Protein AF-0000000065782939 (afdb_homodimer)

Organism: Bacillus anthracis (strain A0248) (NCBI:txid592021)

Secondary structure (DSSP, 8-state):
-EEEEESTTSHHHHHHHHHHHT-SS-EEEEEE-SS-TT-BHHHH-GGGTTT---BEE---HHHHHTT-SEEEE---TTHHHHHHHHHHHTT-EEEE-SSTTS-S-HHHHHHHH-SPPPPHHHHHHPEE--HHHHHHHHHT-SEEEPPPHHHHHHHHHHHHHHHHT-B-TT--EEEEEE-GGGG-SS--TTT-HHHHTT--EEESTTT-THHHHHHHHHHHH-TT----EEEEEE-S-SS-EEEEEEEEBSS---HHHHHHHHHHHTTT-TTEEEPPTT----GGGTTTSS-EEEEEEEETTTTEEEEEEEE-TTIIIIIHHHHHHHHHHTTS-TTTT--PPP---/-EEEEESTTSHHHHHHHHHHHT-SS-EEEEEE-SS-TT-BHHHH-GGGTTT---BEE---HHHHHTT-SEEEE---TTHHHHHHHHHHHTT-EEEE-SSTTS-S-HHHHHHHH-SPPPPHHHHHHPEE--HHHHHHHHHT-SEEEPPPHHHHHHHHHHHHHHHHT-B-TT--EEEEEE-GGGG-SS--TTT-HHHHTT--EEESTTT-THHHHHHHHHHHH-TT----EEEEEE-S-SS-EEEEEEEEBSS---HHHHHHHHHHHTTT-TTEEEPPTT----GGGTTTSS-EEEEEEEETTTTEEEEEEEE-TTIIIIIHHHHHHHHHHTTS-TTTT--PPP---

Foldseek 3Di:
DEEEEEPLLKLLNVLLVVLQLQFPPYDYQAYAYDPQAQDFSCVSPVVCPPRDTYGHHHDDLVVRLVGGQEYEYPDEPPPCLPVVVSNVVSRHAYEYQHQQQLDQDQVLVCQQVVDGHHDNVVSVQEDEQLCLVCLVVLQPGSHYHDAALLLNQVCLFCVLVLLVVFFDQAFKAKEKEWEPSSVMDDDDPCSPCVNQPVHKDKDCFVRHSCQVSNVVVSCVSPVPHDRYGHIYMYHHDHWKMKMKMKTAGPDDDDQVVVLVSSCVSCVPPPQEAEDPAPDADDQLQAAPALHKYKYWDADRVRRMIIIMIMHTCSAVRGSVSSQLSVCSNVVHDSCGSGPDGGDRD/DEEEEEPLLKLLNVLLVVLQLQFPPYDYQAYAYDPQAQDFSCVSPVVCPPRDGHGHHYDDLVVRLVGGQEYEYPDEPPPCLPCVVSNVVSRHAYEYQHQQQLDQDQVLVCQQVVDGHHDNVVSVQEDEQLCLVCLVVLQPGSHYHDAALLLNQVCLFCVLVLLVVFFDQAFKAKEKEWEPSSVMDDDDPCSPCVNQPVHKDKDCFVRHSCQVSNVVVSCVSPVPHDRYGHIYMYHHDHWKMKMKMKTAGPDDDDQVVVLVSSCVSCVPPPQEAEDPAPDADDQLQAAPALHKYKYWDADRVRRMIIIMIMHTCSAVRGSVSSQLSVCSNVVHDSCGSGPDGGDND

Nearest PDB structures (foldseek):
  1xyg-assembly1_C  TM=9.661E-01  e=1.537E-46  Arabidopsis thaliana
  2cvo-assembly1_A  TM=9.667E-01  e=3.730E-46  Oryza sativa
  5ein-assembly1_A  TM=9.408E-01  e=1.808E-42  Thermus thermophilus HB27
  5eio-assembly1_A  TM=9.384E-01  e=1.208E-41  Thermus thermophilus HB27
  2ozp-assembly1_A  TM=9.345E-01  e=2.583E-41  Thermus thermophilus HB8

Radius of gyration: 27.66 Å; Cα contacts (8 Å, |Δi|>4): 1625; chains: 2; bounding box: 54×89×55 Å

pLDDT: mean 96.11, std 3.38, range [73.44, 98.88]

Sequence (690 aa):
MKVAIIGATGYGGIELIRLLEQHPYFSIASLHSFSQVGECITNVYPHFQNVLVHTLQEIDVEEIEKEAEIVFLATPAGVSAELTPKLLAVGLKVIDLSGDFRMKDPFIYEQWYKRAAAKEGVLREAVYGLSEWKRSEIQKANLIANPGCFATAALLAILPLVRSGIIEEDSIIIDAKSGVSGAGKTPTTMTHFPELYDNLRIYKVNEHQHIPEIEQMLAEWNRETKPITFSTHLIPISRGIMVTLYAKVKREMEIEQLQQLYEEAYEQSAFIRIRMQGEFPSPKEVRGSNYCDMGIAYDERTGRVTIVSVIDNMMKGAAGQAIQNANIVAGLEETTGLQHMPLYLMKVAIIGATGYGGIELIRLLEQHPYFSIASLHSFSQVGECITNVYPHFQNVLVHTLQEIDVEEIEKEAEIVFLATPAGVSAELTPKLLAVGLKVIDLSGDFRMKDPFIYEQWYKRAAAKEGVLREAVYGLSEWKRSEIQKANLIANPGCFATAALLAILPLVRSGIIEEDSIIIDAKSGVSGAGKTPTTMTHFPELYDNLRIYKVNEHQHIPEIEQMLAEWNRETKPITFSTHLIPISRGIMVTLYAKVKREMEIEQLQQLYEEAYEQSAFIRIRMQGEFPSPKEVRGSNYCDMGIAYDERTGRVTIVSVIDNMMKGAAGQAIQNANIVAGLEETTGLQHMPLYL

Structure (mmCIF, N/CA/C/O backbone):
data_AF-0000000065782939-model_v1
#
loop_
_entity.id
_entity.type
_entity.pdbx_description
1 polymer 'N-acetyl-gamma-glutamyl-phosphate reductase'
#
loop_
_atom_site.group_PDB
_atom_site.id
_atom_site.type_symbol
_atom_site.label_atom_id
_atom_site.label_alt_id
_atom_site.label_comp_id
_atom_site.label_asym_id
_atom_site.label_entity_id
_atom_site.label_seq_id
_atom_site.pdbx_PDB_ins_code
_atom_site.Cartn_x
_atom_site.Cartn_y
_atom_site.Cartn_z
_atom_site.occupancy
_atom_site.B_iso_or_equiv
_atom_site.auth_seq_id
_atom_site.auth_comp_id
_atom_site.auth_asym_id
_atom_site.auth_atom_id
_atom_site.pdbx_PDB_model_num
ATOM 1 N N . MET A 1 1 ? -9.773 31.312 25.109 1 96.44 1 MET A N 1
ATOM 2 C CA . MET A 1 1 ? -9.258 31.984 23.922 1 96.44 1 MET A CA 1
ATOM 3 C C . MET A 1 1 ? -10.172 31.766 22.734 1 96.44 1 MET A C 1
ATOM 5 O O . MET A 1 1 ? -10.711 30.672 22.547 1 96.44 1 MET A O 1
ATOM 9 N N . LYS A 1 2 ? -10.375 32.781 21.953 1 97.75 2 LYS A N 1
ATOM 10 C CA . LYS A 1 2 ? -11.297 32.688 20.828 1 97.75 2 LYS A CA 1
ATOM 11 C C . LYS A 1 2 ? -10.539 32.469 19.516 1 97.75 2 LYS A C 1
ATOM 13 O O . LYS A 1 2 ? -9.477 33.062 19.297 1 97.75 2 LYS A O 1
ATOM 18 N N . VAL A 1 3 ? -11.156 31.578 18.688 1 98.38 3 VAL A N 1
ATOM 19 C CA . VAL A 1 3 ? -10.5 31.234 17.438 1 98.38 3 VAL A CA 1
ATOM 20 C C . VAL A 1 3 ? -11.469 31.422 16.281 1 98.38 3 VAL A C 1
ATOM 22 O O . VAL A 1 3 ? -12.688 31.391 16.469 1 98.38 3 VAL A O 1
ATOM 25 N N . ALA A 1 4 ? -10.945 31.672 15.102 1 98.5 4 ALA A N 1
ATOM 26 C CA . ALA A 1 4 ? -11.703 31.703 13.852 1 98.5 4 ALA A CA 1
ATOM 27 C C . ALA A 1 4 ? -11.219 30.625 12.891 1 98.5 4 ALA A C 1
ATOM 29 O O . ALA A 1 4 ? -10.047 30.234 12.914 1 98.5 4 ALA A O 1
ATOM 30 N N . ILE A 1 5 ? -12.141 30.094 12.07 1 98.25 5 ILE A N 1
ATOM 31 C CA . ILE A 1 5 ? -11.812 29.094 11.07 1 98.25 5 ILE A CA 1
ATOM 32 C C . ILE A 1 5 ? -12.18 29.594 9.68 1 98.25 5 ILE A C 1
ATOM 34 O O . ILE A 1 5 ? -13.344 29.953 9.43 1 98.25 5 ILE A O 1
ATOM 38 N N . ILE A 1 6 ? -11.219 29.734 8.836 1 97.81 6 ILE A N 1
ATOM 39 C CA . ILE A 1 6 ? -11.469 30.031 7.426 1 97.81 6 ILE A CA 1
ATOM 40 C C . ILE A 1 6 ? -11.367 28.75 6.609 1 97.81 6 ILE A C 1
ATOM 42 O O . ILE A 1 6 ? -10.367 28.031 6.684 1 97.81 6 ILE A O 1
ATOM 46 N N . GLY A 1 7 ? -12.305 28.469 5.75 1 95.5 7 GLY A N 1
ATOM 47 C CA . GLY A 1 7 ? -12.445 27.188 5.102 1 95.5 7 GLY A CA 1
ATOM 48 C C . GLY A 1 7 ? -13.188 26.172 5.945 1 95.5 7 GLY A C 1
ATOM 49 O O . GLY A 1 7 ? -12.789 25 6.023 1 95.5 7 GLY A O 1
ATOM 50 N N . ALA A 1 8 ? -14.258 26.531 6.547 1 94.44 8 ALA A N 1
ATOM 51 C CA . ALA A 1 8 ? -14.945 25.781 7.59 1 94.44 8 ALA A CA 1
ATOM 52 C C . ALA A 1 8 ? -15.734 24.609 6.992 1 94.44 8 ALA A C 1
ATOM 54 O O . ALA A 1 8 ? -16.016 23.625 7.688 1 94.44 8 ALA A O 1
ATOM 55 N N . THR A 1 9 ? -16 24.625 5.703 1 93 9 THR A N 1
ATOM 56 C CA . THR A 1 9 ? -16.922 23.641 5.141 1 93 9 THR A CA 1
ATOM 57 C C . THR A 1 9 ? -16.156 22.469 4.535 1 93 9 THR A C 1
ATOM 59 O O . THR A 1 9 ? -16.75 21.453 4.176 1 93 9 THR A O 1
ATOM 62 N N . GLY A 1 10 ? -14.875 22.625 4.414 1 93.06 10 GLY A N 1
ATOM 63 C CA . GLY A 1 10 ? -14.078 21.484 3.961 1 93.06 10 GLY A CA 1
ATOM 64 C C . GLY A 1 10 ? -13.906 20.422 5.023 1 93.06 10 GLY A C 1
ATOM 65 O O . GLY A 1 10 ? -14.297 20.609 6.176 1 93.06 10 GLY A O 1
ATOM 66 N N . TYR A 1 11 ? -13.297 19.312 4.68 1 94.38 11 TYR A N 1
ATOM 67 C CA . TYR A 1 11 ? -13.133 18.203 5.621 1 94.38 11 TYR A CA 1
ATOM 68 C C . TYR A 1 11 ? -12.219 18.609 6.773 1 94.38 11 TYR A C 1
ATOM 70 O O . TYR A 1 11 ? -12.453 18.234 7.922 1 94.38 11 TYR A O 1
ATOM 78 N N . GLY A 1 12 ? -11.133 19.312 6.441 1 94 12 GLY A N 1
ATOM 79 C CA . GLY A 1 12 ? -10.305 19.844 7.512 1 94 12 GLY A CA 1
ATOM 80 C C . GLY A 1 12 ? -11.039 20.797 8.438 1 94 12 GLY A C 1
ATOM 81 O O . GLY A 1 12 ? -10.859 20.75 9.656 1 94 12 GLY A O 1
ATOM 82 N N . GLY A 1 13 ? -11.883 21.625 7.848 1 95.06 13 GLY A N 1
ATOM 83 C CA . GLY A 1 13 ? -12.656 22.578 8.609 1 95.06 13 GLY A CA 1
ATOM 84 C C . GLY A 1 13 ? -13.648 21.938 9.562 1 95.06 13 GLY A C 1
ATOM 85 O O . GLY A 1 13 ? -13.727 22.297 10.734 1 95.06 13 GLY A O 1
ATOM 86 N N . ILE A 1 14 ? -14.359 20.953 9.133 1 94.38 14 ILE A N 1
ATOM 87 C CA . ILE A 1 14 ? -15.391 20.359 9.961 1 94.38 14 ILE A CA 1
ATOM 88 C C . ILE A 1 14 ? -14.75 19.562 11.094 1 94.38 14 ILE A C 1
ATOM 90 O O . ILE A 1 14 ? -15.289 19.484 12.195 1 94.38 14 ILE A O 1
ATOM 94 N N . GLU A 1 15 ? -13.586 18.969 10.844 1 96.06 15 GLU A N 1
ATOM 95 C CA . GLU A 1 15 ? -12.875 18.281 11.922 1 96.06 15 GLU A CA 1
ATOM 96 C C . GLU A 1 15 ? -12.367 19.266 12.969 1 96.06 15 GLU A C 1
ATOM 98 O O . GLU A 1 15 ? -12.391 18.969 14.164 1 96.06 15 GLU A O 1
ATOM 103 N N . LEU A 1 16 ? -11.898 20.438 12.477 1 97.56 16 LEU A N 1
ATOM 104 C CA . LEU A 1 16 ? -11.516 21.484 13.406 1 97.56 16 LEU A CA 1
ATOM 105 C C . LEU A 1 16 ? -12.695 21.891 14.281 1 97.56 16 LEU A C 1
ATOM 107 O O . LEU A 1 16 ? -12.555 22.016 15.5 1 97.56 16 LEU A O 1
ATOM 111 N N . ILE A 1 17 ? -13.836 22.062 13.648 1 96.38 17 ILE A N 1
ATOM 112 C CA . ILE A 1 17 ? -15.039 22.453 14.367 1 96.38 17 ILE A CA 1
ATOM 113 C C . ILE A 1 17 ? -15.367 21.422 15.445 1 96.38 17 ILE A C 1
ATOM 115 O O . ILE A 1 17 ? -15.602 21.766 16.594 1 96.38 17 ILE A O 1
ATOM 119 N N . ARG A 1 18 ? -15.289 20.172 15.078 1 95.19 18 ARG A N 1
ATOM 120 C CA . ARG A 1 18 ? -15.586 19.078 16 1 95.19 18 ARG A CA 1
ATOM 121 C C . ARG A 1 18 ? -14.672 19.125 17.219 1 95.19 18 ARG A C 1
ATOM 123 O O . ARG A 1 18 ? -15.133 19.031 18.359 1 95.19 18 ARG A O 1
ATOM 130 N N . LEU A 1 19 ? -13.406 19.344 17.047 1 96.69 19 LEU A N 1
ATOM 131 C CA . LEU A 1 19 ? -12.414 19.312 18.109 1 96.69 19 LEU A CA 1
ATOM 132 C C . LEU A 1 19 ? -12.5 20.578 18.969 1 96.69 19 LEU A C 1
ATOM 134 O O . LEU A 1 19 ? -12.422 20.5 20.188 1 96.69 19 LEU A O 1
ATOM 138 N N . LEU A 1 20 ? -12.734 21.688 18.328 1 96.94 20 LEU A N 1
ATOM 139 C CA . LEU A 1 20 ? -12.742 22.953 19.047 1 96.94 20 LEU A CA 1
ATOM 140 C C . LEU A 1 20 ? -14 23.109 19.891 1 96.94 20 LEU A C 1
ATOM 142 O O . LEU A 1 20 ? -13.969 23.719 20.953 1 96.94 20 LEU A O 1
ATOM 146 N N . GLU A 1 21 ? -15.07 22.531 19.422 1 93.69 21 GLU A N 1
ATOM 147 C CA . GLU A 1 21 ? -16.312 22.594 20.172 1 93.69 21 GLU A CA 1
ATOM 148 C C . GLU A 1 21 ? -16.188 21.906 21.531 1 93.69 21 GLU A C 1
ATOM 150 O O . GLU A 1 21 ? -16.891 22.234 22.484 1 93.69 21 GLU A O 1
ATOM 155 N N . GLN A 1 22 ? -15.25 21.047 21.625 1 92.5 22 GLN A N 1
ATOM 156 C CA . GLN A 1 22 ? -15.086 20.281 22.859 1 92.5 22 GLN A CA 1
ATOM 157 C C . GLN A 1 22 ? -13.836 20.734 23.609 1 92.5 22 GLN A C 1
ATOM 159 O O . GLN A 1 22 ? -13.523 20.203 24.688 1 92.5 22 GLN A O 1
ATOM 164 N N . HIS A 1 23 ? -13.172 21.672 23.078 1 96.94 23 HIS A N 1
ATOM 165 C CA . HIS A 1 23 ? -11.93 22.125 23.703 1 96.94 23 HIS A CA 1
ATOM 166 C C . HIS A 1 23 ? -12.211 22.984 24.938 1 96.94 23 HIS A C 1
ATOM 168 O O . HIS A 1 23 ? -13.047 23.906 24.875 1 96.94 23 HIS A O 1
ATOM 174 N N . PRO A 1 24 ? -11.562 22.797 26.016 1 97.38 24 PRO A N 1
ATOM 175 C CA . PRO A 1 24 ? -11.906 23.484 27.266 1 97.38 24 PRO A CA 1
ATOM 176 C C . PRO A 1 24 ? -11.469 24.953 27.266 1 97.38 24 PRO A C 1
ATOM 178 O O . PRO A 1 24 ? -12.023 25.766 28.016 1 97.38 24 PRO A O 1
ATOM 181 N N . TYR A 1 25 ? -10.453 25.266 26.438 1 98 25 TYR A N 1
ATOM 182 C CA . TYR A 1 25 ? -9.891 26.609 26.562 1 98 25 TYR A CA 1
ATOM 183 C C . TYR A 1 25 ? -10.109 27.406 25.281 1 98 25 TYR A C 1
ATOM 185 O O . TYR A 1 25 ? -9.984 28.641 25.281 1 98 25 TYR A O 1
ATOM 193 N N . PHE A 1 26 ? -10.375 26.734 24.156 1 97.81 26 PHE A N 1
ATOM 194 C CA . PHE A 1 26 ? -10.656 27.406 22.906 1 97.81 26 PHE A CA 1
ATOM 195 C C . PHE A 1 26 ? -12.148 27.438 22.625 1 97.81 26 PHE A C 1
ATOM 197 O O . PHE A 1 26 ? -12.867 26.484 22.922 1 97.81 26 PHE A O 1
ATOM 204 N N . SER A 1 27 ? -12.633 28.516 22.094 1 96.94 27 SER A N 1
ATOM 205 C CA . SER A 1 27 ? -14.008 28.625 21.609 1 96.94 27 SER A CA 1
ATOM 206 C C . SER A 1 27 ? -14.055 29.266 20.234 1 96.94 27 SER A C 1
ATOM 208 O O . SER A 1 27 ? -13.281 30.172 19.938 1 96.94 27 SER A O 1
ATOM 210 N N . ILE A 1 28 ? -14.93 28.828 19.406 1 97.25 28 ILE A N 1
ATOM 211 C CA . ILE A 1 28 ? -15.039 29.328 18.047 1 97.25 28 ILE A CA 1
ATOM 212 C C . ILE A 1 28 ? -15.758 30.672 18.031 1 97.25 28 ILE A C 1
ATOM 214 O O . ILE A 1 28 ? -16.922 30.766 18.453 1 97.25 28 ILE A O 1
ATOM 218 N N . ALA A 1 29 ? -15.086 31.625 17.516 1 97.12 29 ALA A N 1
ATOM 219 C CA . ALA A 1 29 ? -15.672 32.969 17.422 1 97.12 29 ALA A CA 1
ATOM 220 C C . ALA A 1 29 ? -16.422 33.125 16.109 1 97.12 29 ALA A C 1
ATOM 222 O O . ALA A 1 29 ? -17.484 33.75 16.062 1 97.12 29 ALA A O 1
ATOM 223 N N . SER A 1 30 ? -15.836 32.594 15.07 1 96.69 30 SER A N 1
ATOM 224 C CA . SER A 1 30 ? -16.453 32.781 13.758 1 96.69 30 SER A CA 1
ATOM 225 C C . SER A 1 30 ? -16 31.688 12.789 1 96.69 30 SER A C 1
ATOM 227 O O . SER A 1 30 ? -14.922 31.109 12.945 1 96.69 30 SER A O 1
ATOM 229 N N . LEU A 1 31 ? -16.875 31.391 11.836 1 96.94 31 LEU A N 1
ATOM 230 C CA . LEU A 1 31 ? -16.641 30.484 10.719 1 96.94 31 LEU A CA 1
ATOM 231 C C . LEU A 1 31 ? -16.75 31.219 9.391 1 96.94 31 LEU A C 1
ATOM 233 O O . LEU A 1 31 ? -17.672 32 9.188 1 96.94 31 LEU A O 1
ATOM 237 N N . HIS A 1 32 ? -15.805 30.922 8.562 1 96.25 32 HIS A N 1
ATOM 238 C CA . HIS A 1 32 ? -15.781 31.656 7.293 1 96.25 32 HIS A CA 1
ATOM 239 C C . HIS A 1 32 ? -15.688 30.688 6.113 1 96.25 32 HIS A C 1
ATOM 241 O O . HIS A 1 32 ? -15.062 29.625 6.219 1 96.25 32 HIS A O 1
ATOM 247 N N . SER A 1 33 ? -16.344 31.016 5.047 1 91.31 33 SER A N 1
ATOM 248 C CA . SER A 1 33 ? -16.312 30.266 3.795 1 91.31 33 SER A CA 1
ATOM 249 C C . SER A 1 33 ? -16.312 31.219 2.592 1 91.31 33 SER A C 1
ATOM 251 O O . SER A 1 33 ? -16.703 32.375 2.707 1 91.31 33 SER A O 1
ATOM 253 N N . PHE A 1 34 ? -15.844 30.734 1.454 1 85.94 34 PHE A N 1
ATOM 254 C CA . PHE A 1 34 ? -15.805 31.531 0.233 1 85.94 34 PHE A CA 1
ATOM 255 C C . PHE A 1 34 ? -17.125 31.422 -0.516 1 85.94 34 PHE A C 1
ATOM 257 O O . PHE A 1 34 ? -17.625 32.406 -1.057 1 85.94 34 PHE A O 1
ATOM 264 N N . SER A 1 35 ? -17.688 30.281 -0.581 1 83.81 35 SER A N 1
ATOM 265 C CA . SER A 1 35 ? -18.766 30.016 -1.534 1 83.81 35 SER A CA 1
ATOM 266 C C . SER A 1 35 ? -20.125 29.969 -0.844 1 83.81 35 SER A C 1
ATOM 268 O O . SER A 1 35 ? -21.156 30.031 -1.503 1 83.81 35 SER A O 1
ATOM 270 N N . GLN A 1 36 ? -20.234 29.938 0.508 1 88.94 36 GLN A N 1
ATOM 271 C CA . GLN A 1 36 ? -21.531 29.703 1.148 1 88.94 36 GLN A CA 1
ATOM 272 C C . GLN A 1 36 ? -21.828 30.766 2.197 1 88.94 36 GLN A C 1
ATOM 274 O O . GLN A 1 36 ? -22.375 30.469 3.256 1 88.94 36 GLN A O 1
ATOM 279 N N . VAL A 1 37 ? -21.391 31.938 1.918 1 91.12 37 VAL A N 1
ATOM 280 C CA . VAL A 1 37 ? -21.578 33.031 2.863 1 91.12 37 VAL A CA 1
ATOM 281 C C . VAL A 1 37 ? -23.062 33.219 3.17 1 91.12 37 VAL A C 1
ATOM 283 O O . VAL A 1 37 ? -23.891 33.188 2.264 1 91.12 37 VAL A O 1
ATOM 286 N N . GLY A 1 38 ? -23.344 33.344 4.426 1 93.06 38 GLY A N 1
ATOM 287 C CA . GLY A 1 38 ? -24.703 33.594 4.848 1 93.06 38 GLY A CA 1
ATOM 288 C C . GLY A 1 38 ? -25.469 32.344 5.219 1 93.06 38 GLY A C 1
ATOM 289 O O . GLY A 1 38 ? -26.5 32.406 5.879 1 93.06 38 GLY A O 1
ATOM 290 N N . GLU A 1 39 ? -24.953 31.266 4.91 1 93.44 39 GLU A N 1
ATOM 291 C CA . GLU A 1 39 ? -25.594 29.984 5.184 1 93.44 39 GLU A CA 1
ATOM 292 C C . GLU A 1 39 ? -25.266 29.484 6.586 1 93.44 39 GLU A C 1
ATOM 294 O O . GLU A 1 39 ? -24.125 29.641 7.047 1 93.44 39 GLU A O 1
ATOM 299 N N . CYS A 1 40 ? -26.297 28.906 7.188 1 93.31 40 CYS A N 1
ATOM 300 C CA . CYS A 1 40 ? -26.016 28.25 8.461 1 93.31 40 CYS A CA 1
ATOM 301 C C . CYS A 1 40 ? -25.188 26.984 8.266 1 93.31 40 CYS A C 1
ATOM 303 O O . CYS A 1 40 ? -25.469 26.203 7.355 1 93.31 40 CYS A O 1
ATOM 305 N N . ILE A 1 41 ? -24.234 26.781 9.125 1 92.69 41 ILE A N 1
ATOM 306 C CA . ILE A 1 41 ? -23.312 25.641 8.984 1 92.69 41 ILE A CA 1
ATOM 307 C C . ILE A 1 41 ? -24.094 24.344 9.086 1 92.69 41 ILE A C 1
ATOM 309 O O . ILE A 1 41 ? -23.75 23.344 8.438 1 92.69 41 ILE A O 1
ATOM 313 N N . THR A 1 42 ? -25.219 24.266 9.82 1 92.81 42 THR A N 1
ATOM 314 C CA . THR A 1 42 ? -26 23.062 10.016 1 92.81 42 THR A CA 1
ATOM 315 C C . THR A 1 42 ? -26.75 22.688 8.75 1 92.81 42 THR A C 1
ATOM 317 O O . THR A 1 42 ? -27.234 21.562 8.602 1 92.81 42 THR A O 1
ATOM 320 N N . ASN A 1 43 ? -26.906 23.656 7.844 1 91.75 43 ASN A N 1
ATOM 321 C CA . ASN A 1 43 ? -27.5 23.359 6.547 1 91.75 43 ASN A CA 1
ATOM 322 C C . ASN A 1 43 ? -26.547 22.578 5.656 1 91.75 43 ASN A C 1
ATOM 324 O O . ASN A 1 43 ? -26.969 21.781 4.82 1 91.75 43 ASN A O 1
ATOM 328 N N . VAL A 1 44 ? -25.359 22.906 5.914 1 90.19 44 VAL A N 1
ATOM 329 C CA . VAL A 1 44 ? -24.328 22.203 5.156 1 90.19 44 VAL A CA 1
ATOM 330 C C . VAL A 1 44 ? -24.062 20.844 5.805 1 90.19 44 VAL A C 1
ATOM 332 O O . VAL A 1 44 ? -23.938 19.828 5.109 1 90.19 44 VAL A O 1
ATOM 335 N N . TYR A 1 45 ? -24.031 20.812 7.078 1 92.94 45 TYR A N 1
ATOM 336 C CA . TYR A 1 45 ? -23.766 19.609 7.855 1 92.94 45 TYR A CA 1
ATOM 337 C C . TYR A 1 45 ? -24.812 19.438 8.953 1 92.94 45 TYR A C 1
ATOM 339 O O . TYR A 1 45 ? -24.594 19.828 10.102 1 92.94 45 TYR A O 1
ATOM 347 N N . PRO A 1 46 ? -25.859 18.656 8.656 1 92.56 46 PRO A N 1
ATOM 348 C CA . PRO A 1 46 ? -27 18.547 9.57 1 92.56 46 PRO A CA 1
ATOM 349 C C . PRO A 1 46 ? -26.625 17.875 10.891 1 92.56 46 PRO A C 1
ATOM 351 O O . PRO A 1 46 ? -27.312 18.062 11.898 1 92.56 46 PRO A O 1
ATOM 354 N N . HIS A 1 47 ? -25.578 17.188 10.945 1 89.94 47 HIS A N 1
ATOM 355 C CA . HIS A 1 47 ? -25.234 16.469 12.172 1 89.94 47 HIS A CA 1
ATOM 356 C C . HIS A 1 47 ? -24.703 17.438 13.227 1 89.94 47 HIS A C 1
ATOM 358 O O . HIS A 1 47 ? -24.531 17.062 14.391 1 89.94 47 HIS A O 1
ATOM 364 N N . PHE A 1 48 ? -24.469 18.703 12.906 1 91 48 PHE A N 1
ATOM 365 C CA . PHE A 1 48 ? -24.062 19.734 13.852 1 91 48 PHE A CA 1
ATOM 366 C C . PHE A 1 48 ? -25.266 20.328 14.57 1 91 48 PHE A C 1
ATOM 368 O O . PHE A 1 48 ? -25.109 21.141 15.484 1 91 48 PHE A O 1
ATOM 375 N N . GLN A 1 49 ? -26.406 19.859 14.25 1 88.69 49 GLN A N 1
ATOM 376 C CA . GLN A 1 49 ? -27.609 20.391 14.859 1 88.69 49 GLN A CA 1
ATOM 377 C C . GLN A 1 49 ? -27.578 20.234 16.375 1 88.69 49 GLN A C 1
ATOM 379 O O . GLN A 1 49 ? -27.156 19.203 16.891 1 88.69 49 GLN A O 1
ATOM 384 N N . ASN A 1 50 ? -27.938 21.312 17.078 1 85.75 50 ASN A N 1
ATOM 385 C CA . ASN A 1 50 ? -28.016 21.391 18.531 1 85.75 50 ASN A CA 1
ATOM 386 C C . ASN A 1 50 ? -26.641 21.469 19.172 1 85.75 50 ASN A C 1
ATOM 388 O O . ASN A 1 50 ? -26.516 21.391 20.406 1 85.75 50 ASN A O 1
ATOM 392 N N . VAL A 1 51 ? -25.625 21.625 18.359 1 83.44 51 VAL A N 1
ATOM 393 C CA . VAL A 1 51 ? -24.25 21.719 18.875 1 83.44 51 VAL A CA 1
ATOM 394 C C . VAL A 1 51 ? -23.672 23.078 18.516 1 83.44 51 VAL A C 1
ATOM 396 O O . VAL A 1 51 ? -23.062 23.75 19.359 1 83.44 51 VAL A O 1
ATOM 399 N N . LEU A 1 52 ? -23.875 23.406 17.297 1 81.19 52 LEU A N 1
ATOM 400 C CA . LEU A 1 52 ? -23.234 24.609 16.766 1 81.19 52 LEU A CA 1
ATOM 401 C C . LEU A 1 52 ? -24.266 25.516 16.109 1 81.19 52 LEU A C 1
ATOM 403 O O . LEU A 1 52 ? -25.141 25.062 15.383 1 81.19 52 LEU A O 1
ATOM 407 N N . VAL A 1 53 ? -24.203 26.797 16.547 1 82.81 53 VAL A N 1
ATOM 408 C CA . VAL A 1 53 ? -25.078 27.766 15.891 1 82.81 53 VAL A CA 1
ATOM 409 C C . VAL A 1 53 ? -24.234 28.891 15.281 1 82.81 53 VAL A C 1
ATOM 411 O O . VAL A 1 53 ? -23.922 29.875 15.953 1 82.81 53 VAL A O 1
ATOM 414 N N . HIS A 1 54 ? -23.688 28.609 14.086 1 88.69 54 HIS A N 1
ATOM 415 C CA . HIS A 1 54 ? -22.875 29.609 13.398 1 88.69 54 HIS A CA 1
ATOM 416 C C . HIS A 1 54 ? -23.344 29.781 11.953 1 88.69 54 HIS A C 1
ATOM 418 O O . HIS A 1 54 ? -23.703 28.812 11.289 1 88.69 54 HIS A O 1
ATOM 424 N N . THR A 1 55 ? -23.281 31 11.586 1 92.75 55 THR A N 1
ATOM 425 C CA . THR A 1 55 ? -23.453 31.328 10.18 1 92.75 55 THR A CA 1
ATOM 426 C C . THR A 1 55 ? -22.109 31.594 9.508 1 92.75 55 THR A C 1
ATOM 428 O O . THR A 1 55 ? -21.234 32.25 10.094 1 92.75 55 THR A O 1
ATOM 431 N N . LEU A 1 56 ? -22 31.078 8.336 1 95 56 LEU A N 1
ATOM 432 C CA . LEU A 1 56 ? -20.781 31.281 7.566 1 95 56 LEU A CA 1
ATOM 433 C C . LEU A 1 56 ? -20.656 32.75 7.133 1 95 56 LEU A C 1
ATOM 435 O O . LEU A 1 56 ? -21.578 33.281 6.52 1 95 56 LEU A O 1
ATOM 439 N N . GLN A 1 57 ? -19.516 33.281 7.441 1 95.62 57 GLN A N 1
ATOM 440 C CA . GLN A 1 57 ? -19.312 34.688 7.215 1 95.62 57 GLN A CA 1
ATOM 441 C C . GLN A 1 57 ? -18.312 34.938 6.086 1 95.62 57 GLN A C 1
ATOM 443 O O . GLN A 1 57 ? -17.594 34.031 5.684 1 95.62 57 GLN A O 1
ATOM 448 N N . GLU A 1 58 ? -18.375 36.156 5.586 1 94.88 58 GLU A N 1
ATOM 449 C CA . GLU A 1 58 ? -17.344 36.594 4.652 1 94.88 58 GLU A CA 1
ATOM 450 C C . GLU A 1 58 ? -16 36.75 5.344 1 94.88 58 GLU A C 1
ATOM 452 O O . GLU A 1 58 ? -15.938 36.969 6.555 1 94.88 58 GLU A O 1
ATOM 457 N N . ILE A 1 59 ? -14.984 36.656 4.609 1 95.94 59 ILE A N 1
ATOM 458 C CA . ILE A 1 59 ? -13.641 36.812 5.156 1 95.94 59 ILE A CA 1
ATOM 459 C C . ILE A 1 59 ? -13.281 38.281 5.223 1 95.94 59 ILE A C 1
ATOM 461 O O . ILE A 1 59 ? -13.039 38.906 4.195 1 95.94 59 ILE A O 1
ATOM 465 N N . ASP A 1 60 ? -13.359 38.781 6.355 1 96.12 60 ASP A N 1
ATOM 466 C CA . ASP A 1 60 ? -12.969 40.156 6.664 1 96.12 60 ASP A CA 1
ATOM 467 C C . ASP A 1 60 ? -11.984 40.219 7.824 1 96.12 60 ASP A C 1
ATOM 469 O O . ASP A 1 60 ? -12.375 40.062 8.984 1 96.12 60 ASP A O 1
ATOM 473 N N . VAL A 1 61 ? -10.766 40.531 7.512 1 97.19 61 VAL A N 1
ATOM 474 C CA . VAL A 1 61 ? -9.656 40.438 8.453 1 97.19 61 VAL A CA 1
ATOM 475 C C . VAL A 1 61 ? -9.891 41.375 9.633 1 97.19 61 VAL A C 1
ATOM 477 O O . VAL A 1 61 ? -9.625 41 10.781 1 97.19 61 VAL A O 1
ATOM 480 N N . GLU A 1 62 ? -10.383 42.531 9.383 1 96.56 62 GLU A N 1
ATOM 481 C CA . GLU A 1 62 ? -10.633 43.531 10.43 1 96.56 62 GLU A CA 1
ATOM 482 C C . GLU A 1 62 ? -11.727 43.062 11.383 1 96.56 62 GLU A C 1
ATOM 484 O O . GLU A 1 62 ? -11.664 43.312 12.586 1 96.56 62 GLU A O 1
ATOM 489 N N . GLU A 1 63 ? -12.648 42.406 10.812 1 96.75 63 GLU A N 1
ATOM 490 C CA . GLU A 1 63 ? -13.719 41.875 11.656 1 96.75 63 GLU A CA 1
ATOM 491 C C . GLU A 1 63 ? -13.242 40.656 12.469 1 96.75 63 GLU A C 1
ATOM 493 O O . GLU A 1 63 ? -13.633 40.5 13.625 1 96.75 63 GLU A O 1
ATOM 498 N N . ILE A 1 64 ? -12.438 39.844 11.891 1 97.62 64 ILE A N 1
ATOM 499 C CA . ILE A 1 64 ? -11.938 38.625 12.547 1 97.62 64 ILE A CA 1
ATOM 500 C C . ILE A 1 64 ? -11.047 39.031 13.719 1 97.62 64 ILE A C 1
ATOM 502 O O . ILE A 1 64 ? -11.125 38.406 14.797 1 97.62 64 ILE A O 1
ATOM 506 N N . GLU A 1 65 ? -10.227 40.031 13.531 1 97.5 65 GLU A N 1
ATOM 507 C CA . GLU A 1 65 ? -9.273 40.438 14.562 1 97.5 65 GLU A CA 1
ATOM 508 C C . GLU A 1 65 ? -9.992 40.906 15.82 1 97.5 65 GLU A C 1
ATOM 510 O O . GLU A 1 65 ? -9.453 40.812 16.922 1 97.5 65 GLU A O 1
ATOM 515 N N . LYS A 1 66 ? -11.227 41.375 15.703 1 97.44 66 LYS A N 1
ATOM 516 C CA . LYS A 1 66 ? -12 41.875 16.828 1 97.44 66 LYS A CA 1
ATOM 517 C C . LYS A 1 66 ? -12.523 40.75 17.703 1 97.44 66 LYS A C 1
ATOM 519 O O . LYS A 1 66 ? -12.883 40.969 18.859 1 97.44 66 LYS A O 1
ATOM 524 N N . GLU A 1 67 ? -12.5 39.594 17.156 1 96.31 67 GLU A N 1
ATOM 525 C CA . GLU A 1 67 ? -13.242 38.562 17.859 1 96.31 67 GLU A CA 1
ATOM 526 C C . GLU A 1 67 ? -12.352 37.344 18.156 1 96.31 67 GLU A C 1
ATOM 528 O O . GLU A 1 67 ? -12.68 36.531 19.016 1 96.31 67 GLU A O 1
ATOM 533 N N . ALA A 1 68 ? -11.289 37.25 17.5 1 97.75 68 ALA A N 1
ATOM 534 C CA . ALA A 1 68 ? -10.469 36.031 17.641 1 97.75 68 ALA A CA 1
ATOM 535 C C . ALA A 1 68 ? -9 36.406 17.875 1 97.75 68 ALA A C 1
ATOM 537 O O . ALA A 1 68 ? -8.586 37.531 17.594 1 97.75 68 ALA A O 1
ATOM 538 N N . GLU A 1 69 ? -8.234 35.438 18.422 1 98.06 69 GLU A N 1
ATOM 539 C CA . GLU A 1 69 ? -6.805 35.594 18.641 1 98.06 69 GLU A CA 1
ATOM 540 C C . GLU A 1 69 ? -5.996 34.688 17.719 1 98.06 69 GLU A C 1
ATOM 542 O O . GLU A 1 69 ? -4.844 35 17.391 1 98.06 69 GLU A O 1
ATOM 547 N N . ILE A 1 70 ? -6.539 33.562 17.406 1 98.56 70 ILE A N 1
ATOM 548 C CA . ILE A 1 70 ? -5.914 32.594 16.531 1 98.56 70 ILE A CA 1
ATOM 549 C C . ILE A 1 70 ? -6.836 32.281 15.352 1 98.56 70 ILE A C 1
ATOM 551 O O . ILE A 1 70 ? -8.055 32.156 15.523 1 98.56 70 ILE A O 1
ATOM 555 N N . VAL A 1 71 ? -6.254 32.188 14.156 1 98.81 71 VAL A N 1
ATOM 556 C CA . VAL A 1 71 ? -7.012 31.828 12.969 1 98.81 71 VAL A CA 1
ATOM 557 C C . VAL A 1 71 ? -6.465 30.516 12.391 1 98.81 71 VAL A C 1
ATOM 559 O O . VAL A 1 71 ? -5.258 30.391 12.188 1 98.81 71 VAL A O 1
ATOM 562 N N . PHE A 1 72 ? -7.371 29.562 12.18 1 98.75 72 PHE A N 1
ATOM 563 C CA . PHE A 1 72 ? -7.055 28.359 11.414 1 98.75 72 PHE A CA 1
ATOM 564 C C . PHE A 1 72 ? -7.414 28.547 9.945 1 98.75 72 PHE A C 1
ATOM 566 O O . PHE A 1 72 ? -8.547 28.906 9.617 1 98.75 72 PHE A O 1
ATOM 573 N N . LEU A 1 73 ? -6.438 28.344 9.094 1 98.38 73 LEU A N 1
ATOM 574 C CA . LEU A 1 73 ? -6.688 28.375 7.656 1 98.38 73 LEU A CA 1
ATOM 575 C C . LEU A 1 73 ? -6.777 26.969 7.082 1 98.38 73 LEU A C 1
ATOM 577 O O . LEU A 1 73 ? -5.758 26.359 6.762 1 98.38 73 LEU A O 1
ATOM 581 N N . ALA A 1 74 ? -7.941 26.5 6.93 1 96.19 74 ALA A N 1
ATOM 582 C CA . ALA A 1 74 ? -8.219 25.219 6.273 1 96.19 74 ALA A CA 1
ATOM 583 C C . ALA A 1 74 ? -8.703 25.438 4.844 1 96.19 74 ALA A C 1
ATOM 585 O O . ALA A 1 74 ? -9.812 25.031 4.488 1 96.19 74 ALA A O 1
ATOM 586 N N . THR A 1 75 ? -7.852 26 4.059 1 93.75 75 THR A N 1
ATOM 587 C CA . THR A 1 75 ? -8.195 26.453 2.717 1 93.75 75 THR A CA 1
ATOM 588 C C . THR A 1 75 ? -7.395 25.688 1.668 1 93.75 75 THR A C 1
ATOM 590 O O . THR A 1 75 ? -6.402 25.031 1.992 1 93.75 75 THR A O 1
ATOM 593 N N . PRO A 1 76 ? -7.863 25.734 0.437 1 89.19 76 PRO A N 1
ATOM 594 C CA . PRO A 1 76 ? -7.043 25.172 -0.638 1 89.19 76 PRO A CA 1
ATOM 595 C C . PRO A 1 76 ? -5.711 25.891 -0.811 1 89.19 76 PRO A C 1
ATOM 597 O O . PRO A 1 76 ? -5.57 27.047 -0.386 1 89.19 76 PRO A O 1
ATOM 600 N N . ALA A 1 77 ? -4.84 25.188 -1.461 1 89.94 77 ALA A N 1
ATOM 601 C CA . ALA A 1 77 ? -3.529 25.766 -1.741 1 89.94 77 ALA A CA 1
ATOM 602 C C . ALA A 1 77 ? -3.664 27.062 -2.529 1 89.94 77 ALA A C 1
ATOM 604 O O . ALA A 1 77 ? -4.492 27.172 -3.436 1 89.94 77 ALA A O 1
ATOM 605 N N . GLY A 1 78 ? -2.881 28.016 -2.201 1 91.25 78 GLY A N 1
ATOM 606 C CA . GLY A 1 78 ? -2.873 29.297 -2.885 1 91.25 78 GLY A CA 1
ATOM 607 C C . GLY A 1 78 ? -3.604 30.391 -2.121 1 91.25 78 GLY A C 1
ATOM 608 O O . GLY A 1 78 ? -3.189 31.547 -2.135 1 91.25 78 GLY A O 1
ATOM 609 N N . VAL A 1 79 ? -4.578 30.094 -1.361 1 91.62 79 VAL A N 1
ATOM 610 C CA . VAL A 1 79 ? -5.438 31.062 -0.672 1 91.62 79 VAL A CA 1
ATOM 611 C C . VAL A 1 79 ? -4.703 31.625 0.536 1 91.62 79 VAL A C 1
ATOM 613 O O . VAL A 1 79 ? -4.711 32.844 0.752 1 91.62 79 VAL A O 1
ATOM 616 N N . SER A 1 80 ? -4.062 30.828 1.254 1 95.19 80 SER A N 1
ATOM 617 C CA . SER A 1 80 ? -3.385 31.234 2.477 1 95.19 80 SER A CA 1
ATOM 618 C C . SER A 1 80 ? -2.24 32.188 2.174 1 95.19 80 SER A C 1
ATOM 620 O O . SER A 1 80 ? -1.943 33.094 2.971 1 95.19 80 SER A O 1
ATOM 622 N N . ALA A 1 81 ? -1.638 32 1.033 1 95.38 81 ALA A N 1
ATOM 623 C CA . ALA A 1 81 ? -0.52 32.875 0.651 1 95.38 81 ALA A CA 1
ATOM 624 C C . ALA A 1 81 ? -0.945 34.312 0.605 1 95.38 81 ALA A C 1
ATOM 626 O O . ALA A 1 81 ? -0.158 35.219 0.932 1 95.38 81 ALA A O 1
ATOM 627 N N . GLU A 1 82 ? -2.164 34.562 0.283 1 94.12 82 GLU A N 1
ATOM 628 C CA . GLU A 1 82 ? -2.686 35.938 0.157 1 94.12 82 GLU A CA 1
ATOM 629 C C . GLU A 1 82 ? -3.281 36.438 1.475 1 94.12 82 GLU A C 1
ATOM 631 O O . GLU A 1 82 ? -3.119 37.594 1.841 1 94.12 82 GLU A O 1
ATOM 636 N N . LEU A 1 83 ? -3.871 35.625 2.227 1 96.25 83 LEU A N 1
ATOM 637 C CA . LEU A 1 83 ? -4.637 35.969 3.412 1 96.25 83 LEU A CA 1
ATOM 638 C C . LEU A 1 83 ? -3.723 36.125 4.621 1 96.25 83 LEU A C 1
ATOM 640 O O . LEU A 1 83 ? -3.941 37.031 5.457 1 96.25 83 LEU A O 1
ATOM 644 N N . THR A 1 84 ? -2.742 35.312 4.719 1 97.94 84 THR A N 1
ATOM 645 C CA . THR A 1 84 ? -1.936 35.188 5.926 1 97.94 84 THR A CA 1
ATOM 646 C C . THR A 1 84 ? -1.228 36.5 6.242 1 97.94 84 THR A C 1
ATOM 648 O O . THR A 1 84 ? -1.247 36.969 7.387 1 97.94 84 THR A O 1
ATOM 651 N N . PRO A 1 85 ? -0.613 37.188 5.23 1 97.44 85 PRO A N 1
ATOM 652 C CA . PRO A 1 85 ? 0.039 38.469 5.547 1 97.44 85 PRO A CA 1
ATOM 653 C C . PRO A 1 85 ? -0.922 39.469 6.152 1 97.44 85 PRO A C 1
ATOM 655 O O . PRO A 1 85 ? -0.547 40.219 7.066 1 97.44 85 PRO A O 1
ATOM 658 N N . LYS A 1 86 ? -2.115 39.469 5.672 1 97.75 86 LYS A N 1
ATOM 659 C CA . LYS A 1 86 ? -3.125 40.406 6.18 1 97.75 86 LYS A CA 1
ATOM 660 C C . LYS A 1 86 ? -3.521 40.031 7.609 1 97.75 86 LYS A C 1
ATOM 662 O O . LYS A 1 86 ? -3.699 40.938 8.445 1 97.75 86 LYS A O 1
ATOM 667 N N . LEU A 1 87 ? -3.678 38.812 7.918 1 98.38 87 LEU A N 1
ATOM 668 C CA . LEU A 1 87 ? -4.055 38.344 9.25 1 98.38 87 LEU A CA 1
ATOM 669 C C . LEU A 1 87 ? -2.951 38.656 10.258 1 98.38 87 LEU A C 1
ATOM 671 O O . LEU A 1 87 ? -3.23 39.125 11.367 1 98.38 87 LEU A O 1
ATOM 675 N N . LEU A 1 88 ? -1.726 38.406 9.875 1 98.06 88 LEU A N 1
ATOM 676 C CA . LEU A 1 88 ? -0.585 38.656 10.75 1 98.06 88 LEU A CA 1
ATOM 677 C C . LEU A 1 88 ? -0.432 40.156 11.031 1 98.06 88 LEU A C 1
ATOM 679 O O . LEU A 1 88 ? -0.08 40.531 12.148 1 98.06 88 LEU A O 1
ATOM 683 N N . ALA A 1 89 ? -0.715 40.938 10.047 1 97.19 89 ALA A N 1
ATOM 684 C CA . ALA A 1 89 ? -0.532 42.375 10.148 1 97.19 89 ALA A CA 1
ATOM 685 C C . ALA A 1 89 ? -1.424 42.969 11.234 1 97.19 89 ALA A C 1
ATOM 687 O O . ALA A 1 89 ? -1.083 44 11.836 1 97.19 89 ALA A O 1
ATOM 688 N N . VAL A 1 90 ? -2.516 42.344 11.477 1 97.5 90 VAL A N 1
ATOM 689 C CA . VAL A 1 90 ? -3.439 42.906 12.469 1 97.5 90 VAL A CA 1
ATOM 690 C C . VAL A 1 90 ? -3.223 42.219 13.812 1 97.5 90 VAL A C 1
ATOM 692 O O . VAL A 1 90 ? -4.035 42.344 14.727 1 97.5 90 VAL A O 1
ATOM 695 N N . GLY A 1 91 ? -2.254 41.375 13.977 1 96.81 91 GLY A N 1
ATOM 696 C CA . GLY A 1 91 ? -1.83 40.844 15.258 1 96.81 91 GLY A CA 1
ATOM 697 C C . GLY A 1 91 ? -2.355 39.438 15.523 1 96.81 91 GLY A C 1
ATOM 698 O O . GLY A 1 91 ? -2.15 38.906 16.609 1 96.81 91 GLY A O 1
ATOM 699 N N . LEU A 1 92 ? -2.986 38.844 14.578 1 98 92 LEU A N 1
ATOM 700 C CA . LEU A 1 92 ? -3.518 37.5 14.75 1 98 92 LEU A CA 1
ATOM 701 C C . LEU A 1 92 ? -2.416 36.438 14.586 1 98 92 LEU A C 1
ATOM 703 O O . LEU A 1 92 ? -1.479 36.625 13.805 1 98 92 LEU A O 1
ATOM 707 N N . LYS A 1 93 ? -2.486 35.375 15.344 1 98.5 93 LYS A N 1
ATOM 708 C CA . LYS A 1 93 ? -1.68 34.188 15.086 1 98.5 93 LYS A CA 1
ATOM 709 C C . LYS A 1 93 ? -2.373 33.25 14.086 1 98.5 93 LYS A C 1
ATOM 711 O O . LYS A 1 93 ? -3.602 33.156 14.078 1 98.5 93 LYS A O 1
ATOM 716 N N . VAL A 1 94 ? -1.54 32.594 13.258 1 98.81 94 VAL A N 1
ATOM 717 C CA . VAL A 1 94 ? -2.121 31.828 12.164 1 98.81 94 VAL A CA 1
ATOM 718 C C . VAL A 1 94 ? -1.594 30.391 12.195 1 98.81 94 VAL A C 1
ATOM 720 O O . VAL A 1 94 ? -0.388 30.172 12.336 1 98.81 94 VAL A O 1
ATOM 723 N N . ILE A 1 95 ? -2.439 29.469 12.148 1 98.81 95 ILE A N 1
ATOM 724 C CA . ILE A 1 95 ? -2.129 28.062 11.883 1 98.81 95 ILE A CA 1
ATOM 725 C C . ILE A 1 95 ? -2.645 27.672 10.5 1 98.81 95 ILE A C 1
ATOM 727 O O . ILE A 1 95 ? -3.854 27.516 10.305 1 98.81 95 ILE A O 1
ATOM 731 N N . ASP A 1 96 ? -1.778 27.438 9.586 1 98.75 96 ASP A N 1
ATOM 732 C CA . ASP A 1 96 ? -2.139 27.203 8.188 1 98.75 96 ASP A CA 1
ATOM 733 C C . ASP A 1 96 ? -2.096 25.719 7.848 1 98.75 96 ASP A C 1
ATOM 735 O O . ASP A 1 96 ? -1.061 25.078 8.008 1 98.75 96 ASP A O 1
ATOM 739 N N . LEU A 1 97 ? -3.207 25.203 7.324 1 97.88 97 LEU A N 1
ATOM 740 C CA . LEU A 1 97 ? -3.287 23.797 6.961 1 97.88 97 LEU A CA 1
ATOM 741 C C . LEU A 1 97 ? -3.168 23.625 5.453 1 97.88 97 LEU A C 1
ATOM 743 O O . LEU A 1 97 ? -3.23 22.5 4.949 1 97.88 97 LEU A O 1
ATOM 747 N N . SER A 1 98 ? -2.941 24.625 4.59 1 94.94 98 SER A N 1
ATOM 748 C CA . SER A 1 98 ? -3.047 24.578 3.137 1 94.94 98 SER A CA 1
ATOM 749 C C . SER A 1 98 ? -1.753 24.078 2.506 1 94.94 98 SER A C 1
ATOM 751 O O . SER A 1 98 ? -1.758 23.578 1.376 1 94.94 98 SER A O 1
ATOM 753 N N . GLY A 1 99 ? -0.722 24.203 2.934 1 95.06 99 GLY A N 1
ATOM 754 C CA . GLY A 1 99 ? 0.581 23.844 2.396 1 95.06 99 GLY A CA 1
ATOM 755 C C . GLY A 1 99 ? 1.35 25.031 1.852 1 95.06 99 GLY A C 1
ATOM 756 O O . GLY A 1 99 ? 2.508 24.891 1.45 1 95.06 99 GLY A O 1
ATOM 757 N N . ASP A 1 100 ? 0.838 26.219 1.953 1 97.25 100 ASP A N 1
ATOM 758 C CA . ASP A 1 100 ? 1.395 27.391 1.286 1 97.25 100 ASP A CA 1
ATOM 759 C C . ASP A 1 100 ? 2.688 27.844 1.961 1 97.25 100 ASP A C 1
ATOM 761 O O . ASP A 1 100 ? 3.498 28.547 1.353 1 97.25 100 ASP A O 1
ATOM 765 N N . PHE A 1 101 ? 2.873 27.422 3.17 1 98 101 PHE A N 1
ATOM 766 C CA . PHE A 1 101 ? 4.004 27.969 3.916 1 98 101 PHE A CA 1
ATOM 767 C C . PHE A 1 101 ? 4.934 26.859 4.379 1 98 101 PHE A C 1
ATOM 769 O O . PHE A 1 101 ? 5.793 27.078 5.234 1 98 101 PHE A O 1
ATOM 776 N N . ARG A 1 102 ? 4.785 25.656 3.855 1 97.56 102 ARG A N 1
ATOM 777 C CA . ARG A 1 102 ? 5.539 24.5 4.328 1 97.56 102 ARG A CA 1
ATOM 778 C C . ARG A 1 102 ? 6.945 24.484 3.736 1 97.56 102 ARG A C 1
ATOM 780 O O . ARG A 1 102 ? 7.867 23.922 4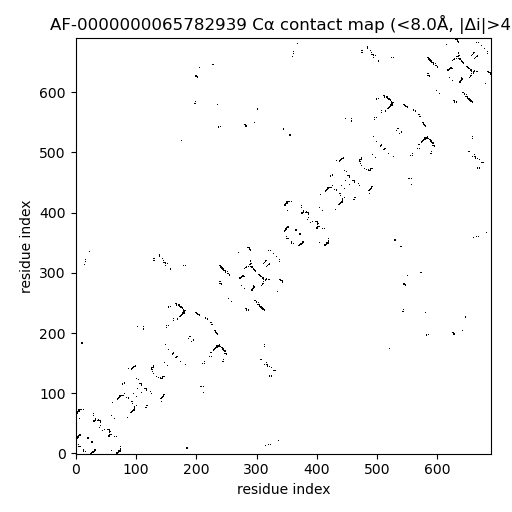.336 1 97.56 102 ARG A O 1
ATOM 787 N N . MET A 1 103 ? 7.086 25.125 2.604 1 96.06 103 MET A N 1
ATOM 788 C CA . MET A 1 103 ? 8.391 25.188 1.951 1 96.06 103 MET A CA 1
ATOM 789 C C . MET A 1 103 ? 9.031 26.562 2.123 1 96.06 103 MET A C 1
ATOM 791 O O . MET A 1 103 ? 8.406 27.578 1.821 1 96.06 103 MET A O 1
ATOM 795 N N . LYS A 1 104 ? 10.305 26.578 2.514 1 96.31 104 LYS A N 1
ATOM 796 C CA . LYS A 1 104 ? 11.016 27.844 2.719 1 96.31 104 LYS A CA 1
ATOM 797 C C . LYS A 1 104 ? 11.484 28.438 1.393 1 96.31 104 LYS A C 1
ATOM 799 O O . LYS A 1 104 ? 11.531 29.656 1.23 1 96.31 104 LYS A O 1
ATOM 804 N N . ASP A 1 105 ? 11.867 27.562 0.46 1 96.44 105 ASP A N 1
ATOM 805 C CA . ASP A 1 105 ? 12.32 28 -0.856 1 96.44 105 ASP A CA 1
ATOM 806 C C . ASP A 1 105 ? 11.141 28.203 -1.806 1 96.44 105 ASP A C 1
ATOM 808 O O . ASP A 1 105 ? 10.5 27.234 -2.225 1 96.44 105 ASP A O 1
ATOM 812 N N . PRO A 1 106 ? 10.914 29.453 -2.201 1 96.62 106 PRO A N 1
ATOM 813 C CA . PRO A 1 106 ? 9.758 29.719 -3.066 1 96.62 106 PRO A CA 1
ATOM 814 C C . PRO A 1 106 ? 9.867 29.016 -4.422 1 96.62 106 PRO A C 1
ATOM 816 O O . PRO A 1 106 ? 8.859 28.625 -5 1 96.62 106 PRO A O 1
ATOM 819 N N . PHE A 1 107 ? 11.07 28.797 -4.906 1 96.5 107 PHE A N 1
ATOM 820 C CA . PHE A 1 107 ? 11.25 28.156 -6.203 1 96.5 107 PHE A CA 1
ATOM 821 C C . PHE A 1 107 ? 10.836 26.688 -6.152 1 96.5 107 PHE A C 1
ATOM 823 O O . PHE A 1 107 ? 10.219 26.188 -7.094 1 96.5 107 PHE A O 1
ATOM 830 N N . ILE A 1 108 ? 11.188 26.078 -5.059 1 96.19 108 ILE A N 1
ATOM 831 C CA . ILE A 1 108 ? 10.805 24.688 -4.883 1 96.19 108 ILE A CA 1
ATOM 832 C C . ILE A 1 108 ? 9.281 24.578 -4.793 1 96.19 108 ILE A C 1
ATOM 834 O O . ILE A 1 108 ? 8.672 23.703 -5.41 1 96.19 108 ILE A O 1
ATOM 838 N N . TYR A 1 109 ? 8.664 25.5 -4.047 1 96.19 109 TYR A N 1
ATOM 839 C CA . TYR A 1 109 ? 7.207 25.516 -3.951 1 96.19 109 TYR A CA 1
ATOM 840 C C . TYR A 1 109 ? 6.57 25.656 -5.328 1 96.19 109 TYR A C 1
ATOM 842 O O . TYR A 1 109 ? 5.672 24.891 -5.688 1 96.19 109 TYR A O 1
ATOM 850 N N . GLU A 1 110 ? 7.027 26.578 -6.094 1 97.06 110 GLU A N 1
ATOM 851 C CA . GLU A 1 110 ? 6.449 26.859 -7.406 1 97.06 110 GLU A CA 1
ATOM 852 C C . GLU A 1 110 ? 6.625 25.672 -8.352 1 97.06 110 GLU A C 1
ATOM 854 O O . GLU A 1 110 ? 5.738 25.375 -9.156 1 97.06 110 GLU A O 1
ATOM 859 N N . GLN A 1 111 ? 7.695 24.984 -8.227 1 95.38 111 GLN A N 1
ATOM 860 C CA . GLN A 1 111 ? 7.984 23.828 -9.062 1 95.38 111 GLN A CA 1
ATOM 861 C C . GLN A 1 111 ? 7.039 22.672 -8.742 1 95.38 111 GLN A C 1
ATOM 863 O O . GLN A 1 111 ? 6.566 21.984 -9.648 1 95.38 111 GLN A O 1
ATOM 868 N N . TRP A 1 112 ? 6.699 22.484 -7.543 1 95.06 112 TRP A N 1
ATOM 869 C CA . TRP A 1 112 ? 5.98 21.281 -7.141 1 95.06 112 TRP A CA 1
ATOM 870 C C . TRP A 1 112 ? 4.484 21.547 -7.035 1 95.06 112 TRP A C 1
ATOM 872 O O . TRP A 1 112 ? 3.668 20.656 -7.277 1 95.06 112 TRP A O 1
ATOM 882 N N . TYR A 1 113 ? 4.086 22.766 -6.664 1 94.06 113 TYR A N 1
ATOM 883 C CA . TYR A 1 113 ? 2.678 23.109 -6.504 1 94.06 113 TYR A CA 1
ATOM 884 C C . TYR A 1 113 ? 2.131 23.75 -7.777 1 94.06 113 TYR A C 1
ATOM 886 O O . TYR A 1 113 ? 0.915 23.875 -7.945 1 94.06 113 TYR A O 1
ATOM 894 N N . LYS A 1 114 ? 3.066 24.203 -8.695 1 93.69 114 LYS A N 1
ATOM 895 C CA . LYS A 1 114 ? 2.691 24.812 -9.961 1 93.69 114 LYS A CA 1
ATOM 896 C C . LYS A 1 114 ? 1.819 26.047 -9.742 1 93.69 114 LYS A C 1
ATOM 898 O O . LYS A 1 114 ? 0.806 26.234 -10.422 1 93.69 114 LYS A O 1
ATOM 903 N N . ARG A 1 115 ? 2.141 26.828 -8.695 1 93.56 115 ARG A N 1
ATOM 904 C CA . ARG A 1 115 ? 1.501 28.094 -8.367 1 93.56 115 ARG A CA 1
ATOM 905 C C . ARG A 1 115 ? 2.498 29.062 -7.73 1 93.56 115 ARG A C 1
ATOM 907 O O . ARG A 1 115 ? 3.574 28.656 -7.293 1 93.56 115 ARG A O 1
ATOM 914 N N . ALA A 1 116 ? 2.068 30.328 -7.719 1 95.12 116 ALA A N 1
ATOM 915 C CA . ALA A 1 116 ? 2.949 31.344 -7.148 1 95.12 116 ALA A CA 1
ATOM 916 C C . ALA A 1 116 ? 3.154 31.125 -5.652 1 95.12 116 ALA A C 1
ATOM 918 O O . ALA A 1 116 ? 2.207 30.781 -4.938 1 95.12 116 ALA A O 1
ATOM 919 N N . ALA A 1 117 ? 4.371 31.281 -5.211 1 96.25 117 ALA A N 1
ATOM 920 C CA . ALA A 1 117 ? 4.711 31.125 -3.801 1 96.25 117 ALA A CA 1
ATOM 921 C C . ALA A 1 117 ? 4.324 32.344 -2.994 1 96.25 117 ALA A C 1
ATOM 923 O O . ALA A 1 117 ? 4.129 33.438 -3.559 1 96.25 117 ALA A O 1
ATOM 924 N N . ALA A 1 118 ? 4.172 32.156 -1.707 1 96.38 118 ALA A N 1
ATOM 925 C CA . ALA A 1 118 ? 4.008 33.281 -0.788 1 96.38 118 ALA A CA 1
ATOM 926 C C . ALA A 1 118 ? 5.25 34.188 -0.774 1 96.38 118 ALA A C 1
ATOM 928 O O . ALA A 1 118 ? 6.312 33.781 -1.255 1 96.38 118 ALA A O 1
ATOM 929 N N . LYS A 1 119 ? 5.094 35.375 -0.228 1 95.25 119 LYS A N 1
ATOM 930 C CA . LYS A 1 119 ? 6.211 36.312 -0.136 1 95.25 119 LYS A CA 1
ATOM 931 C C . LYS A 1 119 ? 7.305 35.781 0.784 1 95.25 119 LYS A C 1
ATOM 933 O O . LYS A 1 119 ? 7.008 35.188 1.828 1 95.25 119 LYS A O 1
ATOM 938 N N . GLU A 1 120 ? 8.5 36 0.411 1 95.12 120 GLU A N 1
ATOM 939 C CA . GLU A 1 120 ? 9.664 35.438 1.105 1 95.12 120 GLU A CA 1
ATOM 940 C C . GLU A 1 120 ? 9.672 35.844 2.576 1 95.12 120 GLU A C 1
ATOM 942 O O . GLU A 1 120 ? 10.031 35.062 3.445 1 95.12 120 GLU A O 1
ATOM 947 N N . GLY A 1 121 ? 9.367 37.094 2.812 1 95 121 GLY A N 1
ATOM 948 C CA . GLY A 1 121 ? 9.328 37.562 4.188 1 95 121 GLY A CA 1
ATOM 949 C C . GLY A 1 121 ? 8.406 36.75 5.074 1 95 121 GLY A C 1
ATOM 950 O O . GLY A 1 121 ? 8.75 36.438 6.215 1 95 121 GLY A O 1
ATOM 951 N N . VAL A 1 122 ? 7.242 36.375 4.609 1 96.75 122 VAL A N 1
ATOM 952 C CA . VAL A 1 122 ? 6.266 35.594 5.371 1 96.75 122 VAL A CA 1
ATOM 953 C C . VAL A 1 122 ? 6.727 34.125 5.477 1 96.75 122 VAL A C 1
ATOM 955 O O . VAL A 1 122 ? 6.566 33.5 6.52 1 96.75 122 VAL A O 1
ATOM 958 N N . LEU A 1 123 ? 7.332 33.656 4.387 1 96.81 123 LEU A N 1
ATOM 959 C CA . LEU A 1 123 ? 7.859 32.312 4.391 1 96.81 123 LEU A CA 1
ATOM 960 C C . LEU A 1 123 ? 8.898 32.125 5.488 1 96.81 123 LEU A C 1
ATOM 962 O O . LEU A 1 123 ? 8.938 31.094 6.16 1 96.81 123 LEU A O 1
ATOM 966 N N . ARG A 1 124 ? 9.711 33.062 5.676 1 95.44 124 ARG A N 1
ATOM 967 C CA . ARG A 1 124 ? 10.773 33.031 6.676 1 95.44 124 ARG A CA 1
ATOM 968 C C . ARG A 1 124 ? 10.195 33 8.086 1 95.44 124 ARG A C 1
ATOM 970 O O . ARG A 1 124 ? 10.781 32.438 9 1 95.44 124 ARG A O 1
ATOM 977 N N . GLU A 1 125 ? 9.047 33.594 8.219 1 95.88 125 GLU A N 1
ATOM 978 C CA . GLU A 1 125 ? 8.398 33.688 9.523 1 95.88 125 GLU A CA 1
ATOM 979 C C . GLU A 1 125 ? 7.695 32.375 9.891 1 95.88 125 GLU A C 1
ATOM 981 O O . GLU A 1 125 ? 7.496 32.094 11.07 1 95.88 125 GLU A O 1
ATOM 986 N N . ALA A 1 126 ? 7.367 31.641 8.938 1 98.25 126 ALA A N 1
ATOM 987 C CA . ALA A 1 126 ? 6.582 30.422 9.148 1 98.25 126 ALA A CA 1
ATOM 988 C C . ALA A 1 126 ? 7.41 29.344 9.844 1 98.25 126 ALA A C 1
ATOM 990 O O . ALA A 1 126 ? 8.562 29.109 9.469 1 98.25 126 ALA A O 1
ATOM 991 N N . VAL A 1 127 ? 6.848 28.812 10.891 1 98.56 127 VAL A N 1
ATOM 992 C CA . VAL A 1 127 ? 7.465 27.672 11.562 1 98.56 127 VAL A CA 1
ATOM 993 C C . VAL A 1 127 ? 6.754 26.375 11.156 1 98.56 127 VAL A C 1
ATOM 995 O O . VAL A 1 127 ? 5.523 26.312 11.18 1 98.56 127 VAL A O 1
ATOM 998 N N . TYR A 1 128 ? 7.52 25.422 10.719 1 98.62 128 TYR A N 1
ATOM 999 C CA . TYR A 1 128 ? 6.965 24.109 10.391 1 98.62 128 TYR A CA 1
ATOM 1000 C C . TYR A 1 128 ? 6.43 23.422 11.641 1 98.62 128 TYR A C 1
ATOM 1002 O O . TYR A 1 128 ? 7.164 23.234 12.617 1 98.62 128 TYR A O 1
ATOM 1010 N N . GLY A 1 129 ? 5.156 23.016 11.602 1 98.62 129 GLY A N 1
ATOM 1011 C CA . GLY A 1 129 ? 4.438 22.672 12.812 1 98.62 129 GLY A CA 1
ATOM 1012 C C . GLY A 1 129 ? 4.465 21.188 13.117 1 98.62 129 GLY A C 1
ATOM 1013 O O . GLY A 1 129 ? 3.438 20.594 13.453 1 98.62 129 GLY A O 1
ATOM 1014 N N . LEU A 1 130 ? 5.617 20.531 12.945 1 98.69 130 LEU A N 1
ATOM 1015 C CA . LEU A 1 130 ? 5.762 19.172 13.461 1 98.69 130 LEU A CA 1
ATOM 1016 C C . LEU A 1 130 ? 6.043 19.172 14.961 1 98.69 130 LEU A C 1
ATOM 1018 O O . LEU A 1 130 ? 7.199 19.219 15.383 1 98.69 130 LEU A O 1
ATOM 1022 N N . SER A 1 131 ? 5.012 19 15.75 1 98.44 131 SER A N 1
ATOM 1023 C CA . SER A 1 131 ? 4.969 19.344 17.172 1 98.44 131 SER A CA 1
ATOM 1024 C C . SER A 1 131 ? 6.066 18.625 17.938 1 98.44 131 SER A C 1
ATOM 1026 O O . SER A 1 131 ? 6.781 19.234 18.734 1 98.44 131 SER A O 1
ATOM 1028 N N . GLU A 1 132 ? 6.262 17.344 17.688 1 98.12 132 GLU A N 1
ATOM 1029 C CA . GLU A 1 132 ? 7.195 16.516 18.438 1 98.12 132 GLU A CA 1
ATOM 1030 C C . GLU A 1 132 ? 8.633 16.969 18.234 1 98.12 132 GLU A C 1
ATOM 1032 O O . GLU A 1 132 ? 9.484 16.766 19.094 1 98.12 132 GLU A O 1
ATOM 1037 N N . TRP A 1 133 ? 8.875 17.656 17.125 1 97.75 133 TRP A N 1
ATOM 1038 C CA . TRP A 1 133 ? 10.266 17.922 16.766 1 97.75 133 TRP A CA 1
ATOM 1039 C C . TRP A 1 133 ? 10.547 19.422 16.734 1 97.75 133 TRP A C 1
ATOM 1041 O O . TRP A 1 133 ? 11.703 19.844 16.734 1 97.75 133 TRP A O 1
ATOM 1051 N N . LYS A 1 134 ? 9.484 20.266 16.734 1 97.81 134 LYS A N 1
ATOM 1052 C CA . LYS A 1 134 ? 9.664 21.703 16.609 1 97.81 134 LYS A CA 1
ATOM 1053 C C . LYS A 1 134 ? 8.969 22.453 17.734 1 97.81 134 LYS A C 1
ATOM 1055 O O . LYS A 1 134 ? 8.586 23.625 17.578 1 97.81 134 LYS A O 1
ATOM 1060 N N . ARG A 1 135 ? 8.836 21.875 18.875 1 97.31 135 ARG A N 1
ATOM 1061 C CA . ARG A 1 135 ? 8.008 22.406 19.953 1 97.31 135 ARG A CA 1
ATOM 1062 C C . ARG A 1 135 ? 8.484 23.797 20.375 1 97.31 135 ARG A C 1
ATOM 1064 O O . ARG A 1 135 ? 7.672 24.719 20.516 1 97.31 135 ARG A O 1
ATOM 1071 N N . SER A 1 136 ? 9.742 23.969 20.594 1 97.56 136 SER A N 1
ATOM 1072 C CA . SER A 1 136 ? 10.273 25.234 21.094 1 97.56 136 SER A CA 1
ATOM 1073 C C . SER A 1 136 ? 10.062 26.359 20.078 1 97.56 136 SER A C 1
ATOM 1075 O O . SER A 1 136 ? 9.742 27.484 20.453 1 97.56 136 SER A O 1
ATOM 1077 N N . GLU A 1 137 ? 10.219 26.047 18.828 1 98.12 137 GLU A N 1
ATOM 1078 C CA . GLU A 1 137 ? 9.992 27.031 17.781 1 98.12 137 GLU A CA 1
ATOM 1079 C C . GLU A 1 137 ? 8.516 27.375 17.656 1 98.12 137 GLU A C 1
ATOM 1081 O O . GLU A 1 137 ? 8.156 28.547 17.469 1 98.12 137 GLU A O 1
ATOM 1086 N N . ILE A 1 138 ? 7.699 26.375 17.781 1 98.56 138 ILE A N 1
ATOM 1087 C CA . ILE A 1 138 ? 6.258 26.547 17.656 1 98.56 138 ILE A CA 1
ATOM 1088 C C . ILE A 1 138 ? 5.746 27.469 18.766 1 98.56 138 ILE A C 1
ATOM 1090 O O . ILE A 1 138 ? 4.91 28.344 18.516 1 98.56 138 ILE A O 1
ATOM 1094 N N . GLN A 1 139 ? 6.27 27.344 19.906 1 97.88 139 GLN A N 1
ATOM 1095 C CA . GLN A 1 139 ? 5.824 28.094 21.078 1 97.88 139 GLN A CA 1
ATOM 1096 C C . GLN A 1 139 ? 5.984 29.594 20.859 1 97.88 139 GLN A C 1
ATOM 1098 O O . GLN A 1 139 ? 5.199 30.391 21.375 1 97.88 139 GLN A O 1
ATOM 1103 N N . LYS A 1 140 ? 6.883 30 20.016 1 97.62 140 LYS A N 1
ATOM 1104 C CA . LYS A 1 140 ? 7.203 31.406 19.844 1 97.62 140 LYS A CA 1
ATOM 1105 C C . LYS A 1 140 ? 6.664 31.938 18.516 1 97.62 140 LYS A C 1
ATOM 1107 O O . LYS A 1 140 ? 6.812 33.125 18.219 1 97.62 140 LYS A O 1
ATOM 1112 N N . ALA A 1 141 ? 6.027 31.125 17.828 1 97.94 141 ALA A N 1
ATOM 1113 C CA . ALA A 1 141 ? 5.691 31.469 16.453 1 97.94 141 ALA A CA 1
ATOM 1114 C C . ALA A 1 141 ? 4.348 32.188 16.375 1 97.94 141 ALA A C 1
ATOM 1116 O O . ALA A 1 141 ? 3.461 31.938 17.203 1 97.94 141 ALA A O 1
ATOM 1117 N N . ASN A 1 142 ? 4.23 33.062 15.367 1 98.44 142 ASN A N 1
ATOM 1118 C CA . ASN A 1 142 ? 2.953 33.688 15.031 1 98.44 142 ASN A CA 1
ATOM 1119 C C . ASN A 1 142 ? 2.297 33.031 13.836 1 98.44 142 ASN A C 1
ATOM 1121 O O . ASN A 1 142 ? 1.101 33.188 13.594 1 98.44 142 ASN A O 1
ATOM 1125 N N . LEU A 1 143 ? 3.117 32.312 13.078 1 98.81 143 LEU A N 1
ATOM 1126 C CA . LEU A 1 143 ? 2.662 31.594 11.891 1 98.81 143 LEU A CA 1
ATOM 1127 C C . LEU A 1 143 ? 3.182 30.156 11.891 1 98.81 143 LEU A C 1
ATOM 1129 O O . LEU A 1 143 ? 4.391 29.938 11.836 1 98.81 143 LEU A O 1
ATOM 1133 N N . ILE A 1 144 ? 2.268 29.234 11.992 1 98.81 144 ILE A N 1
ATOM 1134 C CA . ILE A 1 144 ? 2.604 27.812 11.953 1 98.81 144 ILE A CA 1
ATOM 1135 C C . ILE A 1 144 ? 2.154 27.219 10.617 1 98.81 144 ILE A C 1
ATOM 1137 O O . ILE A 1 144 ? 0.997 27.375 10.219 1 98.81 144 ILE A O 1
ATOM 1141 N N . ALA A 1 145 ? 3.09 26.625 9.883 1 98.69 145 ALA A N 1
ATOM 1142 C CA . ALA A 1 145 ? 2.766 25.797 8.727 1 98.69 145 ALA A CA 1
ATOM 1143 C C . ALA A 1 145 ? 2.514 24.344 9.148 1 98.69 145 ALA A C 1
ATOM 1145 O O . ALA A 1 145 ? 3.459 23.578 9.344 1 98.69 145 ALA A O 1
ATOM 1146 N N . ASN A 1 146 ? 1.255 24.031 9.258 1 98.62 146 ASN A N 1
ATOM 1147 C CA . ASN A 1 146 ? 0.884 22.672 9.648 1 98.62 146 ASN A CA 1
ATOM 1148 C C . ASN A 1 146 ? 1.313 21.641 8.602 1 98.62 146 ASN A C 1
ATOM 1150 O O . ASN A 1 146 ? 1.033 21.812 7.414 1 98.62 146 ASN A O 1
ATOM 1154 N N . PRO A 1 147 ? 2.016 20.594 9.016 1 98.38 147 PRO A N 1
ATOM 1155 C CA . PRO A 1 147 ? 2.516 19.609 8.062 1 98.38 147 PRO A CA 1
ATOM 1156 C C . PRO A 1 147 ? 1.396 18.906 7.301 1 98.38 147 PRO A C 1
ATOM 1158 O O . PRO A 1 147 ? 0.264 18.828 7.785 1 98.38 147 PRO A O 1
ATOM 1161 N N . GLY A 1 148 ? 1.737 18.438 6.129 1 97.75 148 GLY A N 1
ATOM 1162 C CA . GLY A 1 148 ? 0.825 17.562 5.41 1 97.75 148 GLY A CA 1
ATOM 1163 C C . GLY A 1 148 ? 0.653 16.219 6.07 1 97.75 148 GLY A C 1
ATOM 1164 O O . GLY A 1 148 ? 1.538 15.75 6.793 1 97.75 148 GLY A O 1
ATOM 1165 N N . CYS A 1 149 ? -0.473 15.625 5.77 1 98.12 149 CYS A N 1
ATOM 1166 C CA . CYS A 1 149 ? -0.816 14.383 6.461 1 98.12 149 CYS A CA 1
ATOM 1167 C C . CYS A 1 149 ? 0.187 13.281 6.141 1 98.12 149 CYS A C 1
ATOM 1169 O O . CYS A 1 149 ? 0.696 12.617 7.047 1 98.12 149 CYS A O 1
ATOM 1171 N N . PHE A 1 150 ? 0.576 13.039 4.871 1 98.5 150 PHE A N 1
ATOM 1172 C CA . PHE A 1 150 ? 1.596 12.062 4.516 1 98.5 150 PHE A CA 1
ATOM 1173 C C . PHE A 1 150 ? 2.939 12.43 5.129 1 98.5 150 PHE A C 1
ATOM 1175 O O . PHE A 1 150 ? 3.648 11.57 5.656 1 98.5 150 PHE A O 1
ATOM 1182 N N . ALA A 1 151 ? 3.285 13.695 5 1 98.69 151 ALA A N 1
ATOM 1183 C CA . ALA A 1 151 ? 4.562 14.18 5.52 1 98.69 151 ALA A CA 1
ATOM 1184 C C . ALA A 1 151 ? 4.676 13.922 7.02 1 98.69 151 ALA A C 1
ATOM 1186 O O . ALA A 1 151 ? 5.734 13.516 7.508 1 98.69 151 ALA A O 1
ATOM 1187 N N . THR A 1 152 ? 3.574 14.148 7.738 1 98.81 152 THR A N 1
ATOM 1188 C CA . THR A 1 152 ? 3.57 13.898 9.172 1 98.81 152 THR A CA 1
ATOM 1189 C C . THR A 1 152 ? 3.895 12.438 9.477 1 98.81 152 THR A C 1
ATOM 1191 O O . THR A 1 152 ? 4.82 12.148 10.234 1 98.81 152 THR A O 1
ATOM 1194 N N . ALA A 1 153 ? 3.18 11.547 8.828 1 98.81 153 ALA A N 1
ATOM 1195 C CA . ALA A 1 153 ? 3.387 10.117 9.062 1 98.81 153 ALA A CA 1
ATOM 1196 C C . ALA A 1 153 ? 4.805 9.703 8.68 1 98.81 153 ALA A C 1
ATOM 1198 O O . ALA A 1 153 ? 5.457 8.953 9.414 1 98.81 153 ALA A O 1
ATOM 1199 N N . ALA A 1 154 ? 5.309 10.203 7.59 1 98.81 154 ALA A N 1
ATOM 1200 C CA . ALA A 1 154 ? 6.625 9.844 7.07 1 98.81 154 ALA A CA 1
ATOM 1201 C C . ALA A 1 154 ? 7.738 10.406 7.957 1 98.81 154 ALA A C 1
ATOM 1203 O O . ALA A 1 154 ? 8.664 9.688 8.328 1 98.81 154 ALA A O 1
ATOM 1204 N N . LEU A 1 155 ? 7.652 11.68 8.273 1 98.88 155 LEU A N 1
ATOM 1205 C CA . LEU A 1 155 ? 8.711 12.352 9.023 1 98.88 155 LEU A CA 1
ATOM 1206 C C . LEU A 1 155 ? 8.82 11.773 10.438 1 98.88 155 LEU A C 1
ATOM 1208 O O . LEU A 1 155 ? 9.93 11.578 10.945 1 98.88 155 LEU A O 1
ATOM 1212 N N . LEU A 1 156 ? 7.645 11.539 11.07 1 98.81 156 LEU A N 1
ATOM 1213 C CA . LEU A 1 156 ? 7.695 10.922 12.391 1 98.81 156 LEU A CA 1
ATOM 1214 C C . LEU A 1 156 ? 8.383 9.562 12.336 1 98.81 156 LEU A C 1
ATOM 1216 O O . LEU A 1 156 ? 9.086 9.18 13.273 1 98.81 156 LEU A O 1
ATOM 1220 N N . ALA A 1 157 ? 8.227 8.867 11.258 1 98.81 157 ALA A N 1
ATOM 1221 C CA . ALA A 1 157 ? 8.828 7.543 11.094 1 98.81 157 ALA A CA 1
ATOM 1222 C C . ALA A 1 157 ? 10.32 7.648 10.82 1 98.81 157 ALA A C 1
ATOM 1224 O O . ALA A 1 157 ? 11.109 6.832 11.305 1 98.81 157 ALA A O 1
ATOM 1225 N N . ILE A 1 158 ? 10.797 8.617 10.086 1 98.62 158 ILE A N 1
ATOM 1226 C CA . ILE A 1 158 ? 12.133 8.562 9.508 1 98.62 158 ILE A CA 1
ATOM 1227 C C . ILE A 1 158 ? 13.094 9.391 10.359 1 98.62 158 ILE A C 1
ATOM 1229 O O . ILE A 1 158 ? 14.297 9.125 10.383 1 98.62 158 ILE A O 1
ATOM 1233 N N . LEU A 1 159 ? 12.641 10.391 11.062 1 98.19 159 LEU A N 1
ATOM 1234 C CA . LEU A 1 159 ? 13.516 11.398 11.656 1 98.19 159 LEU A CA 1
ATOM 1235 C C . LEU A 1 159 ? 14.43 10.773 12.703 1 98.19 159 LEU A C 1
ATOM 1237 O O . LEU A 1 159 ? 15.609 11.117 12.797 1 98.19 159 LEU A O 1
ATOM 1241 N N . PRO A 1 160 ? 13.953 9.75 13.539 1 98.44 160 PRO A N 1
ATOM 1242 C CA . PRO A 1 160 ? 14.891 9.102 14.461 1 98.44 160 PRO A CA 1
ATOM 1243 C C . PRO A 1 160 ? 16.078 8.469 13.734 1 98.44 160 PRO A C 1
ATOM 1245 O O . PRO A 1 160 ? 17.219 8.539 14.219 1 98.44 160 PRO A O 1
ATOM 1248 N N . LEU A 1 161 ? 15.836 7.898 12.586 1 98.5 161 LEU A N 1
ATOM 1249 C CA . LEU A 1 161 ? 16.891 7.246 11.812 1 98.5 161 LEU A CA 1
ATOM 1250 C C . LEU A 1 161 ? 17.859 8.273 11.242 1 98.5 161 LEU A C 1
ATOM 1252 O O . LEU A 1 161 ? 19.078 8.094 11.336 1 98.5 161 LEU A O 1
ATOM 1256 N N . VAL A 1 162 ? 17.328 9.336 10.68 1 98.06 162 VAL A N 1
ATOM 1257 C CA . VAL A 1 162 ? 18.141 10.367 10.023 1 98.06 162 VAL A CA 1
ATOM 1258 C C . VAL A 1 162 ? 18.969 11.102 11.062 1 98.06 162 VAL A C 1
ATOM 1260 O O . VAL A 1 162 ? 20.172 11.328 10.867 1 98.06 162 VAL A O 1
ATOM 1263 N N . ARG A 1 163 ? 18.344 11.438 12.148 1 96.88 163 ARG A N 1
ATOM 1264 C CA . ARG A 1 163 ? 19.031 12.18 13.211 1 96.88 163 ARG A CA 1
ATOM 1265 C C . ARG A 1 163 ? 20.156 11.352 13.805 1 96.88 163 ARG A C 1
ATOM 1267 O O . ARG A 1 163 ? 21.219 11.891 14.125 1 96.88 163 ARG A O 1
ATOM 1274 N N . SER A 1 164 ? 20 10.016 13.945 1 96.75 164 SER A N 1
ATOM 1275 C CA . SER A 1 164 ? 21 9.148 14.547 1 96.75 164 SER A CA 1
ATOM 1276 C C . SER A 1 164 ? 22.125 8.828 13.57 1 96.75 164 SER A C 1
ATOM 1278 O O . SER A 1 164 ? 23.188 8.352 13.969 1 96.75 164 SER A O 1
ATOM 1280 N N . GLY A 1 165 ? 21.844 9.023 12.289 1 96.81 165 GLY A N 1
ATOM 1281 C CA . GLY A 1 165 ? 22.859 8.805 11.281 1 96.81 165 GLY A CA 1
ATOM 1282 C C . GLY A 1 165 ? 23.125 7.336 10.992 1 96.81 165 GLY A C 1
ATOM 1283 O O . GLY A 1 165 ? 24.172 6.977 10.453 1 96.81 165 GLY A O 1
ATOM 1284 N N . ILE A 1 166 ? 22.188 6.473 11.266 1 97.38 166 ILE A N 1
ATOM 1285 C CA . ILE A 1 166 ? 22.469 5.039 11.227 1 97.38 166 ILE A CA 1
ATOM 1286 C C . ILE A 1 166 ? 22.156 4.5 9.828 1 97.38 166 ILE A C 1
ATOM 1288 O O . ILE A 1 166 ? 22.562 3.385 9.484 1 97.38 166 ILE A O 1
ATOM 1292 N N . ILE A 1 167 ? 21.438 5.297 8.984 1 98.31 167 ILE A N 1
ATOM 1293 C CA . ILE A 1 167 ? 21.016 4.766 7.695 1 98.31 167 ILE A CA 1
ATOM 1294 C C . ILE A 1 167 ? 21.812 5.438 6.582 1 98.31 167 ILE A C 1
ATOM 1296 O O . ILE A 1 167 ? 22.344 6.535 6.762 1 98.31 167 ILE A O 1
ATOM 1300 N N . GLU A 1 168 ? 21.875 4.707 5.414 1 98.12 168 GLU A N 1
ATOM 1301 C CA . GLU A 1 168 ? 22.438 5.289 4.203 1 98.12 168 GLU A CA 1
ATOM 1302 C C . GLU A 1 168 ? 21.562 6.422 3.674 1 98.12 168 GLU A C 1
ATOM 1304 O O . GLU A 1 168 ? 20.359 6.254 3.51 1 98.12 168 GLU A O 1
ATOM 1309 N N . GLU A 1 169 ? 22.141 7.559 3.326 1 97 169 GLU A N 1
ATOM 1310 C CA . GLU A 1 169 ? 21.438 8.812 3.057 1 97 169 GLU A CA 1
ATOM 1311 C C . GLU A 1 169 ? 20.625 8.719 1.774 1 97 169 GLU A C 1
ATOM 1313 O O . GLU A 1 169 ? 19.688 9.5 1.571 1 97 169 GLU A O 1
ATOM 1318 N N . ASP A 1 170 ? 20.953 7.801 0.877 1 97.19 170 ASP A N 1
ATOM 1319 C CA . ASP A 1 170 ? 20.25 7.707 -0.396 1 97.19 170 ASP A CA 1
ATOM 1320 C C . ASP A 1 170 ? 19.391 6.449 -0.453 1 97.19 170 ASP A C 1
ATOM 1322 O O . ASP A 1 170 ? 19 6.012 -1.535 1 97.19 170 ASP A O 1
ATOM 1326 N N . SER A 1 171 ? 19.062 5.859 0.71 1 97.94 171 SER A N 1
ATOM 1327 C CA . SER A 1 171 ? 18.422 4.547 0.701 1 97.94 171 SER A CA 1
ATOM 1328 C C . SER A 1 171 ? 16.938 4.652 1.052 1 97.94 171 SER A C 1
ATOM 1330 O O . SER A 1 171 ? 16.219 3.652 1.03 1 97.94 171 SER A O 1
ATOM 1332 N N . ILE A 1 172 ? 16.406 5.852 1.305 1 98.62 172 ILE A N 1
ATOM 1333 C CA . ILE A 1 172 ? 15.078 6.012 1.896 1 98.62 172 ILE A CA 1
ATOM 1334 C C . ILE A 1 172 ? 14.008 5.828 0.823 1 98.62 172 ILE A C 1
ATOM 1336 O O . ILE A 1 172 ? 14.016 6.52 -0.199 1 98.62 172 ILE A O 1
ATOM 1340 N N . ILE A 1 173 ? 13.125 4.883 0.999 1 98.81 173 ILE A N 1
ATOM 1341 C CA . ILE A 1 173 ? 11.945 4.645 0.183 1 98.81 173 ILE A CA 1
ATOM 1342 C C . ILE A 1 173 ? 10.695 4.645 1.067 1 98.81 173 ILE A C 1
ATOM 1344 O O . ILE A 1 173 ? 10.656 3.957 2.092 1 98.81 173 ILE A O 1
ATOM 1348 N N . ILE A 1 174 ? 9.719 5.445 0.695 1 98.75 174 ILE A N 1
ATOM 1349 C CA . ILE A 1 174 ? 8.477 5.551 1.442 1 98.75 174 ILE A CA 1
ATOM 1350 C C . ILE A 1 174 ? 7.301 5.145 0.549 1 98.75 174 ILE A C 1
ATOM 1352 O O . ILE A 1 174 ? 7.035 5.793 -0.467 1 98.75 174 ILE A O 1
ATOM 1356 N N . ASP A 1 175 ? 6.66 4.051 0.846 1 98.81 175 ASP A N 1
ATOM 1357 C CA . ASP A 1 175 ? 5.426 3.602 0.205 1 98.81 175 ASP A CA 1
ATOM 1358 C C . ASP A 1 175 ? 4.215 3.893 1.085 1 98.81 175 ASP A C 1
ATOM 1360 O O . ASP A 1 175 ? 4.012 3.238 2.109 1 98.81 175 ASP A O 1
ATOM 1364 N N . ALA A 1 176 ? 3.395 4.883 0.664 1 98.62 176 ALA A N 1
ATOM 1365 C CA . ALA A 1 176 ? 2.344 5.395 1.54 1 98.62 176 ALA A CA 1
ATOM 1366 C C . ALA A 1 176 ? 0.96 5.066 0.99 1 98.62 176 ALA A C 1
ATOM 1368 O O . ALA A 1 176 ? 0.74 5.109 -0.223 1 98.62 176 ALA A O 1
ATOM 1369 N N . LYS A 1 177 ? 0.004 4.695 1.872 1 98.31 177 LYS A N 1
ATOM 1370 C CA . LYS A 1 177 ? -1.402 4.418 1.591 1 98.31 177 LYS A CA 1
ATOM 1371 C C . LYS A 1 177 ? -2.314 5.348 2.389 1 98.31 177 LYS A C 1
ATOM 1373 O O . LYS A 1 177 ? -2.1 5.559 3.584 1 98.31 177 LYS A O 1
ATOM 1378 N N . SER A 1 178 ? -3.268 5.926 1.771 1 97.06 178 SER A N 1
ATOM 1379 C CA . SER A 1 178 ? -4.148 6.84 2.488 1 97.06 178 SER A CA 1
ATOM 1380 C C . SER A 1 178 ? -5.613 6.551 2.182 1 97.06 178 SER A C 1
ATOM 1382 O O . SER A 1 178 ? -5.938 6.027 1.114 1 97.06 178 SER A O 1
ATOM 1384 N N . GLY A 1 179 ? -6.457 6.961 3.082 1 95.12 179 GLY A N 1
ATOM 1385 C CA . GLY A 1 179 ? -7.891 7.012 2.848 1 95.12 179 GLY A CA 1
ATOM 1386 C C . GLY A 1 179 ? -8.305 8.148 1.936 1 95.12 179 GLY A C 1
ATOM 1387 O O . GLY A 1 179 ? -7.531 9.078 1.704 1 95.12 179 GLY A O 1
ATOM 1388 N N . VAL A 1 180 ? -9.555 8.117 1.53 1 95.06 180 VAL A N 1
ATOM 1389 C CA . VAL A 1 180 ? -10.07 8.945 0.448 1 95.06 180 VAL A CA 1
ATOM 1390 C C . VAL A 1 180 ? -10.344 10.359 0.961 1 95.06 180 VAL A C 1
ATOM 1392 O O . VAL A 1 180 ? -10.344 11.32 0.187 1 95.06 180 VAL A O 1
ATOM 1395 N N . SER A 1 181 ? -10.508 10.516 2.242 1 94.06 181 SER A N 1
ATOM 1396 C CA . SER A 1 181 ? -10.773 11.836 2.799 1 94.06 181 SER A CA 1
ATOM 1397 C C . SER A 1 181 ? -9.586 12.773 2.582 1 94.06 181 SER A C 1
ATOM 1399 O O . SER A 1 181 ? -9.75 14 2.6 1 94.06 181 SER A O 1
ATOM 1401 N N . GLY A 1 182 ? -8.43 12.172 2.342 1 91.88 182 GLY A N 1
ATOM 1402 C CA . GLY A 1 182 ? -7.25 12.977 2.07 1 91.88 182 GLY A CA 1
ATOM 1403 C C . GLY A 1 182 ? -7.328 13.719 0.751 1 91.88 182 GLY A C 1
ATOM 1404 O O . GLY A 1 182 ? -6.574 14.672 0.526 1 91.88 182 GLY A O 1
ATOM 1405 N N . ALA A 1 183 ? -8.234 13.312 -0.069 1 90.75 183 ALA A N 1
ATOM 1406 C CA . ALA A 1 183 ? -8.383 13.93 -1.383 1 90.75 183 ALA A CA 1
ATOM 1407 C C . ALA A 1 183 ? -9.242 15.188 -1.297 1 90.75 183 ALA A C 1
ATOM 1409 O O . ALA A 1 183 ? -9.328 15.953 -2.262 1 90.75 183 ALA A O 1
ATOM 1410 N N . GLY A 1 184 ? -9.797 15.414 -0.157 1 89.12 184 GLY A N 1
ATOM 1411 C CA . GLY A 1 184 ? -10.641 16.578 0.016 1 89.12 184 GLY A CA 1
ATOM 1412 C C . GLY A 1 184 ? -12.094 16.328 -0.348 1 89.12 184 GLY A C 1
ATOM 1413 O O . GLY A 1 184 ? -12.453 15.234 -0.758 1 89.12 184 GLY A O 1
ATOM 1414 N N . LYS A 1 185 ? -12.852 17.328 -0.291 1 90.31 185 LYS A N 1
ATOM 1415 C CA . LYS A 1 185 ? -14.305 17.234 -0.391 1 90.31 185 LYS A CA 1
ATOM 1416 C C . LYS A 1 185 ? -14.758 17.281 -1.847 1 90.31 185 LYS A C 1
ATOM 1418 O O . LYS A 1 185 ? -15.844 16.797 -2.178 1 90.31 185 LYS A O 1
ATOM 1423 N N . THR A 1 186 ? -13.945 17.891 -2.699 1 90.19 186 THR A N 1
ATOM 1424 C CA . THR A 1 186 ? -14.336 18.016 -4.102 1 90.19 186 THR A CA 1
ATOM 1425 C C . THR A 1 186 ? -14.273 16.656 -4.789 1 90.19 186 THR A C 1
ATOM 1427 O O . THR A 1 186 ? -13.211 16.031 -4.852 1 90.19 186 THR A O 1
ATOM 1430 N N . PRO A 1 187 ? -15.422 16.234 -5.336 1 91.94 187 PRO A N 1
ATOM 1431 C CA . PRO A 1 187 ? -15.406 14.938 -6.012 1 91.94 187 PRO A CA 1
ATOM 1432 C C . PRO A 1 187 ? -14.539 14.93 -7.27 1 91.94 187 PRO A C 1
ATOM 1434 O O . PRO A 1 187 ? -14.516 15.914 -8.008 1 91.94 187 PRO A O 1
ATOM 1437 N N . THR A 1 188 ? -13.844 13.906 -7.488 1 92.88 188 THR A N 1
ATOM 1438 C CA . THR A 1 188 ? -13.07 13.648 -8.695 1 92.88 188 THR A CA 1
ATOM 1439 C C . THR A 1 188 ? -13.336 12.242 -9.219 1 92.88 188 THR A C 1
ATOM 1441 O O . THR A 1 188 ? -13.961 11.422 -8.531 1 92.88 188 THR A O 1
ATOM 1444 N N . THR A 1 189 ? -12.891 11.945 -10.445 1 91.56 189 THR A N 1
ATOM 1445 C CA . THR A 1 189 ? -13.031 10.602 -11 1 91.56 189 THR A CA 1
ATOM 1446 C C . THR A 1 189 ? -12.352 9.57 -10.094 1 91.56 189 THR A C 1
ATOM 1448 O O . THR A 1 189 ? -12.883 8.484 -9.875 1 91.56 189 THR A O 1
ATOM 1451 N N . MET A 1 190 ? -11.297 9.914 -9.516 1 89.81 190 MET A N 1
ATOM 1452 C CA . MET A 1 190 ? -10.5 9.008 -8.695 1 89.81 190 MET A CA 1
ATOM 1453 C C . MET A 1 190 ? -11.234 8.656 -7.406 1 89.81 190 MET A C 1
ATOM 1455 O O . MET A 1 190 ? -11.078 7.551 -6.883 1 89.81 190 MET A O 1
ATOM 1459 N N . THR A 1 191 ? -12.031 9.586 -6.934 1 91.69 191 THR A N 1
ATOM 1460 C CA . THR A 1 191 ? -12.695 9.375 -5.648 1 91.69 191 THR A CA 1
ATOM 1461 C C . THR A 1 191 ? -14.141 8.938 -5.852 1 91.69 191 THR A C 1
ATOM 1463 O O . THR A 1 191 ? -14.883 8.758 -4.883 1 91.69 191 THR A O 1
ATOM 1466 N N . HIS A 1 192 ? -14.539 8.836 -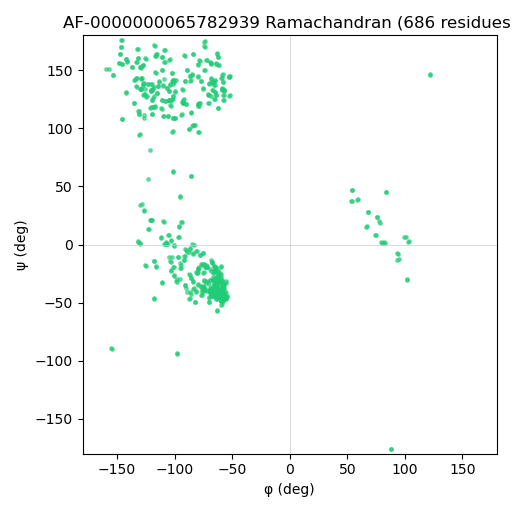7.145 1 93.12 192 HIS A N 1
ATOM 1467 C CA . HIS A 1 192 ? -15.891 8.375 -7.457 1 93.12 192 HIS A CA 1
ATOM 1468 C C . HIS A 1 192 ? -16.094 6.934 -7.012 1 93.12 192 HIS A C 1
ATOM 1470 O O . HIS A 1 192 ? -15.312 6.051 -7.359 1 93.12 192 HIS A O 1
ATOM 1476 N N . PHE A 1 193 ? -17.188 6.738 -6.32 1 89.69 193 PHE A N 1
ATOM 1477 C CA . PHE A 1 193 ? -17.375 5.48 -5.609 1 89.69 193 PHE A CA 1
ATOM 1478 C C . PHE A 1 193 ? -17.266 4.297 -6.562 1 89.69 193 PHE A C 1
ATOM 1480 O O . PHE A 1 193 ? -16.531 3.344 -6.301 1 89.69 193 PHE A O 1
ATOM 1487 N N . PRO A 1 194 ? -17.875 4.27 -7.707 1 86 194 PRO A N 1
ATOM 1488 C CA . PRO A 1 194 ? -17.766 3.104 -8.586 1 86 194 PRO A CA 1
ATOM 1489 C C . PRO A 1 194 ? -16.344 2.887 -9.102 1 86 194 PRO A C 1
ATOM 1491 O O . PRO A 1 194 ? -15.977 1.769 -9.477 1 86 194 PRO A O 1
ATOM 1494 N N . GLU A 1 195 ? -15.508 3.936 -9.102 1 90.06 195 GLU A N 1
ATOM 1495 C CA . GLU A 1 195 ? -14.133 3.842 -9.594 1 90.06 195 GLU A CA 1
ATOM 1496 C C . GLU A 1 195 ? -13.188 3.324 -8.516 1 90.06 195 GLU A C 1
ATOM 1498 O O . GLU A 1 195 ? -12.242 2.6 -8.812 1 90.06 195 GLU A O 1
ATOM 1503 N N . LEU A 1 196 ? -13.531 3.676 -7.285 1 92.62 196 LEU A N 1
ATOM 1504 C CA . LEU A 1 196 ? -12.578 3.379 -6.223 1 92.62 196 LEU A CA 1
ATOM 1505 C C . LEU A 1 196 ? -13.016 2.16 -5.422 1 92.62 196 LEU A C 1
ATOM 1507 O O . LEU A 1 196 ? -12.188 1.482 -4.809 1 92.62 196 LEU A O 1
ATOM 1511 N N . TYR A 1 197 ? -14.273 1.893 -5.469 1 89.75 197 TYR A N 1
ATOM 1512 C CA . TYR A 1 197 ? -14.758 0.729 -4.734 1 89.75 197 TYR A CA 1
ATOM 1513 C C . TYR A 1 197 ? -14.062 -0.542 -5.207 1 89.75 197 TYR A C 1
ATOM 1515 O O . TYR A 1 197 ? -13.953 -0.786 -6.414 1 89.75 197 TYR A O 1
ATOM 1523 N N . ASP A 1 198 ? -13.609 -1.361 -4.156 1 93.38 198 ASP A N 1
ATOM 1524 C CA . ASP A 1 198 ? -12.945 -2.631 -4.445 1 93.38 198 ASP A CA 1
ATOM 1525 C C . ASP A 1 198 ? -11.773 -2.434 -5.402 1 93.38 198 ASP A C 1
ATOM 1527 O O . ASP A 1 198 ? -11.617 -3.193 -6.359 1 93.38 198 ASP A O 1
ATOM 1531 N N . ASN A 1 199 ? -11.039 -1.305 -5.246 1 95.06 199 ASN A N 1
ATOM 1532 C CA . ASN A 1 199 ? -9.906 -0.917 -6.074 1 95.06 199 ASN A CA 1
ATOM 1533 C C . ASN A 1 199 ? -8.859 -0.157 -5.27 1 95.06 199 ASN A C 1
ATOM 1535 O O . ASN A 1 199 ? -9.031 0.065 -4.07 1 95.06 199 ASN A O 1
ATOM 1539 N N . LEU A 1 200 ? -7.691 0.085 -5.809 1 95.75 200 LEU A N 1
ATOM 1540 C CA . LEU A 1 200 ? -6.684 1.028 -5.332 1 95.75 200 LEU A CA 1
ATOM 1541 C C . LEU A 1 200 ? -5.895 1.612 -6.5 1 95.75 200 LEU A C 1
ATOM 1543 O O . LEU A 1 200 ? -5.859 1.029 -7.586 1 95.75 200 LEU A O 1
ATOM 1547 N N . ARG A 1 201 ? -5.32 2.793 -6.27 1 96.31 201 ARG A N 1
ATOM 1548 C CA . ARG A 1 201 ? -4.59 3.473 -7.336 1 96.31 201 ARG A CA 1
ATOM 1549 C C . ARG A 1 201 ? -3.348 4.172 -6.789 1 96.31 201 ARG A C 1
ATOM 1551 O O . ARG A 1 201 ? -3.395 4.785 -5.723 1 96.31 201 ARG A O 1
ATOM 1558 N N . ILE A 1 202 ? -2.221 3.922 -7.469 1 98 202 ILE A N 1
ATOM 1559 C CA . ILE A 1 202 ? -1.067 4.789 -7.258 1 98 202 ILE A CA 1
ATOM 1560 C C . ILE A 1 202 ? -1.264 6.102 -8.016 1 98 202 ILE A C 1
ATOM 1562 O O . ILE A 1 202 ? -1.857 6.117 -9.094 1 98 202 ILE A O 1
ATOM 1566 N N . TYR A 1 203 ? -0.861 7.184 -7.414 1 96.06 203 TYR A N 1
ATOM 1567 C CA . TYR A 1 203 ? -1.072 8.469 -8.07 1 96.06 203 TYR A CA 1
ATOM 1568 C C . TYR A 1 203 ? 0.072 9.43 -7.773 1 96.06 203 TYR A C 1
ATOM 1570 O O . TYR A 1 203 ? 0.787 9.258 -6.781 1 96.06 203 TYR A O 1
ATOM 1578 N N . LYS A 1 204 ? 0.273 10.422 -8.688 1 95.75 204 LYS A N 1
ATOM 1579 C CA . LYS A 1 204 ? 1.295 11.461 -8.578 1 95.75 204 LYS A CA 1
ATOM 1580 C C . LYS A 1 204 ? 2.68 10.844 -8.375 1 95.75 204 LYS A C 1
ATOM 1582 O O . LYS A 1 204 ? 3.402 11.227 -7.453 1 95.75 204 LYS A O 1
ATOM 1587 N N . VAL A 1 205 ? 2.953 9.852 -9.211 1 96.94 205 VAL A N 1
ATOM 1588 C CA . VAL A 1 205 ? 4.203 9.109 -9.109 1 96.94 205 VAL A CA 1
ATOM 1589 C C . VAL A 1 205 ? 5.383 10.055 -9.352 1 96.94 205 VAL A C 1
ATOM 1591 O O . VAL A 1 205 ? 5.512 10.633 -10.43 1 96.94 205 VAL A O 1
ATOM 1594 N N . ASN A 1 206 ? 6.238 10.219 -8.336 1 95.75 206 ASN A N 1
ATOM 1595 C CA . ASN A 1 206 ? 7.426 11.062 -8.328 1 95.75 206 ASN A CA 1
ATOM 1596 C C . ASN A 1 206 ? 7.062 12.547 -8.422 1 95.75 206 ASN A C 1
ATOM 1598 O O . ASN A 1 206 ? 7.93 13.383 -8.672 1 95.75 206 ASN A O 1
ATOM 1602 N N . GLU A 1 207 ? 5.773 12.891 -8.18 1 95 207 GLU A N 1
ATOM 1603 C CA . GLU A 1 207 ? 5.348 14.273 -8.406 1 95 207 GLU A CA 1
ATOM 1604 C C . GLU A 1 207 ? 4.566 14.812 -7.211 1 95 207 GLU A C 1
ATOM 1606 O O . GLU A 1 207 ? 4.051 15.93 -7.254 1 95 207 GLU A O 1
ATOM 1611 N N . HIS A 1 208 ? 4.48 14.023 -6.266 1 96.38 208 HIS A N 1
ATOM 1612 C CA . HIS A 1 208 ? 3.658 14.43 -5.133 1 96.38 208 HIS A CA 1
ATOM 1613 C C . HIS A 1 208 ? 4.293 15.602 -4.387 1 96.38 208 HIS A C 1
ATOM 1615 O O . HIS A 1 208 ? 5.488 15.578 -4.09 1 96.38 208 HIS A O 1
ATOM 1621 N N . GLN A 1 209 ? 3.518 16.531 -3.902 1 95.44 209 GLN A N 1
ATOM 1622 C CA . GLN A 1 209 ? 3.965 17.781 -3.318 1 95.44 209 GLN A CA 1
ATOM 1623 C C . GLN A 1 209 ? 4.613 17.562 -1.954 1 95.44 209 GLN A C 1
ATOM 1625 O O . GLN A 1 209 ? 5.355 18.422 -1.465 1 95.44 209 GLN A O 1
ATOM 1630 N N . HIS A 1 210 ? 4.344 16.422 -1.325 1 97.25 210 HIS A N 1
ATOM 1631 C CA . HIS A 1 210 ? 4.93 16.156 -0.017 1 97.25 210 HIS A CA 1
ATOM 1632 C C . HIS A 1 210 ? 6.383 15.711 -0.145 1 97.25 210 HIS A C 1
ATOM 1634 O O . HIS A 1 210 ? 7.113 15.672 0.848 1 97.25 210 HIS A O 1
ATOM 1640 N N . ILE A 1 211 ? 6.902 15.43 -1.353 1 98 211 ILE A N 1
ATOM 1641 C CA . ILE A 1 211 ? 8.281 15 -1.562 1 98 211 ILE A CA 1
ATOM 1642 C C . ILE A 1 211 ? 9.234 16.109 -1.127 1 98 211 ILE A C 1
ATOM 1644 O O . ILE A 1 211 ? 10.031 15.922 -0.201 1 98 211 ILE A O 1
ATOM 1648 N N . PRO A 1 212 ? 9.102 17.312 -1.701 1 97.69 212 PRO A N 1
ATOM 1649 C CA . PRO A 1 212 ? 10.039 18.359 -1.282 1 97.69 212 PRO A CA 1
ATOM 1650 C C . PRO A 1 212 ? 9.844 18.781 0.174 1 97.69 212 PRO A C 1
ATOM 1652 O O . PRO A 1 212 ? 10.797 19.188 0.839 1 97.69 212 PRO A O 1
ATOM 1655 N N . GLU A 1 213 ? 8.617 18.688 0.673 1 98.12 213 GLU A N 1
ATOM 1656 C CA . GLU A 1 213 ? 8.336 18.984 2.074 1 98.12 213 GLU A CA 1
ATOM 1657 C C . GLU A 1 213 ? 9.125 18.062 3 1 98.12 213 GLU A C 1
ATOM 1659 O O . GLU A 1 213 ? 9.805 18.531 3.92 1 98.12 213 GLU A O 1
ATOM 1664 N N . ILE A 1 214 ? 9.078 16.75 2.725 1 98.56 214 ILE A N 1
ATOM 1665 C CA . ILE A 1 214 ? 9.797 15.75 3.514 1 98.56 214 ILE A CA 1
ATOM 1666 C C . ILE A 1 214 ? 11.305 15.961 3.365 1 98.56 214 ILE A C 1
ATOM 1668 O O . ILE A 1 214 ? 12.031 15.992 4.359 1 98.56 214 ILE A O 1
ATOM 1672 N N . GLU A 1 215 ? 11.734 16.188 2.188 1 98.31 215 GLU A N 1
ATOM 1673 C CA . GLU A 1 215 ? 13.164 16.328 1.912 1 98.31 215 GLU A CA 1
ATOM 1674 C C . GLU A 1 215 ? 13.742 17.562 2.611 1 98.31 215 GLU A C 1
ATOM 1676 O O . GLU A 1 215 ? 14.859 17.516 3.135 1 98.31 215 GLU A O 1
ATOM 1681 N N . GLN A 1 216 ? 13 18.656 2.611 1 97.75 216 GLN A N 1
ATOM 1682 C CA . GLN A 1 216 ? 13.43 19.859 3.309 1 97.75 216 GLN A CA 1
ATOM 1683 C C . GLN A 1 216 ? 13.672 19.578 4.789 1 97.75 216 GLN A C 1
ATOM 1685 O O . GLN A 1 216 ? 14.695 20 5.344 1 97.75 216 GLN A O 1
ATOM 1690 N N . MET A 1 217 ? 12.758 18.875 5.434 1 97.31 217 MET A N 1
ATOM 1691 C CA . MET A 1 217 ? 12.875 18.594 6.859 1 97.31 217 MET A CA 1
ATOM 1692 C C . MET A 1 217 ? 14.016 17.625 7.133 1 97.31 217 MET A C 1
ATOM 1694 O O . MET A 1 217 ? 14.75 17.781 8.109 1 97.31 217 MET A O 1
ATOM 1698 N N . LEU A 1 218 ? 14.156 16.625 6.258 1 98 218 LEU A N 1
ATOM 1699 C CA . LEU A 1 218 ? 15.266 15.688 6.43 1 98 218 LEU A CA 1
ATOM 1700 C C . LEU A 1 218 ? 16.609 16.406 6.371 1 98 218 LEU A C 1
ATOM 1702 O O . LEU A 1 218 ? 17.5 16.156 7.184 1 98 218 LEU A O 1
ATOM 1706 N N . ALA A 1 219 ? 16.719 17.328 5.434 1 96.88 219 ALA A N 1
ATOM 1707 C CA . ALA A 1 219 ? 17.969 18.062 5.25 1 96.88 219 ALA A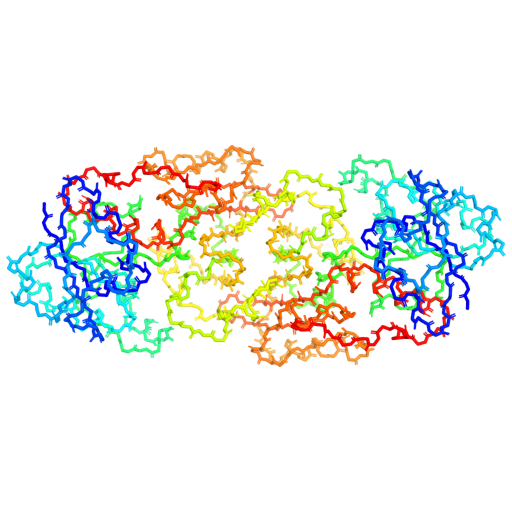 CA 1
ATOM 1708 C C . ALA A 1 219 ? 18.281 18.922 6.473 1 96.88 219 ALA A C 1
ATOM 1710 O O . ALA A 1 219 ? 19.453 19.156 6.797 1 96.88 219 ALA A O 1
ATOM 1711 N N . GLU A 1 220 ? 17.219 19.422 7.121 1 95.31 220 GLU A N 1
ATOM 1712 C CA . GLU A 1 220 ? 17.391 20.203 8.336 1 95.31 220 GLU A CA 1
ATOM 1713 C C . GLU A 1 220 ? 18.062 19.391 9.438 1 95.31 220 GLU A C 1
ATOM 1715 O O . GLU A 1 220 ? 18.844 19.922 10.234 1 95.31 220 GLU A O 1
ATOM 1720 N N . TRP A 1 221 ? 17.797 18.125 9.5 1 94.12 221 TRP A N 1
ATOM 1721 C CA . TRP A 1 221 ? 18.312 17.297 10.586 1 94.12 221 TRP A CA 1
ATOM 1722 C C . TRP A 1 221 ? 19.609 16.594 10.188 1 94.12 221 TRP A C 1
ATOM 1724 O O . TRP A 1 221 ? 20.406 16.219 11.047 1 94.12 221 TRP A O 1
ATOM 1734 N N . ASN A 1 222 ? 19.734 16.328 8.93 1 96.12 222 ASN A N 1
ATOM 1735 C CA . ASN A 1 222 ? 20.953 15.773 8.352 1 96.12 222 ASN A CA 1
ATOM 1736 C C . ASN A 1 222 ? 21.203 16.297 6.945 1 96.12 222 ASN A C 1
ATOM 1738 O O . ASN A 1 222 ? 20.594 15.828 5.98 1 96.12 222 ASN A O 1
ATOM 1742 N N . ARG A 1 223 ? 22.156 17.109 6.84 1 95.38 223 ARG A N 1
ATOM 1743 C CA . ARG A 1 223 ? 22.422 17.828 5.598 1 95.38 223 ARG A CA 1
ATOM 1744 C C . ARG A 1 223 ? 22.891 16.875 4.504 1 95.38 223 ARG A C 1
ATOM 1746 O O . ARG A 1 223 ? 22.875 17.219 3.32 1 95.38 223 ARG A O 1
ATOM 1753 N N . GLU A 1 224 ? 23.25 15.719 4.895 1 96 224 GLU A N 1
ATOM 1754 C CA . GLU A 1 224 ? 23.797 14.773 3.922 1 96 224 GLU A CA 1
ATOM 1755 C C . GLU A 1 224 ? 22.688 13.961 3.264 1 96 224 GLU A C 1
ATOM 1757 O O . GLU A 1 224 ? 22.938 13.195 2.332 1 96 224 GLU A O 1
ATOM 1762 N N . THR A 1 225 ? 21.453 14.141 3.77 1 96.06 225 THR A N 1
ATOM 1763 C CA . THR A 1 225 ? 20.359 13.352 3.209 1 96.06 225 THR A CA 1
ATOM 1764 C C . THR A 1 225 ? 20.219 13.602 1.711 1 96.06 225 THR A C 1
ATOM 1766 O O . THR A 1 225 ? 20.531 14.695 1.23 1 96.06 225 THR A O 1
ATOM 1769 N N . LYS A 1 226 ? 19.844 12.594 0.945 1 97.38 226 LYS A N 1
ATOM 1770 C CA . LYS A 1 226 ? 19.625 12.648 -0.497 1 97.38 226 LYS A CA 1
ATOM 1771 C C . LYS A 1 226 ? 18.141 12.562 -0.826 1 97.38 226 LYS A C 1
ATOM 1773 O O . LYS A 1 226 ? 17.312 12.297 0.056 1 97.38 226 LYS A O 1
ATOM 1778 N N . PRO A 1 227 ? 17.797 12.859 -2.084 1 97.62 227 PRO A N 1
ATOM 1779 C CA . PRO A 1 227 ? 16.391 12.75 -2.473 1 97.62 227 PRO A CA 1
ATOM 1780 C C . PRO A 1 227 ? 15.781 11.383 -2.137 1 97.62 227 PRO A C 1
ATOM 1782 O O . PRO A 1 227 ? 16.469 10.359 -2.25 1 97.62 227 PRO A O 1
ATOM 1785 N N . ILE A 1 228 ? 14.555 11.43 -1.767 1 98.5 228 ILE A N 1
ATOM 1786 C CA . ILE A 1 228 ? 13.891 10.203 -1.347 1 98.5 228 ILE A CA 1
ATOM 1787 C C . ILE A 1 228 ? 12.945 9.727 -2.449 1 98.5 228 ILE A C 1
ATOM 1789 O O . ILE A 1 228 ? 12.617 10.477 -3.367 1 98.5 228 ILE A O 1
ATOM 1793 N N . THR A 1 229 ? 12.586 8.438 -2.436 1 98.69 229 THR A N 1
ATOM 1794 C CA . THR A 1 229 ? 11.453 7.91 -3.189 1 98.69 229 THR A CA 1
ATOM 1795 C C . THR A 1 229 ? 10.188 7.898 -2.332 1 98.69 229 THR A C 1
ATOM 1797 O O . THR A 1 229 ? 10.188 7.352 -1.228 1 98.69 229 THR A O 1
ATOM 1800 N N . PHE A 1 230 ? 9.195 8.562 -2.826 1 98.5 230 PHE A N 1
ATOM 1801 C CA . PHE A 1 230 ? 7.922 8.664 -2.123 1 98.5 230 PHE A CA 1
ATOM 1802 C C . PHE A 1 230 ? 6.762 8.328 -3.051 1 98.5 230 PHE A C 1
ATOM 1804 O O . PHE A 1 230 ? 6.504 9.047 -4.02 1 98.5 230 PHE A O 1
ATOM 1811 N N . SER A 1 231 ? 6.074 7.16 -2.777 1 98.44 231 SER A N 1
ATOM 1812 C CA . SER A 1 231 ? 4.922 6.742 -3.568 1 98.44 231 SER A CA 1
ATOM 1813 C C . SER A 1 231 ? 3.631 6.855 -2.766 1 98.44 231 SER A C 1
ATOM 1815 O O . SER A 1 231 ? 3.592 6.484 -1.59 1 98.44 231 SER A O 1
ATOM 1817 N N . THR A 1 232 ? 2.588 7.375 -3.398 1 97.94 232 THR A N 1
ATOM 1818 C CA . THR A 1 232 ? 1.3 7.547 -2.734 1 97.94 232 THR A CA 1
ATOM 1819 C C . THR A 1 232 ? 0.235 6.664 -3.381 1 97.94 232 THR A C 1
ATOM 1821 O O . THR A 1 232 ? 0.103 6.641 -4.605 1 97.94 232 THR A O 1
ATOM 1824 N N . HIS A 1 233 ? -0.5 5.922 -2.588 1 98.06 233 HIS A N 1
ATOM 1825 C CA . HIS A 1 233 ? -1.595 5.062 -3.025 1 98.06 233 HIS A CA 1
ATOM 1826 C C . HIS A 1 233 ? -2.912 5.477 -2.377 1 98.06 233 HIS A C 1
ATOM 1828 O O . HIS A 1 233 ? -2.959 5.758 -1.179 1 98.06 233 HIS A O 1
ATOM 1834 N N . LEU A 1 234 ? -3.934 5.578 -3.195 1 97.06 234 LEU A N 1
ATOM 1835 C CA . LEU A 1 234 ? -5.293 5.75 -2.693 1 97.06 234 LEU A CA 1
ATOM 1836 C C . LEU A 1 234 ? -5.988 4.402 -2.535 1 97.06 234 LEU A C 1
ATOM 1838 O O . LEU A 1 234 ? -6.078 3.627 -3.49 1 97.06 234 LEU A O 1
ATOM 1842 N N . ILE A 1 235 ? -6.406 4.129 -1.332 1 95.88 235 ILE A N 1
ATOM 1843 C CA . ILE A 1 235 ? -7.07 2.854 -1.075 1 95.88 235 ILE A CA 1
ATOM 1844 C C . ILE A 1 235 ? -8.516 3.1 -0.661 1 95.88 235 ILE A C 1
ATOM 1846 O O . ILE A 1 235 ? -8.883 4.215 -0.283 1 95.88 235 ILE A O 1
ATOM 1850 N N . PRO A 1 236 ? -9.391 2.074 -0.7 1 95 236 PRO A N 1
ATOM 1851 C CA . PRO A 1 236 ? -10.82 2.287 -0.475 1 95 236 PRO A CA 1
ATOM 1852 C C . PRO A 1 236 ? -11.195 2.266 1.006 1 95 236 PRO A C 1
ATOM 1854 O O . PRO A 1 236 ? -12.062 1.486 1.416 1 95 236 PRO A O 1
ATOM 1857 N N . ILE A 1 237 ? -10.609 3.148 1.769 1 94.75 237 ILE A N 1
ATOM 1858 C CA . ILE A 1 237 ? -11 3.447 3.141 1 94.75 237 ILE A CA 1
ATOM 1859 C C . ILE A 1 237 ? -11.273 4.941 3.287 1 94.75 237 ILE A C 1
ATOM 1861 O O . ILE A 1 237 ? -10.867 5.738 2.438 1 94.75 237 ILE A O 1
ATOM 1865 N N . SER A 1 238 ? -12.008 5.285 4.316 1 93.81 238 SER A N 1
ATOM 1866 C CA . SER A 1 238 ? -12.406 6.68 4.449 1 93.81 238 SER A CA 1
ATOM 1867 C C . SER A 1 238 ? -11.297 7.516 5.082 1 93.81 238 SER A C 1
ATOM 1869 O O . SER A 1 238 ? -10.922 8.562 4.555 1 93.81 238 SER A O 1
ATOM 1871 N N . ARG A 1 239 ? -10.742 7 6.234 1 95.94 239 ARG A N 1
ATOM 1872 C CA . ARG A 1 239 ? -9.711 7.707 6.992 1 95.94 239 ARG A CA 1
ATOM 1873 C C . ARG A 1 239 ? -8.523 6.801 7.281 1 95.94 239 ARG A C 1
ATOM 1875 O O . ARG A 1 239 ? -8.68 5.582 7.391 1 95.94 239 ARG A O 1
ATOM 1882 N N . GLY A 1 240 ? -7.363 7.449 7.406 1 97.5 240 GLY A N 1
ATOM 1883 C CA . GLY A 1 240 ? -6.18 6.711 7.816 1 97.5 240 GLY A CA 1
ATOM 1884 C C . GLY A 1 240 ? -5.047 6.797 6.812 1 97.5 240 GLY A C 1
ATOM 1885 O O . GLY A 1 240 ? -5.285 6.871 5.605 1 97.5 240 GLY A O 1
ATOM 1886 N N . ILE A 1 241 ? -3.893 6.797 7.309 1 98.62 241 ILE A N 1
ATOM 1887 C CA . ILE A 1 241 ? -2.66 6.691 6.531 1 98.62 241 ILE A CA 1
ATOM 1888 C C . ILE A 1 241 ? -1.776 5.594 7.113 1 98.62 241 ILE A C 1
ATOM 1890 O O . ILE A 1 241 ? -1.655 5.465 8.336 1 98.62 241 ILE A O 1
ATOM 1894 N N . MET A 1 242 ? -1.245 4.754 6.254 1 98.81 242 MET A N 1
ATOM 1895 C CA . MET A 1 242 ? -0.124 3.887 6.605 1 98.81 242 MET A CA 1
ATOM 1896 C C . MET A 1 242 ? 1.083 4.172 5.719 1 98.81 242 MET A C 1
ATOM 1898 O O . MET A 1 242 ? 0.983 4.121 4.492 1 98.81 242 MET A O 1
ATOM 1902 N N . VAL A 1 243 ? 2.137 4.457 6.398 1 98.69 243 VAL A N 1
ATOM 1903 C CA . VAL A 1 243 ? 3.43 4.578 5.734 1 98.69 243 VAL A CA 1
ATOM 1904 C C . VAL A 1 243 ? 4.277 3.34 6.023 1 98.69 243 VAL A C 1
ATOM 1906 O O . VAL A 1 243 ? 4.406 2.924 7.176 1 98.69 243 VAL A O 1
ATOM 1909 N N . THR A 1 244 ? 4.719 2.705 4.957 1 98.88 244 THR A N 1
ATOM 1910 C CA . THR A 1 244 ? 5.77 1.697 5.062 1 98.88 244 THR A CA 1
ATOM 1911 C C . THR A 1 244 ? 7.094 2.24 4.535 1 98.88 244 THR A C 1
ATOM 1913 O O . THR A 1 244 ? 7.242 2.469 3.334 1 98.88 244 THR A O 1
ATOM 1916 N N . LEU A 1 245 ? 7.988 2.424 5.469 1 98.81 245 LEU A N 1
ATOM 1917 C CA . LEU A 1 245 ? 9.258 3.066 5.168 1 98.81 245 LEU A CA 1
ATOM 1918 C C . LEU A 1 245 ? 10.398 2.049 5.164 1 98.81 245 LEU A C 1
ATOM 1920 O O . LEU A 1 245 ? 10.461 1.184 6.039 1 98.81 245 LEU A O 1
ATOM 1924 N N . TYR A 1 246 ? 11.25 2.146 4.145 1 98.81 246 TYR A N 1
ATOM 1925 C CA . TYR A 1 246 ? 12.43 1.294 4.023 1 98.81 246 TYR A CA 1
ATOM 1926 C C . TYR A 1 246 ? 13.703 2.127 3.996 1 98.81 246 TYR A C 1
ATOM 1928 O O . TYR A 1 246 ? 13.758 3.164 3.33 1 98.81 246 TYR A O 1
ATOM 1936 N N . ALA A 1 247 ? 14.703 1.681 4.672 1 98.69 247 ALA A N 1
ATOM 1937 C CA . ALA A 1 247 ? 16.016 2.305 4.645 1 98.69 247 ALA A CA 1
ATOM 1938 C C . ALA A 1 247 ? 17.109 1.289 4.961 1 98.69 247 ALA A C 1
ATOM 1940 O O . ALA A 1 247 ? 16.922 0.405 5.801 1 98.69 247 ALA A O 1
ATOM 1941 N N . LYS A 1 248 ? 18.25 1.435 4.359 1 98.44 248 LYS A N 1
ATOM 1942 C CA . LYS A 1 248 ? 19.375 0.543 4.582 1 98.44 248 LYS A CA 1
ATOM 1943 C C . LYS A 1 248 ? 20.297 1.085 5.668 1 98.44 248 LYS A C 1
ATOM 1945 O O . LYS A 1 248 ? 20.656 2.266 5.66 1 98.44 248 LYS A O 1
ATOM 1950 N N . VAL A 1 249 ? 20.703 0.249 6.605 1 98.44 249 VAL A N 1
ATOM 1951 C CA . VAL A 1 249 ? 21.609 0.691 7.664 1 98.44 249 VAL A CA 1
ATOM 1952 C C . VAL A 1 249 ? 23.031 0.728 7.137 1 98.44 249 VAL A C 1
ATOM 1954 O O . VAL A 1 249 ? 23.391 -0.028 6.23 1 98.44 249 VAL A O 1
ATOM 1957 N N . LYS A 1 250 ? 23.859 1.55 7.75 1 98 250 LYS A N 1
ATOM 1958 C CA . LYS A 1 250 ? 25.266 1.649 7.391 1 98 250 LYS A CA 1
ATOM 1959 C C . LYS A 1 250 ? 26.062 0.478 7.957 1 98 250 LYS A C 1
ATOM 1961 O O . LYS A 1 250 ? 27.062 0.052 7.367 1 98 250 LYS A O 1
ATOM 1966 N N . ARG A 1 251 ? 25.641 0.062 9.188 1 96.81 251 ARG A N 1
ATOM 1967 C CA . ARG A 1 251 ? 26.266 -1.05 9.891 1 96.81 251 ARG A CA 1
ATOM 1968 C C . ARG A 1 251 ? 25.234 -1.993 10.477 1 96.81 251 ARG A C 1
ATOM 1970 O O . ARG A 1 251 ? 24.203 -1.548 10.977 1 96.81 251 ARG A O 1
ATOM 1977 N N . GLU A 1 252 ? 25.578 -3.258 10.383 1 96.38 252 GLU A N 1
ATOM 1978 C CA . GLU A 1 252 ? 24.672 -4.25 10.953 1 96.38 252 GLU A CA 1
ATOM 1979 C C . GLU A 1 252 ? 24.328 -3.918 12.398 1 96.38 252 GLU A C 1
ATOM 1981 O O . GLU A 1 252 ? 25.172 -3.418 13.148 1 96.38 252 GLU A O 1
ATOM 1986 N N . MET A 1 253 ? 23.094 -4.238 12.695 1 95.94 253 MET A N 1
ATOM 1987 C CA . MET A 1 253 ? 22.656 -3.945 14.055 1 95.94 253 MET A CA 1
ATOM 1988 C C . MET A 1 253 ? 21.672 -5 14.547 1 95.94 253 MET A C 1
ATOM 1990 O O . MET A 1 253 ? 21.344 -5.945 13.82 1 95.94 253 MET A O 1
ATOM 1994 N N . GLU A 1 254 ? 21.312 -4.832 15.797 1 96.81 254 GLU A N 1
ATOM 1995 C CA . GLU A 1 254 ? 20.266 -5.676 16.391 1 96.81 254 GLU A CA 1
ATOM 1996 C C . GLU A 1 254 ? 18.938 -4.938 16.469 1 96.81 254 GLU A C 1
ATOM 1998 O O . GLU A 1 254 ? 18.906 -3.732 16.719 1 96.81 254 GLU A O 1
ATOM 2003 N N . ILE A 1 255 ? 17.906 -5.676 16.344 1 97.44 255 ILE A N 1
ATOM 2004 C CA . ILE A 1 255 ? 16.562 -5.102 16.328 1 97.44 255 ILE A CA 1
ATOM 2005 C C . ILE A 1 255 ? 16.297 -4.367 17.641 1 97.44 255 ILE A C 1
ATOM 2007 O O . ILE A 1 255 ? 15.609 -3.344 17.672 1 97.44 255 ILE A O 1
ATOM 2011 N N . GLU A 1 256 ? 16.906 -4.824 18.734 1 97.25 256 GLU A N 1
ATOM 2012 C CA . GLU A 1 256 ? 16.719 -4.199 20.031 1 97.25 256 GLU A CA 1
ATOM 2013 C C . GLU A 1 256 ? 17.266 -2.777 20.047 1 97.25 256 GLU A C 1
ATOM 2015 O O . GLU A 1 256 ? 16.719 -1.896 20.719 1 97.25 256 GLU A O 1
ATOM 2020 N N . GLN A 1 257 ? 18.359 -2.592 19.359 1 97.44 257 GLN A N 1
ATOM 2021 C CA . GLN A 1 257 ? 18.953 -1.26 19.266 1 97.44 257 GLN A CA 1
ATOM 2022 C C . GLN A 1 257 ? 18.031 -0.297 18.531 1 97.44 257 GLN A C 1
ATOM 2024 O O . GLN A 1 257 ? 17.891 0.864 18.922 1 97.44 257 GLN A O 1
ATOM 2029 N N . LEU A 1 258 ? 17.469 -0.799 17.516 1 97.69 258 LEU A N 1
ATOM 2030 C CA . LEU A 1 258 ? 16.531 0.001 16.734 1 97.69 258 LEU A CA 1
ATOM 2031 C C . LEU A 1 258 ? 15.281 0.335 17.562 1 97.69 258 LEU A C 1
ATOM 2033 O O . LEU A 1 258 ? 14.805 1.472 17.531 1 97.69 258 LEU A O 1
ATOM 2037 N N . GLN A 1 259 ? 14.766 -0.642 18.25 1 97.88 259 GLN A N 1
ATOM 2038 C CA . GLN A 1 259 ? 13.625 -0.443 19.141 1 97.88 259 GLN A CA 1
ATOM 2039 C C . GLN A 1 259 ? 13.914 0.64 20.172 1 97.88 259 GLN A C 1
ATOM 2041 O O . GLN A 1 259 ? 13.086 1.532 20.391 1 97.88 259 GLN A O 1
ATOM 2046 N N . GLN A 1 260 ? 15.016 0.576 20.75 1 98.12 260 GLN A N 1
ATOM 2047 C CA . GLN A 1 260 ? 15.422 1.535 21.781 1 98.12 260 GLN A CA 1
ATOM 2048 C C . GLN A 1 260 ? 15.555 2.939 21.188 1 98.12 260 GLN A C 1
ATOM 2050 O O . GLN A 1 260 ? 15.18 3.922 21.844 1 98.12 260 GLN A O 1
ATOM 2055 N N . LEU A 1 261 ? 16.094 2.996 20.016 1 98.38 261 LEU A N 1
ATOM 2056 C CA . LEU A 1 261 ? 16.25 4.281 19.344 1 98.38 261 LEU A CA 1
ATOM 2057 C C . LEU A 1 261 ? 14.906 5.008 19.25 1 98.38 261 LEU A C 1
ATOM 2059 O O . LEU A 1 261 ? 14.82 6.199 19.547 1 98.38 261 LEU A O 1
ATOM 2063 N N . TYR A 1 262 ? 13.883 4.324 18.875 1 98.69 262 TYR A N 1
ATOM 2064 C CA . TYR A 1 262 ? 12.578 4.938 18.688 1 98.69 262 TYR A CA 1
ATOM 2065 C C . TYR A 1 262 ? 11.922 5.246 20.031 1 98.69 262 TYR A C 1
ATOM 2067 O O . TYR A 1 262 ? 11.305 6.297 20.203 1 98.69 262 TYR A O 1
ATOM 2075 N N . GLU A 1 263 ? 12.07 4.348 20.938 1 98.31 263 GLU A N 1
ATOM 2076 C CA . GLU A 1 263 ? 11.508 4.582 22.266 1 98.31 263 GLU A CA 1
ATOM 2077 C C . GLU A 1 263 ? 12.125 5.816 22.906 1 98.31 263 GLU A C 1
ATOM 2079 O O . GLU A 1 263 ? 11.414 6.633 23.5 1 98.31 263 GLU A O 1
ATOM 2084 N N . GLU A 1 264 ? 13.352 5.961 22.75 1 98.25 264 GLU A N 1
ATOM 2085 C CA . GLU A 1 264 ? 14.047 7.105 23.344 1 98.25 264 GLU A CA 1
ATOM 2086 C C . GLU A 1 264 ? 13.703 8.398 22.609 1 98.25 264 GLU A C 1
ATOM 2088 O O . GLU A 1 264 ? 13.5 9.438 23.234 1 98.25 264 GLU A O 1
ATOM 2093 N N . ALA A 1 265 ? 13.602 8.32 21.328 1 98.06 265 ALA A N 1
ATOM 2094 C CA . ALA A 1 265 ? 13.32 9.508 20.516 1 98.06 265 ALA A CA 1
ATOM 2095 C C . ALA A 1 265 ? 11.961 10.102 20.875 1 98.06 265 ALA A C 1
ATOM 2097 O O . ALA A 1 265 ? 11.766 11.312 20.812 1 98.06 265 ALA A O 1
ATOM 2098 N N . TYR A 1 266 ? 11.023 9.211 21.281 1 98.5 266 TYR A N 1
ATOM 2099 C CA . TYR A 1 266 ? 9.656 9.695 21.453 1 98.5 266 TYR A CA 1
ATOM 2100 C C . TYR A 1 266 ? 9.188 9.5 22.891 1 98.5 266 TYR A C 1
ATOM 2102 O O . TYR A 1 266 ? 7.98 9.469 23.156 1 98.5 266 TYR A O 1
ATOM 2110 N N . GLU A 1 267 ? 10.102 9.367 23.75 1 97.44 267 GLU A N 1
ATOM 2111 C CA . GLU A 1 267 ? 9.805 9.133 25.172 1 97.44 267 GLU A CA 1
ATOM 2112 C C . GLU A 1 267 ? 8.922 10.242 25.734 1 97.44 267 GLU A C 1
ATOM 2114 O O . GLU A 1 267 ? 8.031 9.977 26.547 1 97.44 267 GLU A O 1
ATOM 2119 N N . GLN A 1 268 ? 9.07 11.469 25.297 1 96.12 268 GLN A N 1
ATOM 2120 C CA . GLN A 1 268 ? 8.352 12.602 25.859 1 96.12 268 GLN A CA 1
ATOM 2121 C C . GLN A 1 268 ? 7.23 13.062 24.922 1 96.12 268 GLN A C 1
ATOM 2123 O O . GLN A 1 268 ? 6.672 14.148 25.094 1 96.12 268 GLN A O 1
ATOM 2128 N N . SER A 1 269 ? 6.957 12.328 23.891 1 97.62 269 SER A N 1
ATOM 2129 C CA . SER A 1 269 ? 5.91 12.672 22.938 1 97.62 269 SER A CA 1
ATOM 2130 C C . SER A 1 269 ? 4.59 11.992 23.297 1 97.62 269 SER A C 1
ATOM 2132 O O . SER A 1 269 ? 4.441 10.781 23.094 1 97.62 269 SER A O 1
ATOM 2134 N N . ALA A 1 270 ? 3.666 12.719 23.672 1 96.44 270 ALA A N 1
ATOM 2135 C CA . ALA A 1 270 ? 2.43 12.211 24.266 1 96.44 270 ALA A CA 1
ATOM 2136 C C . ALA A 1 270 ? 1.625 11.414 23.234 1 96.44 270 ALA A C 1
ATOM 2138 O O . ALA A 1 270 ? 0.866 10.516 23.594 1 96.44 270 ALA A O 1
ATOM 2139 N N . PHE A 1 271 ? 1.813 11.68 21.938 1 98.5 271 PHE A N 1
ATOM 2140 C CA . PHE A 1 271 ? 0.893 11.109 20.953 1 98.5 271 PHE A CA 1
ATOM 2141 C C . PHE A 1 271 ? 1.595 10.07 20.094 1 98.5 271 PHE A C 1
ATOM 2143 O O . PHE A 1 271 ? 1.048 9.625 19.078 1 98.5 271 PHE A O 1
ATOM 2150 N N . ILE A 1 272 ? 2.834 9.742 20.422 1 98.69 272 ILE A N 1
ATOM 2151 C CA . ILE A 1 272 ? 3.559 8.727 19.656 1 98.69 272 ILE A CA 1
ATOM 2152 C C . ILE A 1 272 ? 3.617 7.434 20.469 1 98.69 272 ILE A C 1
ATOM 2154 O O . ILE A 1 272 ? 4.035 7.434 21.625 1 98.69 272 ILE A O 1
ATOM 2158 N N . ARG A 1 273 ? 3.146 6.324 19.922 1 98.31 273 ARG A N 1
ATOM 2159 C CA . ARG A 1 273 ? 3.203 5.02 20.562 1 98.31 273 ARG A CA 1
ATOM 2160 C C . ARG A 1 273 ? 4.027 4.031 19.75 1 98.31 273 ARG A C 1
ATOM 2162 O O . ARG A 1 273 ? 3.711 3.766 18.578 1 98.31 273 ARG A O 1
ATOM 2169 N N . ILE A 1 274 ? 5.051 3.584 20.328 1 98.62 274 ILE A N 1
ATOM 2170 C CA . ILE A 1 274 ? 5.891 2.566 19.703 1 98.62 274 ILE A CA 1
ATOM 2171 C C . ILE A 1 274 ? 5.398 1.177 20.094 1 98.62 274 ILE A C 1
ATOM 2173 O O . ILE A 1 274 ? 5.344 0.848 21.281 1 98.62 274 ILE A O 1
ATOM 2177 N N . ARG A 1 275 ? 5.035 0.354 19.109 1 98.5 275 ARG A N 1
ATOM 2178 C CA . ARG A 1 275 ? 4.547 -0.998 19.359 1 98.5 275 ARG A CA 1
ATOM 2179 C C . ARG A 1 275 ? 5.684 -1.914 19.797 1 98.5 275 ARG A C 1
ATOM 2181 O O . ARG A 1 275 ? 6.852 -1.637 19.531 1 98.5 275 ARG A O 1
ATOM 2188 N N . MET A 1 276 ? 5.281 -3.01 20.453 1 96.81 276 MET A N 1
ATOM 2189 C CA . MET A 1 276 ? 6.258 -4.027 20.828 1 96.81 276 MET A CA 1
ATOM 2190 C C . MET A 1 276 ? 6.875 -4.672 19.594 1 96.81 276 MET A C 1
ATOM 2192 O O . MET A 1 276 ? 6.277 -4.648 18.516 1 96.81 276 MET A O 1
ATOM 2196 N N . GLN A 1 277 ? 8.062 -5.184 19.844 1 95.69 277 GLN A N 1
ATOM 2197 C CA . GLN A 1 277 ? 8.75 -5.859 18.75 1 95.69 277 GLN A CA 1
ATOM 2198 C C . GLN A 1 277 ? 7.852 -6.918 18.109 1 95.69 277 GLN A C 1
ATOM 2200 O O . GLN A 1 277 ? 7.234 -7.723 18.812 1 95.69 277 GLN A O 1
ATOM 2205 N N . GLY A 1 278 ? 7.73 -6.828 16.781 1 93.75 278 GLY A N 1
ATOM 2206 C CA . GLY A 1 278 ? 6.957 -7.828 16.062 1 93.75 278 GLY A CA 1
ATOM 2207 C C . GLY A 1 278 ? 5.512 -7.422 15.844 1 93.75 278 GLY A C 1
ATOM 2208 O O . GLY A 1 278 ? 4.777 -8.086 15.109 1 93.75 278 GLY A O 1
ATOM 2209 N N . GLU A 1 279 ? 5.105 -6.336 16.453 1 96.94 279 GLU A N 1
ATOM 2210 C CA . GLU A 1 279 ? 3.734 -5.859 16.328 1 96.94 279 GLU A CA 1
ATOM 2211 C C . GLU A 1 279 ? 3.66 -4.656 15.383 1 96.94 279 GLU A C 1
ATOM 2213 O O . GLU A 1 279 ? 4.508 -3.768 15.43 1 96.94 279 GLU A O 1
ATOM 2218 N N . PHE A 1 280 ? 2.65 -4.715 14.586 1 98.19 280 PHE A N 1
ATOM 2219 C CA . PHE A 1 280 ? 2.471 -3.631 13.625 1 98.19 280 PHE A CA 1
ATOM 2220 C C . PHE A 1 280 ? 1.062 -3.057 13.711 1 98.19 280 PHE A C 1
ATOM 2222 O O . PHE A 1 280 ? 0.088 -3.805 13.82 1 98.19 280 PHE A O 1
ATOM 2229 N N . PRO A 1 281 ? 0.998 -1.724 13.664 1 98.06 281 PRO A N 1
ATOM 2230 C CA . PRO A 1 281 ? -0.302 -1.067 13.82 1 98.06 281 PRO A CA 1
ATOM 2231 C C . PRO A 1 281 ? -1.089 -0.999 12.516 1 98.06 281 PRO A C 1
ATOM 2233 O O . PRO A 1 281 ? -0.528 -1.228 11.438 1 98.06 281 PRO A O 1
ATOM 2236 N N . SER A 1 282 ? -2.375 -0.721 12.641 1 97.31 282 SER A N 1
ATOM 2237 C CA . SER A 1 282 ? -3.277 -0.452 11.531 1 97.31 282 SER A CA 1
ATOM 2238 C C . SER A 1 282 ? -4.031 0.858 11.734 1 97.31 282 SER A C 1
ATOM 2240 O O . SER A 1 282 ? -4.191 1.318 12.867 1 97.31 282 SER A O 1
ATOM 2242 N N . PRO A 1 283 ? -4.457 1.471 10.641 1 96.88 283 PRO A N 1
ATOM 2243 C CA . PRO A 1 283 ? -5.137 2.766 10.734 1 96.88 283 PRO A CA 1
ATOM 2244 C C . PRO A 1 283 ? -6.348 2.73 11.664 1 96.88 283 PRO A C 1
ATOM 2246 O O . PRO A 1 283 ? -6.625 3.709 12.359 1 96.88 283 PRO A O 1
ATOM 2249 N N . LYS A 1 284 ? -7.023 1.65 11.742 1 95.06 284 LYS A N 1
ATOM 2250 C CA . LYS A 1 284 ? -8.211 1.528 12.586 1 95.06 284 LYS A CA 1
ATOM 2251 C C . LYS A 1 284 ? -7.871 1.785 14.055 1 95.06 284 LYS A C 1
ATOM 2253 O O . LYS A 1 284 ? -8.711 2.273 14.812 1 95.06 284 LYS A O 1
ATOM 2258 N N . GLU A 1 285 ? -6.684 1.514 14.422 1 96.44 285 GLU A N 1
ATOM 2259 C CA . GLU A 1 285 ? -6.262 1.58 15.812 1 96.44 285 GLU A CA 1
ATOM 2260 C C . GLU A 1 285 ? -5.949 3.016 16.234 1 96.44 285 GLU A C 1
ATOM 2262 O O . GLU A 1 285 ? -5.719 3.291 17.406 1 96.44 285 GLU A O 1
ATOM 2267 N N . VAL A 1 286 ? -5.996 3.939 15.258 1 97.62 286 VAL A N 1
ATOM 2268 C CA . VAL A 1 286 ? -5.699 5.328 15.602 1 97.62 286 VAL A CA 1
ATOM 2269 C C . VAL A 1 286 ? -6.805 6.234 15.062 1 97.62 286 VAL A C 1
ATOM 2271 O O . VAL A 1 286 ? -6.754 7.457 15.242 1 97.62 286 VAL A O 1
ATOM 2274 N N . ARG A 1 287 ? -7.801 5.695 14.438 1 96.31 287 ARG A N 1
ATOM 2275 C CA . ARG A 1 287 ? -8.867 6.465 13.797 1 96.31 287 ARG A CA 1
ATOM 2276 C C . ARG A 1 287 ? -9.562 7.379 14.797 1 96.31 287 ARG A C 1
ATOM 2278 O O . ARG A 1 287 ? -9.945 6.938 15.883 1 96.31 287 ARG A O 1
ATOM 2285 N N . GLY A 1 288 ? -9.664 8.602 14.453 1 95.56 288 GLY A N 1
ATOM 2286 C CA . GLY A 1 288 ? -10.367 9.562 15.281 1 95.56 288 GLY A CA 1
ATOM 2287 C C . GLY A 1 288 ? -9.523 10.102 16.422 1 95.56 288 GLY A C 1
ATOM 2288 O O . GLY A 1 288 ? -9.992 10.93 17.203 1 95.56 288 GLY A O 1
ATOM 2289 N N . SER A 1 289 ? -8.258 9.672 16.484 1 97.12 289 SER A N 1
ATOM 2290 C CA . SER A 1 289 ? -7.375 10.117 17.562 1 97.12 289 SER A CA 1
ATOM 2291 C C . SER A 1 289 ? -6.184 10.898 17.016 1 97.12 289 SER A C 1
ATOM 2293 O O . SER A 1 289 ? -6.008 11 15.797 1 97.12 289 SER A O 1
ATOM 2295 N N . ASN A 1 290 ? -5.465 11.461 17.922 1 98.19 290 ASN A N 1
ATOM 2296 C CA . ASN A 1 290 ? -4.281 12.227 17.531 1 98.19 290 ASN A CA 1
ATOM 2297 C C . ASN A 1 290 ? -3.014 11.383 17.625 1 98.19 290 ASN A C 1
ATOM 2299 O O . ASN A 1 290 ? -1.904 11.914 17.609 1 98.19 290 ASN A O 1
ATOM 2303 N N . TYR A 1 291 ? -3.123 10.055 17.734 1 98.44 291 TYR A N 1
ATOM 2304 C CA . TYR A 1 291 ? -1.975 9.18 17.938 1 98.44 291 TYR A CA 1
ATOM 2305 C C . TYR A 1 291 ? -1.318 8.828 16.609 1 98.44 291 TYR A C 1
ATOM 2307 O O . TYR A 1 291 ? -1.991 8.75 15.578 1 98.44 291 TYR A O 1
ATOM 2315 N N . CYS A 1 292 ? -0.096 8.688 16.656 1 98.81 292 CYS A N 1
ATOM 2316 C CA . CYS A 1 292 ? 0.709 7.984 15.672 1 98.81 292 CYS A CA 1
ATOM 2317 C C . CYS A 1 292 ? 1.288 6.699 16.25 1 98.81 292 CYS A C 1
ATOM 2319 O O . CYS A 1 292 ? 2.072 6.742 17.203 1 98.81 292 CYS A O 1
ATOM 2321 N N . ASP A 1 293 ? 0.924 5.59 15.711 1 98.81 293 ASP A N 1
ATOM 2322 C CA . ASP A 1 293 ? 1.48 4.309 16.125 1 98.81 293 ASP A CA 1
ATOM 2323 C C . ASP A 1 293 ? 2.535 3.816 15.141 1 98.81 293 ASP A C 1
ATOM 2325 O O . ASP A 1 293 ? 2.383 3.984 13.93 1 98.81 293 ASP A O 1
ATOM 2329 N N . MET A 1 294 ? 3.594 3.223 15.727 1 98.75 294 MET A N 1
ATOM 2330 C CA . MET A 1 294 ? 4.672 2.771 14.852 1 98.75 294 MET A CA 1
ATOM 2331 C C . MET A 1 294 ? 5.102 1.353 15.211 1 98.75 294 MET A C 1
ATOM 2333 O O . MET A 1 294 ? 5.16 0.993 16.391 1 98.75 294 MET A O 1
ATOM 2337 N N . GLY A 1 295 ? 5.289 0.543 14.188 1 98.75 295 GLY A N 1
ATOM 2338 C CA . GLY A 1 295 ? 5.973 -0.736 14.289 1 98.75 295 GLY A CA 1
ATOM 2339 C C . GLY A 1 295 ? 7.316 -0.758 13.586 1 98.75 295 GLY A C 1
ATOM 2340 O O . GLY A 1 295 ? 7.496 -0.085 12.57 1 98.75 295 GLY A O 1
ATOM 2341 N N . ILE A 1 296 ? 8.211 -1.603 14.148 1 98.31 296 ILE A N 1
ATOM 2342 C CA . ILE A 1 296 ? 9.594 -1.568 13.703 1 98.31 296 ILE A CA 1
ATOM 2343 C C . ILE A 1 296 ? 10.062 -2.984 13.375 1 98.31 296 ILE A C 1
ATOM 2345 O O . ILE A 1 296 ? 9.766 -3.93 14.109 1 98.31 296 ILE A O 1
ATOM 2349 N N . ALA A 1 297 ? 10.734 -3.123 12.211 1 98.5 297 ALA A N 1
ATOM 2350 C CA . ALA A 1 297 ? 11.344 -4.391 11.828 1 98.5 297 ALA A CA 1
ATOM 2351 C C . ALA A 1 297 ? 12.742 -4.176 11.242 1 98.5 297 ALA A C 1
ATOM 2353 O O . ALA A 1 297 ? 13.07 -3.07 10.812 1 98.5 297 ALA A O 1
ATOM 2354 N N . TYR A 1 298 ? 13.547 -5.172 11.383 1 98.38 298 TYR A N 1
ATOM 2355 C CA . TYR A 1 298 ? 14.898 -5.199 10.828 1 98.38 298 TYR A CA 1
ATOM 2356 C C . TYR A 1 298 ? 15.188 -6.543 10.164 1 98.38 298 TYR A C 1
ATOM 2358 O O . TYR A 1 298 ? 14.977 -7.594 10.773 1 98.38 298 TYR A O 1
ATOM 2366 N N . ASP A 1 299 ? 15.516 -6.539 8.883 1 98 299 ASP A N 1
ATOM 2367 C CA . ASP A 1 299 ? 15.906 -7.742 8.156 1 98 299 ASP A CA 1
ATOM 2368 C C . ASP A 1 299 ? 17.422 -7.84 8.031 1 98 299 ASP A C 1
ATOM 2370 O O . ASP A 1 299 ? 18.031 -7.137 7.223 1 98 299 ASP A O 1
ATOM 2374 N N . GLU A 1 300 ? 18.047 -8.719 8.711 1 96.56 300 GLU A N 1
ATOM 2375 C CA . GLU A 1 300 ? 19.484 -8.883 8.719 1 96.56 300 GLU A CA 1
ATOM 2376 C C . GLU A 1 300 ? 20.016 -9.297 7.348 1 96.56 300 GLU A C 1
ATOM 2378 O O . GLU A 1 300 ? 21.125 -8.961 6.969 1 96.56 300 GLU A O 1
ATOM 2383 N N . ARG A 1 301 ? 19.172 -10.023 6.621 1 96.25 301 ARG A N 1
ATOM 2384 C CA . ARG A 1 301 ? 19.594 -10.523 5.316 1 96.25 301 ARG A CA 1
ATOM 2385 C C . ARG A 1 301 ? 19.859 -9.383 4.344 1 96.25 301 ARG A C 1
ATOM 2387 O O . ARG A 1 301 ? 20.781 -9.445 3.543 1 96.25 301 ARG A O 1
ATOM 2394 N N . THR A 1 302 ? 19.016 -8.281 4.395 1 97.25 302 THR A N 1
ATOM 2395 C CA . THR A 1 302 ? 19.094 -7.184 3.439 1 97.25 302 THR A CA 1
ATOM 2396 C C . THR A 1 302 ? 19.766 -5.969 4.07 1 97.25 302 THR A C 1
ATOM 2398 O O . THR A 1 302 ? 20.172 -5.043 3.363 1 97.25 302 THR A O 1
ATOM 2401 N N . GLY A 1 303 ? 19.906 -5.949 5.402 1 97.81 303 GLY A N 1
ATOM 2402 C CA . GLY A 1 303 ? 20.359 -4.758 6.102 1 97.81 303 GLY A CA 1
ATOM 2403 C C . GLY A 1 303 ? 19.359 -3.617 6.055 1 97.81 303 GLY A C 1
ATOM 2404 O O . GLY A 1 303 ? 19.75 -2.447 6.133 1 97.81 303 GLY A O 1
ATOM 2405 N N . ARG A 1 304 ? 18.109 -3.928 5.945 1 98.44 304 ARG A N 1
ATOM 2406 C CA . ARG A 1 304 ? 17.109 -2.873 5.801 1 98.44 304 ARG A CA 1
ATOM 2407 C C . ARG A 1 304 ? 16.188 -2.826 7.008 1 98.44 304 ARG A C 1
ATOM 2409 O O . ARG A 1 304 ? 15.773 -3.869 7.523 1 98.44 304 ARG A O 1
ATOM 2416 N N . VAL A 1 305 ? 15.93 -1.617 7.461 1 98.56 305 VAL A N 1
ATOM 2417 C CA . VAL A 1 305 ? 14.898 -1.379 8.469 1 98.56 305 VAL A CA 1
ATOM 2418 C C . VAL A 1 305 ? 13.57 -1.081 7.781 1 98.56 305 VAL A C 1
ATOM 2420 O O . VAL A 1 305 ? 13.539 -0.488 6.703 1 98.56 305 VAL A O 1
ATOM 2423 N N . THR A 1 306 ? 12.523 -1.61 8.352 1 98.75 306 THR A N 1
ATOM 2424 C CA . THR A 1 306 ? 11.148 -1.286 7.965 1 98.75 306 THR A CA 1
ATOM 2425 C C . THR A 1 306 ? 10.406 -0.628 9.125 1 98.75 306 THR A C 1
ATOM 2427 O O . THR A 1 306 ? 10.305 -1.202 10.211 1 98.75 306 THR A O 1
ATOM 2430 N N . ILE A 1 307 ? 9.953 0.637 8.898 1 98.81 307 ILE A N 1
ATOM 2431 C CA . ILE A 1 307 ? 9.117 1.315 9.883 1 98.81 307 ILE A CA 1
ATOM 2432 C C . ILE A 1 307 ? 7.703 1.475 9.328 1 98.81 307 ILE A C 1
ATOM 2434 O O . ILE A 1 307 ? 7.512 2.02 8.234 1 98.81 307 ILE A O 1
ATOM 2438 N N . VAL A 1 308 ? 6.762 0.975 10.078 1 98.88 308 VAL A N 1
ATOM 2439 C CA . VAL A 1 308 ? 5.352 1.174 9.75 1 98.88 308 VAL A CA 1
ATOM 2440 C C . VAL A 1 308 ? 4.754 2.238 10.664 1 98.88 308 VAL A C 1
ATOM 2442 O O . VAL A 1 308 ? 4.77 2.09 11.891 1 98.88 308 VAL A O 1
ATOM 2445 N N . SER A 1 309 ? 4.285 3.287 10.078 1 98.88 309 SER A N 1
ATOM 2446 C CA . SER A 1 309 ? 3.674 4.387 10.82 1 98.88 309 SER A CA 1
ATOM 2447 C C . SER A 1 309 ? 2.23 4.613 10.383 1 98.88 309 SER A C 1
ATOM 2449 O O . SER A 1 309 ? 1.94 4.668 9.18 1 98.88 309 SER A O 1
ATOM 2451 N N . VAL A 1 310 ? 1.318 4.723 11.391 1 98.81 310 VAL A N 1
ATOM 2452 C CA . VAL A 1 310 ? -0.083 4.945 11.047 1 98.81 310 VAL A CA 1
ATOM 2453 C C . VAL A 1 310 ? -0.611 6.164 11.797 1 98.81 310 VAL A C 1
ATOM 2455 O O . VAL A 1 310 ? -0.261 6.383 12.961 1 98.81 310 VAL A O 1
ATOM 2458 N N . ILE A 1 311 ? -1.405 6.949 11.062 1 98.75 311 ILE A N 1
ATOM 2459 C CA . ILE A 1 311 ? -2.105 8.086 11.656 1 98.75 311 ILE A CA 1
ATOM 2460 C C . ILE A 1 311 ? -3.498 8.211 11.047 1 98.75 311 ILE A C 1
ATOM 2462 O O . ILE A 1 311 ? -3.793 7.586 10.023 1 98.75 311 ILE A O 1
ATOM 2466 N N . ASP A 1 312 ? -4.367 8.898 11.75 1 98.31 312 ASP A N 1
ATOM 2467 C CA . ASP A 1 312 ? -5.57 9.43 11.117 1 98.31 312 ASP A CA 1
ATOM 2468 C C . ASP A 1 312 ? -5.258 10.711 10.344 1 98.31 312 ASP A C 1
ATOM 2470 O O . ASP A 1 312 ? -4.832 11.711 10.93 1 98.31 312 ASP A O 1
ATOM 2474 N N . ASN A 1 313 ? -5.508 10.672 9.016 1 98.12 313 ASN A N 1
ATOM 2475 C CA . ASN A 1 313 ? -5.117 11.773 8.148 1 98.12 313 ASN A CA 1
ATOM 2476 C C . ASN A 1 313 ? -5.879 13.055 8.484 1 98.12 313 ASN A C 1
ATOM 2478 O O . ASN A 1 313 ? -5.402 14.156 8.211 1 98.12 313 ASN A O 1
ATOM 2482 N N . MET A 1 314 ? -7.004 12.961 9.141 1 97.19 314 MET A N 1
ATOM 2483 C CA . MET A 1 314 ? -7.809 14.133 9.484 1 97.19 314 MET A CA 1
ATOM 2484 C C . MET A 1 314 ? -7.484 14.625 10.891 1 97.19 314 MET A C 1
ATOM 2486 O O . MET A 1 314 ? -7.809 15.766 11.242 1 97.19 314 MET A O 1
ATOM 2490 N N . MET A 1 315 ? -6.91 13.75 11.688 1 97.75 315 MET A N 1
ATOM 2491 C CA . MET A 1 315 ? -6.543 14.094 13.055 1 97.75 315 MET A CA 1
ATOM 2492 C C . MET A 1 315 ? -5.062 14.461 13.148 1 97.75 315 MET A C 1
ATOM 2494 O O . MET A 1 315 ? -4.656 15.531 12.688 1 97.75 315 MET A O 1
ATOM 2498 N N . LYS A 1 316 ? -4.188 13.523 13.469 1 98.5 316 LYS A N 1
ATOM 2499 C CA . LYS A 1 316 ? -2.756 13.797 13.57 1 98.5 316 LYS A CA 1
ATOM 2500 C C . LYS A 1 316 ? -2.197 14.297 12.242 1 98.5 316 LYS A C 1
ATOM 2502 O O . LYS A 1 316 ? -1.21 15.039 12.219 1 98.5 316 LYS A O 1
ATOM 2507 N N . GLY A 1 317 ? -2.889 14.062 11.195 1 98.19 317 GLY A N 1
ATOM 2508 C CA . GLY A 1 317 ? -2.43 14.461 9.875 1 98.19 317 GLY A CA 1
ATOM 2509 C C . GLY A 1 317 ? -2.912 15.836 9.469 1 98.19 317 GLY A C 1
ATOM 2510 O O . GLY A 1 317 ? -2.477 16.375 8.453 1 98.19 317 GLY A O 1
ATOM 2511 N N . ALA A 1 318 ? -3.836 16.422 10.242 1 97.94 318 ALA A N 1
ATOM 2512 C CA . ALA A 1 318 ? -4.383 17.719 9.836 1 97.94 318 ALA A CA 1
ATOM 2513 C C . ALA A 1 318 ? -4.906 18.5 11.039 1 97.94 318 ALA A C 1
ATOM 2515 O O . ALA A 1 318 ? -4.156 19.234 11.68 1 97.94 318 ALA A O 1
ATOM 2516 N N . ALA A 1 319 ? -6.191 18.297 11.375 1 98.25 319 ALA A N 1
ATOM 2517 C CA . ALA A 1 319 ? -6.871 19.109 12.375 1 98.25 319 ALA A CA 1
ATOM 2518 C C . ALA A 1 319 ? -6.305 18.844 13.773 1 98.25 319 ALA A C 1
ATOM 2520 O O . ALA A 1 319 ? -6.113 19.781 14.555 1 98.25 319 ALA A O 1
ATOM 2521 N N . GLY A 1 320 ? -6.059 17.578 14.109 1 98.31 320 GLY A N 1
ATOM 2522 C CA . GLY A 1 320 ? -5.488 17.25 15.398 1 98.31 320 GLY A CA 1
ATOM 2523 C C . GLY A 1 320 ? -4.133 17.891 15.641 1 98.31 320 GLY A C 1
ATOM 2524 O O . GLY A 1 320 ? -3.896 18.469 16.703 1 98.31 320 GLY A O 1
ATOM 2525 N N . GLN A 1 321 ? -3.299 17.797 14.688 1 98.5 321 GLN A N 1
ATOM 2526 C CA . GLN A 1 321 ? -1.985 18.422 14.805 1 98.5 321 GLN A CA 1
ATOM 2527 C C . GLN A 1 321 ? -2.1 19.938 14.859 1 98.5 321 GLN A C 1
ATOM 2529 O O . GLN A 1 321 ? -1.329 20.609 15.555 1 98.5 321 GLN A O 1
ATOM 2534 N N . ALA A 1 322 ? -3.01 20.484 14.086 1 98.75 322 ALA A N 1
ATOM 2535 C CA . ALA A 1 322 ? -3.234 21.922 14.125 1 98.75 322 ALA A CA 1
ATOM 2536 C C . ALA A 1 322 ? -3.602 22.391 15.539 1 98.75 322 ALA A C 1
ATOM 2538 O O . ALA A 1 322 ? -3.074 23.391 16.031 1 98.75 322 ALA A O 1
ATOM 2539 N N . ILE A 1 323 ? -4.473 21.641 16.203 1 98.75 323 ILE A N 1
ATOM 2540 C CA . ILE A 1 323 ? -4.879 21.969 17.562 1 98.75 323 ILE A CA 1
ATOM 2541 C C . ILE A 1 323 ? -3.707 21.766 18.516 1 98.75 323 ILE A C 1
ATOM 2543 O O . ILE A 1 323 ? -3.5 22.547 19.438 1 98.75 323 ILE A O 1
ATOM 2547 N N . GLN A 1 324 ? -2.973 20.688 18.281 1 98.75 324 GLN A N 1
ATOM 2548 C CA . GLN A 1 324 ? -1.77 20.469 19.078 1 98.75 324 GLN A CA 1
ATOM 2549 C C . GLN A 1 324 ? -0.822 21.656 18.984 1 98.75 324 GLN A C 1
ATOM 2551 O O . GLN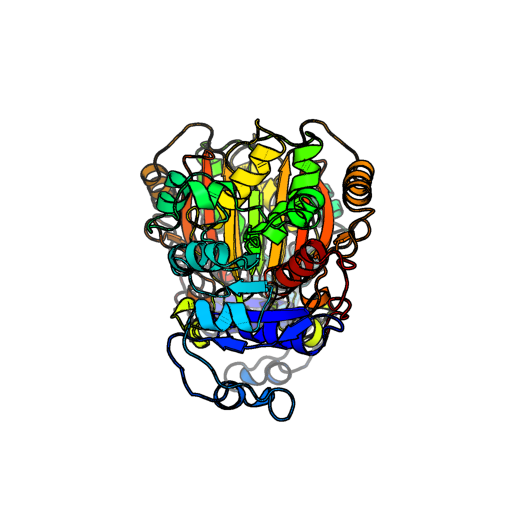 A 1 324 ? -0.305 22.125 20 1 98.75 324 GLN A O 1
ATOM 2556 N N . ASN A 1 325 ? -0.617 22.156 17.828 1 98.81 325 ASN A N 1
ATOM 2557 C CA . ASN A 1 325 ? 0.217 23.328 17.609 1 98.81 325 ASN A CA 1
ATOM 2558 C C . ASN A 1 325 ? -0.386 24.578 18.266 1 98.81 325 ASN A C 1
ATOM 2560 O O . ASN A 1 325 ? 0.33 25.375 18.859 1 98.81 325 ASN A O 1
ATOM 2564 N N . ALA A 1 326 ? -1.668 24.719 18.141 1 98.81 326 ALA A N 1
ATOM 2565 C CA . ALA A 1 326 ? -2.348 25.844 18.766 1 98.81 326 ALA A CA 1
ATOM 2566 C C . ALA A 1 326 ? -2.174 25.828 20.281 1 98.81 326 ALA A C 1
ATOM 2568 O O . ALA A 1 326 ? -1.966 26.859 20.906 1 98.81 326 ALA A O 1
ATOM 2569 N N . ASN A 1 327 ? -2.312 24.609 20.859 1 98.75 327 ASN A N 1
ATOM 2570 C CA . ASN A 1 327 ? -2.082 24.453 22.297 1 98.75 327 ASN A CA 1
ATOM 2571 C C . ASN A 1 327 ? -0.693 24.953 22.688 1 98.75 327 ASN A C 1
ATOM 2573 O O . ASN A 1 327 ? -0.549 25.703 23.641 1 98.75 327 ASN A O 1
ATOM 2577 N N . ILE A 1 328 ? 0.26 24.547 21.906 1 98.56 328 ILE A N 1
ATOM 2578 C CA . ILE A 1 328 ? 1.64 24.922 22.203 1 98.56 328 ILE A CA 1
ATOM 2579 C C . ILE A 1 328 ? 1.799 26.438 22.094 1 98.56 328 ILE A C 1
ATOM 2581 O O . ILE A 1 328 ? 2.369 27.078 22.984 1 98.56 328 ILE A O 1
ATOM 2585 N N . VAL A 1 329 ? 1.265 27.016 21.078 1 98.19 329 VAL A N 1
ATOM 2586 C CA . VAL A 1 329 ? 1.335 28.453 20.828 1 98.19 329 VAL A CA 1
ATOM 2587 C C . VAL A 1 329 ? 0.665 29.219 21.984 1 98.19 329 VAL A C 1
ATOM 2589 O O . VAL A 1 329 ? 1.142 30.266 22.406 1 98.19 329 VAL A O 1
ATOM 2592 N N . ALA A 1 330 ? -0.394 28.688 22.531 1 98 330 ALA A N 1
ATOM 2593 C CA . ALA A 1 330 ? -1.203 29.344 23.547 1 98 330 ALA A CA 1
ATOM 2594 C C . ALA A 1 330 ? -0.652 29.078 24.953 1 98 330 ALA A C 1
ATOM 2596 O O . ALA A 1 330 ? -1.205 29.547 25.938 1 98 330 ALA A O 1
ATOM 2597 N N . GLY A 1 331 ? 0.406 28.25 25.031 1 97.69 331 GLY A N 1
ATOM 2598 C CA . GLY A 1 331 ? 0.997 27.922 26.328 1 97.69 331 GLY A CA 1
ATOM 2599 C C . GLY A 1 331 ? 0.193 26.906 27.109 1 97.69 331 GLY A C 1
ATOM 2600 O O . GLY A 1 331 ? 0.287 26.844 28.328 1 97.69 331 GLY A O 1
ATOM 2601 N N . LEU A 1 332 ? -0.634 26.172 26.422 1 98.06 332 LEU A N 1
ATOM 2602 C CA . LEU A 1 332 ? -1.419 25.109 27.047 1 98.06 332 LEU A CA 1
ATOM 2603 C C . LEU A 1 332 ? -0.684 23.781 26.969 1 98.06 332 LEU A C 1
ATOM 2605 O O . LEU A 1 332 ? 0.291 23.641 26.219 1 98.06 332 LEU A O 1
ATOM 2609 N N . GLU A 1 333 ? -1.16 22.828 27.828 1 97.38 333 GLU A N 1
ATOM 2610 C CA . GLU A 1 333 ? -0.686 21.453 27.625 1 97.38 333 GLU A CA 1
ATOM 2611 C C . GLU A 1 333 ? -0.994 20.969 26.219 1 97.38 333 GLU A C 1
ATOM 2613 O O . GLU A 1 333 ? -2.111 21.141 25.719 1 97.38 333 GLU A O 1
ATOM 2618 N N . GLU A 1 334 ? -0.048 20.406 25.562 1 96.75 334 GLU A N 1
ATOM 2619 C CA . GLU A 1 334 ? -0.184 20.094 24.141 1 96.75 334 GLU A CA 1
ATOM 2620 C C . GLU A 1 334 ? -1.283 19.078 23.891 1 96.75 334 GLU A C 1
ATOM 2622 O O . GLU A 1 334 ? -1.791 18.953 22.781 1 96.75 334 GLU A O 1
ATOM 2627 N N . THR A 1 335 ? -1.699 18.312 24.906 1 97.62 335 THR A N 1
ATOM 2628 C CA . THR A 1 335 ? -2.684 17.25 24.734 1 97.62 335 THR A CA 1
ATOM 2629 C C . THR A 1 335 ? -4.098 17.781 24.953 1 97.62 335 THR A C 1
ATOM 2631 O O . THR A 1 335 ? -5.078 17.062 24.766 1 97.62 335 THR A O 1
ATOM 2634 N N . THR A 1 336 ? -4.211 19.031 25.344 1 98.19 336 THR A N 1
ATOM 2635 C CA . THR A 1 336 ? -5.508 19.594 25.703 1 98.19 336 THR A CA 1
ATOM 2636 C C . THR A 1 336 ? -6.492 19.469 24.547 1 98.19 336 THR A C 1
ATOM 2638 O O . THR A 1 336 ? -6.207 19.922 23.438 1 98.19 336 THR A O 1
ATOM 2641 N N . GLY A 1 337 ? -7.613 18.844 24.844 1 97.12 337 GLY A N 1
ATOM 2642 C CA . GLY A 1 337 ? -8.688 18.703 23.875 1 97.12 337 GLY A CA 1
ATOM 2643 C C . GLY A 1 337 ? -8.438 17.578 22.875 1 97.12 337 GLY A C 1
ATOM 2644 O O . GLY A 1 337 ? -9.219 17.406 21.938 1 97.12 337 GLY A O 1
ATOM 2645 N N . LEU A 1 338 ? -7.336 16.828 22.953 1 97.69 338 LEU A N 1
ATOM 2646 C CA . LEU A 1 338 ? -6.957 15.836 21.953 1 97.69 338 LEU A CA 1
ATOM 2647 C C . LEU A 1 338 ? -6.848 14.445 22.578 1 97.69 338 LEU A C 1
ATOM 2649 O O . LEU A 1 338 ? -6.211 13.555 22 1 97.69 338 LEU A O 1
ATOM 2653 N N . GLN A 1 339 ? -7.434 14.195 23.641 1 92.56 339 GLN A N 1
ATOM 2654 C CA . GLN A 1 339 ? -7.242 12.953 24.391 1 92.56 339 GLN A CA 1
ATOM 2655 C C . GLN A 1 339 ? -8.297 11.922 24.016 1 92.56 339 GLN A C 1
ATOM 2657 O O . GLN A 1 339 ? -8.469 10.922 24.719 1 92.56 339 GLN A O 1
ATOM 2662 N N . HIS A 1 340 ? -8.914 12.07 22.938 1 88.62 340 HIS A N 1
ATOM 2663 C CA . HIS A 1 340 ? -9.93 11.117 22.516 1 88.62 340 HIS A CA 1
ATOM 2664 C C . HIS A 1 340 ? -9.312 9.766 22.172 1 88.62 340 HIS A C 1
ATOM 2666 O O . HIS A 1 340 ? -8.219 9.703 21.609 1 88.62 340 HIS A O 1
ATOM 2672 N N . MET A 1 341 ? -9.992 8.734 22.594 1 88.31 341 MET A N 1
ATOM 2673 C CA . MET A 1 341 ? -9.617 7.379 22.203 1 88.31 341 MET A CA 1
ATOM 2674 C C . MET A 1 341 ? -9.992 7.113 20.75 1 88.31 341 MET A C 1
ATOM 2676 O O . MET A 1 341 ? -10.969 7.668 20.25 1 88.31 341 MET A O 1
ATOM 2680 N N . PRO A 1 342 ? -9.203 6.25 20.109 1 89.38 342 PRO A N 1
ATOM 2681 C CA . PRO A 1 342 ? -9.57 5.887 18.734 1 89.38 342 PRO A CA 1
ATOM 2682 C C . PRO A 1 342 ? -10.953 5.246 18.656 1 89.38 342 PRO A C 1
ATOM 2684 O O . PRO A 1 342 ? -11.391 4.582 19.594 1 89.38 342 PRO A O 1
ATOM 2687 N N . LEU A 1 343 ? -11.672 5.535 17.609 1 86.62 343 LEU A N 1
ATOM 2688 C CA . LEU A 1 343 ? -12.906 4.832 17.25 1 86.62 343 LEU A CA 1
ATOM 2689 C C . LEU A 1 343 ? -12.602 3.547 16.5 1 86.62 343 LEU A C 1
ATOM 2691 O O . LEU A 1 343 ? -12.453 3.564 15.273 1 86.62 343 LEU A O 1
ATOM 2695 N N . TYR A 1 344 ? -12.695 2.404 17.156 1 82.38 344 TYR A N 1
ATOM 2696 C CA . TYR A 1 344 ? -12.219 1.146 16.594 1 82.38 344 TYR A CA 1
ATOM 2697 C C . TYR A 1 344 ? -13.297 0.475 15.758 1 82.38 344 TYR A C 1
ATOM 2699 O O . TYR A 1 344 ? -13.023 -0.021 14.664 1 82.38 344 TYR A O 1
ATOM 2707 N N . LEU A 1 345 ? -14.602 0.363 16.266 1 73.94 345 LEU A N 1
ATOM 2708 C CA . LEU A 1 345 ? -15.68 -0.304 15.547 1 73.94 345 LEU A CA 1
ATOM 2709 C C . LEU A 1 345 ? -16.734 0.702 15.094 1 73.94 345 LEU A C 1
ATOM 2711 O O . LEU A 1 345 ? -17.047 1.649 15.812 1 73.94 345 LEU A O 1
ATOM 2715 N N . MET B 1 1 ? -9.867 -32.969 -23.688 1 96.31 1 MET B N 1
ATOM 2716 C CA . MET B 1 1 ? -9.07 -33.562 -22.609 1 96.31 1 MET B CA 1
ATOM 2717 C C . MET B 1 1 ? -9.781 -33.469 -21.266 1 96.31 1 MET B C 1
ATOM 2719 O O . MET B 1 1 ? -10.422 -32.438 -20.984 1 96.31 1 MET B O 1
ATOM 2723 N N . LYS B 1 2 ? -9.719 -34.5 -20.484 1 97.75 2 LYS B N 1
ATOM 2724 C CA . LYS B 1 2 ? -10.43 -34.5 -19.219 1 97.75 2 LYS B CA 1
ATOM 2725 C C . LYS B 1 2 ? -9.5 -34.156 -18.062 1 97.75 2 LYS B C 1
ATOM 2727 O O . LYS B 1 2 ? -8.352 -34.594 -18.031 1 97.75 2 LYS B O 1
ATOM 2732 N N . VAL B 1 3 ? -10.078 -33.375 -17.125 1 98.38 3 VAL B N 1
ATOM 2733 C CA . VAL B 1 3 ? -9.266 -32.938 -16 1 98.38 3 VAL B CA 1
ATOM 2734 C C . VAL B 1 3 ? -9.992 -33.219 -14.695 1 98.38 3 VAL B C 1
ATOM 2736 O O . VAL B 1 3 ? -11.219 -33.344 -14.672 1 98.38 3 VAL B O 1
ATOM 2739 N N . ALA B 1 4 ? -9.242 -33.406 -13.625 1 98.5 4 ALA B N 1
ATOM 2740 C CA . ALA B 1 4 ? -9.758 -33.5 -12.266 1 98.5 4 ALA B CA 1
ATOM 2741 C C . ALA B 1 4 ? -9.266 -32.375 -11.391 1 98.5 4 ALA B C 1
ATOM 2743 O O . ALA B 1 4 ? -8.172 -31.828 -11.609 1 98.5 4 ALA B O 1
ATOM 2744 N N . ILE B 1 5 ? -10.086 -31.953 -10.43 1 98.25 5 ILE B N 1
ATOM 2745 C CA . ILE B 1 5 ? -9.719 -30.891 -9.484 1 98.25 5 ILE B CA 1
ATOM 2746 C C . ILE B 1 5 ? -9.781 -31.438 -8.062 1 98.25 5 ILE B C 1
ATOM 2748 O O . ILE B 1 5 ? -10.82 -31.922 -7.617 1 98.25 5 ILE B O 1
ATOM 2752 N N . ILE B 1 6 ? -8.68 -31.438 -7.395 1 97.75 6 ILE B N 1
ATOM 2753 C CA . ILE B 1 6 ? -8.633 -31.75 -5.969 1 97.75 6 ILE B CA 1
ATOM 2754 C C . ILE B 1 6 ? -8.562 -30.453 -5.164 1 97.75 6 ILE B C 1
ATOM 2756 O O . ILE B 1 6 ? -7.695 -29.609 -5.402 1 97.75 6 ILE B O 1
ATOM 2760 N N . GLY B 1 7 ? -9.359 -30.281 -4.164 1 95.38 7 GLY B N 1
ATOM 2761 C CA . GLY B 1 7 ? -9.555 -29.016 -3.482 1 95.38 7 GLY B CA 1
ATOM 2762 C C . GLY B 1 7 ? -10.562 -28.109 -4.176 1 95.38 7 GLY B C 1
ATOM 2763 O O . GLY B 1 7 ? -10.336 -26.906 -4.309 1 95.38 7 GLY B O 1
ATOM 2764 N N . ALA B 1 8 ? -11.672 -28.625 -4.582 1 94.38 8 ALA B N 1
ATOM 2765 C CA . ALA B 1 8 ? -12.617 -27.984 -5.48 1 94.38 8 ALA B CA 1
ATOM 2766 C C . ALA B 1 8 ? -13.438 -26.922 -4.746 1 94.38 8 ALA B C 1
ATOM 2768 O O . ALA B 1 8 ? -13.969 -26 -5.363 1 94.38 8 ALA B O 1
ATOM 2769 N N . THR B 1 9 ? -13.461 -26.953 -3.422 1 92.88 9 THR B N 1
ATOM 2770 C CA . THR B 1 9 ? -14.391 -26.094 -2.695 1 92.88 9 THR B CA 1
ATOM 2771 C C . THR B 1 9 ? -13.688 -24.812 -2.221 1 92.88 9 THR B C 1
ATOM 2773 O O . THR B 1 9 ? -14.344 -23.875 -1.756 1 92.88 9 THR B O 1
ATOM 2776 N N . GLY B 1 10 ? -12.391 -24.797 -2.33 1 92.94 10 GLY B N 1
ATOM 2777 C CA . GLY B 1 10 ? -11.688 -23.562 -2.01 1 92.94 10 GLY B CA 1
ATOM 2778 C C . GLY B 1 10 ? -11.836 -22.5 -3.074 1 92.94 10 GLY B C 1
ATOM 2779 O O . GLY B 1 10 ? -12.391 -22.766 -4.148 1 92.94 10 GLY B O 1
ATOM 2780 N N . TYR B 1 11 ? -11.336 -21.312 -2.824 1 94.38 11 TYR B N 1
ATOM 2781 C CA . TYR B 1 11 ? -11.477 -20.203 -3.768 1 94.38 11 TYR B CA 1
ATOM 2782 C C . TYR B 1 11 ? -10.727 -20.5 -5.062 1 94.38 11 TYR B C 1
ATOM 2784 O O . TYR B 1 11 ? -11.203 -20.172 -6.152 1 94.38 11 TYR B O 1
ATOM 2792 N N . GLY B 1 12 ? -9.523 -21.078 -4.934 1 93.94 12 GLY B N 1
ATOM 2793 C CA . GLY B 1 12 ? -8.82 -21.5 -6.137 1 93.94 12 GLY B CA 1
ATOM 2794 C C . GLY B 1 12 ? -9.586 -22.547 -6.93 1 93.94 12 GLY B C 1
ATOM 2795 O O . GLY B 1 12 ? -9.633 -22.484 -8.164 1 93.94 12 GLY B O 1
ATOM 2796 N N . GLY B 1 13 ? -10.195 -23.453 -6.215 1 95 13 GLY B N 1
ATOM 2797 C CA . GLY B 1 13 ? -10.969 -24.516 -6.848 1 95 13 GLY B CA 1
ATOM 2798 C C . GLY B 1 13 ? -12.18 -24.016 -7.602 1 95 13 GLY B C 1
ATOM 2799 O O . GLY B 1 13 ? -12.414 -24.406 -8.742 1 95 13 GLY B O 1
ATOM 2800 N N . ILE B 1 14 ? -12.922 -23.141 -7.047 1 94.31 14 ILE B N 1
ATOM 2801 C CA . ILE B 1 14 ? -14.156 -22.672 -7.676 1 94.31 14 ILE B CA 1
ATOM 2802 C C . ILE B 1 14 ? -13.82 -21.828 -8.898 1 94.31 14 ILE B C 1
ATOM 2804 O O . ILE B 1 14 ? -14.555 -21.828 -9.891 1 94.31 14 ILE B O 1
ATOM 2808 N N . GLU B 1 15 ? -12.719 -21.078 -8.844 1 96 15 GLU B N 1
ATOM 2809 C CA . GLU B 1 15 ? -12.297 -20.312 -10.016 1 96 15 GLU B CA 1
ATOM 2810 C C . GLU B 1 15 ? -11.859 -21.25 -11.148 1 96 15 GLU B C 1
ATOM 2812 O O . GLU B 1 15 ? -12.133 -20.969 -12.32 1 96 15 GLU B O 1
ATOM 2817 N N . LEU B 1 16 ? -11.164 -22.328 -10.758 1 97.56 16 LEU B N 1
ATOM 2818 C CA . LEU B 1 16 ? -10.812 -23.328 -11.758 1 97.56 16 LEU B CA 1
ATOM 2819 C C . LEU B 1 16 ? -12.062 -23.906 -12.422 1 97.56 16 LEU B C 1
ATOM 2821 O O . LEU B 1 16 ? -12.125 -24.031 -13.648 1 97.56 16 LEU B O 1
ATOM 2825 N N . ILE B 1 17 ? -13.047 -24.203 -11.602 1 96.38 17 ILE B N 1
ATOM 2826 C CA . ILE B 1 17 ? -14.305 -24.766 -12.102 1 96.38 17 ILE B CA 1
ATOM 2827 C C . ILE B 1 17 ? -14.938 -23.781 -13.094 1 96.38 17 ILE B C 1
ATOM 2829 O O . ILE B 1 17 ? -15.32 -24.172 -14.195 1 96.38 17 ILE B O 1
ATOM 2833 N N . ARG B 1 18 ? -14.961 -22.531 -12.727 1 95.19 18 ARG B N 1
ATOM 2834 C CA . ARG B 1 18 ? -15.555 -21.5 -13.57 1 95.19 18 ARG B CA 1
ATOM 2835 C C . ARG B 1 18 ? -14.859 -21.438 -14.93 1 95.19 18 ARG B C 1
ATOM 2837 O O . ARG B 1 18 ? -15.523 -21.422 -15.969 1 95.19 18 ARG B O 1
ATOM 2844 N N . LEU B 1 19 ? -13.57 -21.5 -14.977 1 96.69 19 LEU B N 1
ATOM 2845 C CA . LEU B 1 19 ? -12.789 -21.359 -16.203 1 96.69 19 LEU B CA 1
ATOM 2846 C C . LEU B 1 19 ? -12.859 -22.625 -17.047 1 96.69 19 LEU B C 1
ATOM 2848 O O . LEU B 1 19 ? -13.008 -22.562 -18.266 1 96.69 19 LEU B O 1
ATOM 2852 N N . LEU B 1 20 ? -12.828 -23.75 -16.406 1 96.94 20 LEU B N 1
ATOM 2853 C CA . LEU B 1 20 ? -12.797 -25.031 -17.109 1 96.94 20 LEU B CA 1
ATOM 2854 C C . LEU B 1 20 ? -14.156 -25.344 -17.734 1 96.94 20 LEU B C 1
ATOM 2856 O O . LEU B 1 20 ? -14.227 -25.953 -18.797 1 96.94 20 LEU B O 1
ATOM 2860 N N . GLU B 1 21 ? -15.188 -24.906 -17.078 1 93.62 21 GLU B N 1
ATOM 2861 C CA . GLU B 1 21 ? -16.531 -25.125 -17.594 1 93.62 21 GLU B CA 1
ATOM 2862 C C . GLU B 1 21 ? -16.719 -24.453 -18.953 1 93.62 21 GLU B C 1
ATOM 2864 O O . GLU B 1 21 ? -17.531 -24.891 -19.766 1 93.62 21 GLU B O 1
ATOM 2869 N N . GLN B 1 22 ? -15.938 -23.484 -19.203 1 92.44 22 GLN B N 1
ATOM 2870 C CA . GLN B 1 22 ? -16.078 -22.719 -20.438 1 92.44 22 GLN B CA 1
ATOM 2871 C C . GLN B 1 22 ? -14.93 -23.016 -21.406 1 92.44 22 GLN B C 1
ATOM 2873 O O . GLN B 1 22 ? -14.883 -22.453 -22.5 1 92.44 22 GLN B O 1
ATOM 2878 N N . HIS B 1 23 ? -14.07 -23.859 -21 1 96.94 23 HIS B N 1
ATOM 2879 C CA . HIS B 1 23 ? -12.906 -24.156 -21.828 1 96.94 23 HIS B CA 1
ATOM 2880 C C . HIS B 1 23 ? -13.273 -25.047 -23 1 96.94 23 HIS B C 1
ATOM 2882 O O . HIS B 1 23 ? -13.969 -26.062 -22.812 1 96.94 23 HIS B O 1
ATOM 2888 N N . PRO B 1 24 ? -12.859 -24.781 -24.172 1 97.44 24 PRO B N 1
ATOM 2889 C CA . PRO B 1 24 ? -13.32 -25.516 -25.359 1 97.44 24 PRO B CA 1
ATOM 2890 C C . PRO B 1 24 ? -12.703 -26.906 -25.453 1 97.44 24 PRO B C 1
ATOM 2892 O O . PRO B 1 24 ? -13.273 -27.797 -26.109 1 97.44 24 PRO B O 1
ATOM 2895 N N . TYR B 1 25 ? -11.531 -27.094 -24.812 1 98 25 TYR B N 1
ATOM 2896 C CA . TYR B 1 25 ? -10.828 -28.359 -25.031 1 98 25 TYR B CA 1
ATOM 2897 C C . TYR B 1 25 ? -10.711 -29.172 -23.75 1 98 25 TYR B C 1
ATOM 2899 O O . TYR B 1 25 ? -10.43 -30.359 -23.781 1 98 25 TYR B O 1
ATOM 2907 N N . PHE B 1 26 ? -10.883 -28.516 -22.594 1 97.81 26 PHE B N 1
ATOM 2908 C CA . PHE B 1 26 ? -10.844 -29.203 -21.312 1 97.81 26 PHE B CA 1
ATOM 2909 C C . PHE B 1 26 ? -12.258 -29.438 -20.781 1 97.81 26 PHE B C 1
ATOM 2911 O O . PHE B 1 26 ? -13.133 -28.578 -20.938 1 97.81 26 PHE B O 1
ATOM 2918 N N . SER B 1 27 ? -12.492 -30.562 -20.188 1 96.88 27 SER B N 1
ATOM 2919 C CA . SER B 1 27 ? -13.742 -30.844 -19.484 1 96.88 27 SER B CA 1
ATOM 2920 C C . SER B 1 27 ? -13.469 -31.453 -18.109 1 96.88 27 SER B C 1
ATOM 2922 O O . SER B 1 27 ? -12.547 -32.25 -17.969 1 96.88 27 SER B O 1
ATOM 2924 N N . ILE B 1 28 ? -14.242 -31.125 -17.156 1 97.19 28 ILE B N 1
ATOM 2925 C CA . ILE B 1 28 ? -14.055 -31.609 -15.789 1 97.19 28 ILE B CA 1
ATOM 2926 C C . ILE B 1 28 ? -14.586 -33.031 -15.68 1 97.19 28 ILE B C 1
ATOM 2928 O O . ILE B 1 28 ? -15.773 -33.281 -15.883 1 97.19 28 ILE B O 1
ATOM 2932 N N . ALA B 1 29 ? -13.719 -33.906 -15.297 1 97.06 29 ALA B N 1
ATOM 2933 C CA . ALA B 1 29 ? -14.102 -35.281 -15.117 1 97.06 29 ALA B CA 1
ATOM 2934 C C . ALA B 1 29 ? -14.578 -35.562 -13.688 1 97.06 29 ALA B C 1
ATOM 2936 O O . ALA B 1 29 ? -15.531 -36.312 -13.477 1 97.06 29 ALA B O 1
ATOM 2937 N N . SER B 1 30 ? -13.891 -34.906 -12.766 1 96.56 30 SER B N 1
ATOM 2938 C CA . SER B 1 30 ? -14.242 -35.156 -11.375 1 96.56 30 SER B CA 1
ATOM 2939 C C . SER B 1 30 ? -13.773 -34.031 -10.477 1 96.56 30 SER B C 1
ATOM 2941 O O . SER B 1 30 ? -12.828 -33.312 -10.812 1 96.56 30 SER B O 1
ATOM 2943 N N . LEU B 1 31 ? -14.5 -33.844 -9.391 1 96.81 31 LEU B N 1
ATOM 2944 C CA . LEU B 1 31 ? -14.195 -32.906 -8.32 1 96.81 31 LEU B CA 1
ATOM 2945 C C . LEU B 1 31 ? -13.984 -33.625 -6.996 1 96.81 31 LEU B C 1
ATOM 2947 O O . LEU B 1 31 ? -14.742 -34.531 -6.648 1 96.81 31 LEU B O 1
ATOM 2951 N N . HIS B 1 32 ? -12.953 -33.219 -6.344 1 96.19 32 HIS B N 1
ATOM 2952 C CA . HIS B 1 32 ? -12.617 -33.906 -5.109 1 96.19 32 HIS B CA 1
ATOM 2953 C C . HIS B 1 32 ? -12.438 -32.938 -3.953 1 96.19 32 HIS B C 1
ATOM 2955 O O . HIS B 1 32 ? -11.977 -31.812 -4.152 1 96.19 32 HIS B O 1
ATOM 2961 N N . SER B 1 33 ? -12.844 -33.312 -2.797 1 91.19 33 SER B N 1
ATOM 2962 C CA . SER B 1 33 ? -12.695 -32.562 -1.558 1 91.19 33 SER B CA 1
ATOM 2963 C C . SER B 1 33 ? -12.375 -33.5 -0.384 1 91.19 33 SER B C 1
ATOM 2965 O O . SER B 1 33 ? -12.633 -34.688 -0.446 1 91.19 33 SER B O 1
ATOM 2967 N N . PHE B 1 34 ? -11.773 -32.938 0.659 1 85.69 34 PHE B N 1
ATOM 2968 C CA . PHE B 1 34 ? -11.438 -33.719 1.848 1 85.69 34 PHE B CA 1
ATOM 2969 C C . PHE B 1 34 ? -12.617 -33.781 2.814 1 85.69 34 PHE B C 1
ATOM 2971 O O . PHE B 1 34 ? -12.898 -34.812 3.416 1 85.69 34 PHE B O 1
ATOM 2978 N N . SER B 1 35 ? -13.266 -32.688 2.99 1 83.5 35 SER B N 1
ATOM 2979 C CA . SER B 1 35 ? -14.18 -32.531 4.117 1 83.5 35 SER B CA 1
ATOM 2980 C C . SER B 1 35 ? -15.633 -32.688 3.678 1 83.5 35 SER B C 1
ATOM 2982 O O . SER B 1 35 ? -16.531 -32.844 4.512 1 83.5 35 SER B O 1
ATOM 2984 N N . GLN B 1 36 ? -15.984 -32.719 2.367 1 88.56 36 GLN B N 1
ATOM 2985 C CA . GLN B 1 36 ? -17.375 -32.625 1.968 1 88.56 36 GLN B CA 1
ATOM 2986 C C . GLN B 1 36 ? -17.719 -33.75 0.974 1 88.56 36 GLN B C 1
ATOM 2988 O O . GLN B 1 36 ? -18.5 -33.531 0.035 1 88.56 36 GLN B O 1
ATOM 2993 N N . VAL B 1 37 ? -17.109 -34.844 1.168 1 90.88 37 VAL B N 1
ATOM 2994 C CA . VAL B 1 37 ? -17.312 -35.969 0.255 1 90.88 37 VAL B CA 1
ATOM 2995 C C . VAL B 1 37 ? -18.797 -36.344 0.207 1 90.88 37 VAL B C 1
ATOM 2997 O O . VAL B 1 37 ? -19.453 -36.406 1.244 1 90.88 37 VAL B O 1
ATOM 3000 N N . GLY B 1 38 ? -19.266 -36.531 -0.993 1 92.75 38 GLY B N 1
ATOM 3001 C CA . GLY B 1 38 ? -20.656 -36.938 -1.179 1 92.75 38 GLY B CA 1
ATOM 3002 C C . GLY B 1 38 ? -21.609 -35.781 -1.4 1 92.75 38 GLY B C 1
ATOM 3003 O O . GLY B 1 38 ? -22.734 -35.969 -1.874 1 92.75 38 GLY B O 1
ATOM 3004 N N . GLU B 1 39 ? -21.203 -34.656 -1.156 1 93.19 39 GLU B N 1
ATOM 3005 C CA . GLU B 1 39 ? -22.047 -33.469 -1.301 1 93.19 39 GLU B CA 1
ATOM 3006 C C . GLU B 1 39 ? -22.016 -32.938 -2.736 1 93.19 39 GLU B C 1
ATOM 3008 O O . GLU B 1 39 ? -20.969 -32.969 -3.387 1 93.19 39 GLU B O 1
ATOM 3013 N N . CYS B 1 40 ? -23.219 -32.5 -3.141 1 93.12 40 CYS B N 1
ATOM 3014 C CA . CYS B 1 40 ? -23.25 -31.844 -4.438 1 93.12 40 CYS B CA 1
ATOM 3015 C C . CYS B 1 40 ? -22.562 -30.484 -4.375 1 93.12 40 CYS B C 1
ATOM 3017 O O . CYS B 1 40 ? -22.781 -29.719 -3.432 1 93.12 40 CYS B O 1
ATOM 3019 N N . ILE B 1 41 ? -21.797 -30.172 -5.383 1 92.5 41 ILE B N 1
ATOM 3020 C CA . ILE B 1 41 ? -21.031 -28.922 -5.395 1 92.5 41 ILE B CA 1
ATOM 3021 C C . ILE B 1 41 ? -21.984 -27.734 -5.344 1 92.5 41 ILE B C 1
ATOM 3023 O O . ILE B 1 41 ? -21.672 -26.703 -4.75 1 92.5 41 ILE B O 1
ATOM 3027 N N . THR B 1 42 ? -23.219 -27.828 -5.875 1 92.69 42 THR B N 1
ATOM 3028 C CA . THR B 1 42 ? -24.172 -26.734 -5.922 1 92.69 42 THR B CA 1
ATOM 3029 C C . THR B 1 42 ? -24.75 -26.453 -4.531 1 92.69 42 THR B C 1
ATOM 3031 O O . THR B 1 42 ? -25.344 -25.391 -4.297 1 92.69 42 THR B O 1
ATOM 3034 N N . ASN B 1 43 ? -24.594 -27.422 -3.629 1 91.69 43 ASN B N 1
ATOM 3035 C CA . ASN B 1 43 ? -25 -27.172 -2.244 1 91.69 43 ASN B CA 1
ATOM 3036 C C . ASN B 1 43 ? -24 -26.266 -1.527 1 91.69 43 ASN B C 1
ATOM 3038 O O . ASN B 1 43 ? -24.391 -25.516 -0.625 1 91.69 43 ASN B O 1
ATOM 3042 N N . VAL B 1 44 ? -22.844 -26.453 -1.992 1 90 44 VAL B N 1
ATOM 3043 C CA . VAL B 1 44 ? -21.812 -25.594 -1.416 1 90 44 VAL B CA 1
ATOM 3044 C C . VAL B 1 44 ? -21.828 -24.219 -2.088 1 90 44 VAL B C 1
ATOM 3046 O O . VAL B 1 44 ? -21.719 -23.203 -1.417 1 90 44 VAL B O 1
ATOM 3049 N N . TYR B 1 45 ? -22.016 -24.203 -3.342 1 92.75 45 TYR B N 1
ATOM 3050 C CA . TYR B 1 45 ? -22.062 -22.984 -4.141 1 92.75 45 TYR B CA 1
ATOM 3051 C C . TYR B 1 45 ? -23.297 -22.969 -5.035 1 92.75 45 TYR B C 1
ATOM 3053 O O . TYR B 1 45 ? -23.234 -23.359 -6.207 1 92.75 45 TYR B O 1
ATOM 3061 N N . PRO B 1 46 ? -24.375 -22.328 -4.551 1 92.44 46 PRO B N 1
ATOM 3062 C CA . PRO B 1 46 ? -25.656 -22.375 -5.25 1 92.44 46 PRO B CA 1
ATOM 3063 C C . PRO B 1 46 ? -25.609 -21.672 -6.609 1 92.44 46 PRO B C 1
ATOM 3065 O O . PRO B 1 46 ? -26.422 -21.969 -7.488 1 92.44 46 PRO B O 1
ATOM 3068 N N . HIS B 1 47 ? -24.688 -20.859 -6.836 1 89.69 47 HIS B N 1
ATOM 3069 C CA . HIS B 1 47 ? -24.656 -20.125 -8.094 1 89.69 47 HIS B CA 1
ATOM 3070 C C . HIS B 1 47 ? -24.203 -21.031 -9.242 1 89.69 47 HIS B C 1
ATOM 3072 O O . HIS B 1 47 ? -24.281 -20.641 -10.406 1 89.69 47 HIS B O 1
ATOM 3078 N N . PHE B 1 48 ? -23.766 -22.25 -8.984 1 90.81 48 PHE B N 1
ATOM 3079 C CA . PHE B 1 48 ? -23.391 -23.219 -10 1 90.81 48 PHE B CA 1
ATOM 3080 C C . PHE B 1 48 ? -24.609 -23.984 -10.5 1 90.81 48 PHE B C 1
ATOM 3082 O O . PHE B 1 48 ? -24.516 -24.781 -11.43 1 90.81 48 PHE B O 1
ATOM 3089 N N . GLN B 1 49 ? -25.719 -23.656 -9.977 1 88.56 49 GLN B N 1
ATOM 3090 C CA . GLN B 1 49 ? -26.938 -24.359 -10.367 1 88.56 49 GLN B CA 1
ATOM 3091 C C . GLN B 1 49 ? -27.188 -24.234 -11.867 1 88.56 49 GLN B C 1
ATOM 3093 O O . GLN B 1 49 ? -27 -23.156 -12.445 1 88.56 49 GLN B O 1
ATOM 3098 N N . ASN B 1 50 ? -27.531 -25.359 -12.492 1 85.56 50 ASN B N 1
ATOM 3099 C CA . ASN B 1 50 ? -27.859 -25.484 -13.906 1 85.56 50 ASN B CA 1
ATOM 3100 C C . ASN B 1 50 ? -26.609 -25.391 -14.781 1 85.56 50 ASN B C 1
ATOM 3102 O O . ASN B 1 50 ? -26.719 -25.344 -16 1 85.56 50 ASN B O 1
ATOM 3106 N N . VAL B 1 51 ? -25.453 -25.391 -14.148 1 83.19 51 VAL B N 1
ATOM 3107 C CA . VAL B 1 51 ? -24.203 -25.328 -14.898 1 83.19 51 VAL B CA 1
ATOM 3108 C C . VAL B 1 51 ? -23.391 -26.609 -14.641 1 83.19 51 VAL B C 1
ATOM 3110 O O . VAL B 1 51 ? -22.875 -27.219 -15.578 1 83.19 51 VAL B O 1
ATOM 3113 N N . LEU B 1 52 ? -23.344 -26.922 -13.383 1 81.56 52 LEU B N 1
ATOM 3114 C CA . LEU B 1 52 ? -22.484 -28.031 -12.969 1 81.56 52 LEU B CA 1
ATOM 3115 C C . LEU B 1 52 ? -23.281 -29.062 -12.172 1 81.56 52 LEU B C 1
ATOM 3117 O O . LEU B 1 52 ? -24.109 -28.688 -11.336 1 81.56 52 LEU B O 1
ATOM 3121 N N . VAL B 1 53 ? -23.078 -30.344 -12.516 1 81.69 53 VAL B N 1
ATOM 3122 C CA . VAL B 1 53 ? -23.766 -31.391 -11.766 1 81.69 53 VAL B CA 1
ATOM 3123 C C . VAL B 1 53 ? -22.75 -32.375 -11.18 1 81.69 53 VAL B C 1
ATOM 3125 O O . VAL B 1 53 ? -22.422 -33.375 -11.805 1 81.69 53 VAL B O 1
ATOM 3128 N N . HIS B 1 54 ? -21.859 -31.969 -10.461 1 88.25 54 HIS B N 1
ATOM 3129 C CA . HIS B 1 54 ? -20.828 -32.844 -9.914 1 88.25 54 HIS B CA 1
ATOM 3130 C C . HIS B 1 54 ? -21.031 -33.031 -8.414 1 88.25 54 HIS B C 1
ATOM 3132 O O . HIS B 1 54 ? -21.391 -32.094 -7.703 1 88.25 54 HIS B O 1
ATOM 3138 N N . THR B 1 55 ? -20.75 -34.25 -8.031 1 92.31 55 THR B N 1
ATOM 3139 C CA . THR B 1 55 ? -20.641 -34.562 -6.613 1 92.31 55 THR B CA 1
ATOM 3140 C C . THR B 1 55 ? -19.188 -34.656 -6.188 1 92.31 55 THR B C 1
ATOM 3142 O O . THR B 1 55 ? -18.344 -35.219 -6.918 1 92.31 55 THR B O 1
ATOM 3145 N N . LEU B 1 56 ? -18.938 -34.156 -5.051 1 94.75 56 LEU B N 1
ATOM 3146 C CA . LEU B 1 56 ? -17.578 -34.188 -4.508 1 94.75 56 LEU B CA 1
ATOM 3147 C C . LEU B 1 56 ? -17.203 -35.625 -4.121 1 94.75 56 LEU B C 1
ATOM 3149 O O . LEU B 1 56 ? -17.922 -36.281 -3.367 1 94.75 56 LEU B O 1
ATOM 3153 N N . GLN B 1 57 ? -16.078 -36 -4.613 1 95.44 57 GLN B N 1
ATOM 3154 C CA . GLN B 1 57 ? -15.648 -37.375 -4.445 1 95.44 57 GLN B CA 1
ATOM 3155 C C . GLN B 1 57 ? -14.445 -37.469 -3.51 1 95.44 57 GLN B C 1
ATOM 3157 O O . GLN B 1 57 ? -13.789 -36.469 -3.232 1 95.44 57 GLN B O 1
ATOM 3162 N N . GLU B 1 58 ? -14.266 -38.688 -3.02 1 94.81 58 GLU B N 1
ATOM 3163 C CA . GLU B 1 58 ? -13.039 -38.969 -2.283 1 94.81 58 GLU B CA 1
ATOM 3164 C C . GLU B 1 58 ? -11.82 -38.969 -3.207 1 94.81 58 GLU B C 1
ATOM 3166 O O . GLU B 1 58 ? -11.945 -39.188 -4.41 1 94.81 58 GLU B O 1
ATOM 3171 N N . ILE B 1 59 ? -10.719 -38.75 -2.656 1 95.88 59 ILE B N 1
ATOM 3172 C CA . ILE B 1 59 ? -9.484 -38.719 -3.434 1 95.88 59 ILE B CA 1
ATOM 3173 C C . ILE B 1 59 ? -8.953 -40.156 -3.58 1 95.88 59 ILE B C 1
ATOM 3175 O O . ILE B 1 59 ? -8.461 -40.75 -2.613 1 95.88 59 ILE B O 1
ATOM 3179 N N . ASP B 1 60 ? -9.164 -40.688 -4.68 1 96 60 ASP B N 1
ATOM 3180 C CA . ASP B 1 60 ? -8.656 -42 -5.066 1 96 60 ASP B CA 1
ATOM 3181 C C . ASP B 1 60 ? -7.891 -41.906 -6.387 1 96 60 ASP B C 1
ATOM 3183 O O . ASP B 1 60 ? -8.492 -41.812 -7.457 1 96 60 ASP B O 1
ATOM 3187 N N . VAL B 1 61 ? -6.617 -42.094 -6.281 1 97.06 61 VAL B N 1
ATOM 3188 C CA . VAL B 1 61 ? -5.707 -41.844 -7.402 1 97.06 61 VAL B CA 1
ATOM 3189 C C . VAL B 1 61 ? -6.023 -42.812 -8.531 1 97.06 61 VAL B C 1
ATOM 3191 O O . VAL B 1 61 ? -6.008 -42.438 -9.711 1 97.06 61 VAL B O 1
ATOM 3194 N N . GLU B 1 62 ? -6.309 -44.031 -8.219 1 96.44 62 GLU B N 1
ATOM 3195 C CA . GLU B 1 62 ? -6.605 -45.062 -9.219 1 96.44 62 GLU B CA 1
ATOM 3196 C C . GLU B 1 62 ? -7.902 -44.75 -9.961 1 96.44 62 GLU B C 1
ATOM 3198 O O . GLU B 1 62 ? -8.016 -45 -11.156 1 96.44 62 GLU B O 1
ATOM 3203 N N . GLU B 1 63 ? -8.789 -44.188 -9.234 1 96.75 63 GLU B N 1
ATOM 3204 C CA . GLU B 1 63 ? -10.047 -43.812 -9.875 1 96.75 63 GLU B CA 1
ATOM 3205 C C . GLU B 1 63 ? -9.875 -42.594 -10.742 1 96.75 63 GLU B C 1
ATOM 3207 O O . GLU B 1 63 ? -10.469 -42.469 -11.82 1 96.75 63 GLU B O 1
ATOM 3212 N N . ILE B 1 64 ? -9.094 -41.656 -10.305 1 97.56 64 ILE B N 1
ATOM 3213 C CA . ILE B 1 64 ? -8.875 -40.406 -11.016 1 97.56 64 ILE B CA 1
ATOM 3214 C C . ILE B 1 64 ? -8.156 -40.688 -12.336 1 97.56 64 ILE B C 1
ATOM 3216 O O . ILE B 1 64 ? -8.492 -40.094 -13.367 1 97.56 64 ILE B O 1
ATOM 3220 N N . GLU B 1 65 ? -7.188 -41.562 -12.305 1 97.38 65 GLU B N 1
ATOM 3221 C CA . GLU B 1 65 ? -6.387 -41.844 -13.492 1 97.38 65 GLU B CA 1
ATOM 3222 C C . GLU B 1 65 ? -7.246 -42.438 -14.609 1 97.38 65 GLU B C 1
ATOM 3224 O O . GLU B 1 65 ? -6.926 -42.281 -15.789 1 97.38 65 GLU B O 1
ATOM 3229 N N . LYS B 1 66 ? -8.367 -43.062 -14.289 1 97.31 66 LYS B N 1
ATOM 3230 C CA . LYS B 1 66 ? -9.258 -43.656 -15.273 1 97.31 66 LYS B CA 1
ATOM 3231 C C . LYS B 1 66 ? -10.062 -42.625 -16.031 1 97.31 66 LYS B C 1
ATOM 3233 O O . LYS B 1 66 ? -10.586 -42.875 -17.109 1 97.31 66 LYS B O 1
ATOM 3238 N N . GLU B 1 67 ? -10.102 -41.469 -15.477 1 96.25 67 GLU B N 1
ATOM 3239 C CA . GLU B 1 67 ? -11.078 -40.531 -16.016 1 96.25 67 GLU B CA 1
ATOM 3240 C C . GLU B 1 67 ? -10.414 -39.219 -16.453 1 96.25 67 GLU B C 1
ATOM 3242 O O . GLU B 1 67 ? -11 -38.469 -17.219 1 96.25 67 GLU B O 1
ATOM 3247 N N . ALA B 1 68 ? -9.266 -38.969 -15.992 1 97.75 68 ALA B N 1
ATOM 3248 C CA . ALA B 1 68 ? -8.641 -37.688 -16.266 1 97.75 68 ALA B CA 1
ATOM 3249 C C . ALA B 1 68 ? -7.207 -37.875 -16.75 1 97.75 68 ALA B C 1
ATOM 3251 O O . ALA B 1 68 ? -6.605 -38.906 -16.547 1 97.75 68 ALA B O 1
ATOM 3252 N N . GLU B 1 69 ? -6.68 -36.812 -17.406 1 98.06 69 GLU B N 1
ATOM 3253 C CA . GLU B 1 69 ? -5.297 -36.781 -17.891 1 98.06 69 GLU B CA 1
ATOM 3254 C C . GLU B 1 69 ? -4.469 -35.781 -17.109 1 98.06 69 GLU B C 1
ATOM 3256 O O . GLU B 1 69 ? -3.248 -35.938 -16.984 1 98.06 69 GLU B O 1
ATOM 3261 N N . ILE B 1 70 ? -5.086 -34.719 -16.688 1 98.56 70 ILE B N 1
ATOM 3262 C CA . ILE B 1 70 ? -4.449 -33.656 -15.922 1 98.56 70 ILE B CA 1
ATOM 3263 C C . ILE B 1 70 ? -5.188 -33.469 -14.602 1 98.56 70 ILE B C 1
ATOM 3265 O O . ILE B 1 70 ? -6.418 -33.5 -14.562 1 98.56 70 ILE B O 1
ATOM 3269 N N . VAL B 1 71 ? -4.434 -33.281 -13.523 1 98.81 71 VAL B N 1
ATOM 3270 C CA . VAL B 1 71 ? -5.012 -33 -12.211 1 98.81 71 VAL B CA 1
ATOM 3271 C C . VAL B 1 71 ? -4.543 -31.641 -11.719 1 98.81 71 VAL B C 1
ATOM 3273 O O . VAL B 1 71 ? -3.348 -31.344 -11.727 1 98.81 71 VAL B O 1
ATOM 3276 N N . PHE B 1 72 ? -5.523 -30.797 -11.359 1 98.75 72 PHE B N 1
ATOM 3277 C CA . PHE B 1 72 ? -5.23 -29.562 -10.641 1 98.75 72 PHE B CA 1
ATOM 3278 C C . PHE B 1 72 ? -5.305 -29.781 -9.133 1 98.75 72 PHE B C 1
ATOM 3280 O O . PHE B 1 72 ? -6.312 -30.266 -8.617 1 98.75 72 PHE B O 1
ATOM 3287 N N . LEU B 1 73 ? -4.234 -29.438 -8.453 1 98.31 73 LEU B N 1
ATOM 3288 C CA . LEU B 1 73 ? -4.227 -29.5 -6.996 1 98.31 73 LEU B CA 1
ATOM 3289 C C . LEU B 1 73 ? -4.395 -28.109 -6.395 1 98.31 73 LEU B C 1
ATOM 3291 O O . LEU B 1 73 ? -3.42 -27.359 -6.262 1 98.31 73 LEU B O 1
ATOM 3295 N N . ALA B 1 74 ? -5.562 -27.781 -6.043 1 96.12 74 ALA B N 1
ATOM 3296 C CA . ALA B 1 74 ? -5.883 -26.547 -5.332 1 96.12 74 ALA B CA 1
ATOM 3297 C C . ALA B 1 74 ? -6.082 -26.812 -3.842 1 96.12 74 ALA B C 1
ATOM 3299 O O . ALA B 1 74 ? -7.152 -26.531 -3.297 1 96.12 74 ALA B O 1
ATOM 3300 N N . THR B 1 75 ? -5.043 -27.266 -3.225 1 93.69 75 THR B N 1
ATOM 3301 C CA . THR B 1 75 ? -5.09 -27.734 -1.846 1 93.69 75 THR B CA 1
ATOM 3302 C C . THR B 1 75 ? -4.227 -26.859 -0.941 1 93.69 75 THR B C 1
ATOM 3304 O O . THR B 1 75 ? -3.398 -26.078 -1.425 1 93.69 75 THR B O 1
ATOM 3307 N N . PRO B 1 76 ? -4.465 -26.953 0.348 1 89.19 76 PRO B N 1
ATOM 3308 C CA . PRO B 1 76 ? -3.553 -26.281 1.271 1 89.19 76 PRO B CA 1
ATOM 3309 C C . PRO B 1 76 ? -2.127 -26.812 1.201 1 89.19 76 PRO B C 1
ATOM 3311 O O . PRO B 1 76 ? -1.913 -27.938 0.739 1 89.19 76 PRO B O 1
ATOM 3314 N N . ALA B 1 77 ? -1.258 -26 1.702 1 90 77 ALA B N 1
ATOM 3315 C CA . ALA B 1 77 ? 0.145 -26.406 1.74 1 90 77 ALA B CA 1
ATOM 3316 C C . ALA B 1 77 ? 0.319 -27.703 2.525 1 90 77 ALA B C 1
ATOM 3318 O O . ALA B 1 77 ? -0.318 -27.891 3.562 1 90 77 ALA B O 1
ATOM 3319 N N . GLY B 1 78 ? 1.145 -28.547 2.061 1 91.25 78 GLY B N 1
ATOM 3320 C CA . GLY B 1 78 ? 1.438 -29.812 2.717 1 91.25 78 GLY B CA 1
ATOM 3321 C C . GLY B 1 78 ? 0.731 -30.984 2.078 1 91.25 78 GLY B C 1
ATOM 3322 O O . GLY B 1 78 ? 1.289 -32.094 2 1 91.25 78 GLY B O 1
ATOM 3323 N N . VAL B 1 79 ? -0.397 -30.828 1.508 1 91.56 79 VAL B N 1
ATOM 3324 C CA . VAL B 1 79 ? -1.234 -31.891 0.968 1 91.56 79 VAL B CA 1
ATOM 3325 C C . VAL B 1 79 ? -0.658 -32.375 -0.359 1 91.56 79 VAL B C 1
ATOM 3327 O O . VAL B 1 79 ? -0.542 -33.594 -0.586 1 91.56 79 VAL B O 1
ATOM 3330 N N . SER B 1 80 ? -0.259 -31.516 -1.169 1 95.19 80 SER B N 1
ATOM 3331 C CA . SER B 1 80 ? 0.244 -31.844 -2.496 1 95.19 80 SER B CA 1
ATOM 3332 C C . SER B 1 80 ? 1.539 -32.656 -2.41 1 95.19 80 SER B C 1
ATOM 3334 O O . SER B 1 80 ? 1.808 -33.5 -3.26 1 95.19 80 SER B O 1
ATOM 3336 N N . ALA B 1 81 ? 2.307 -32.375 -1.386 1 95.44 81 ALA B N 1
ATOM 3337 C CA . ALA B 1 81 ? 3.576 -33.062 -1.216 1 95.44 81 ALA B CA 1
ATOM 3338 C C . ALA B 1 81 ? 3.359 -34.562 -1.116 1 95.44 81 ALA B C 1
ATOM 3340 O O . ALA B 1 81 ? 4.184 -35.344 -1.589 1 95.44 81 ALA B O 1
ATOM 3341 N N . GLU B 1 82 ? 2.256 -34.969 -0.594 1 94.19 82 GLU B N 1
ATOM 3342 C CA . GLU B 1 82 ? 1.945 -36.375 -0.396 1 94.19 82 GLU B CA 1
ATOM 3343 C C . GLU B 1 82 ? 1.201 -36.969 -1.599 1 94.19 82 GLU B C 1
ATOM 3345 O O . GLU B 1 82 ? 1.448 -38.094 -2.002 1 94.19 82 GLU B O 1
ATOM 3350 N N . LEU B 1 83 ? 0.393 -36.25 -2.225 1 96.31 83 LEU B N 1
ATOM 3351 C CA . LEU B 1 83 ? -0.511 -36.719 -3.266 1 96.31 83 LEU B CA 1
ATOM 3352 C C . LEU B 1 83 ? 0.197 -36.781 -4.617 1 96.31 83 LEU B C 1
ATOM 3354 O O . LEU B 1 83 ? -0.041 -37.688 -5.406 1 96.31 83 LEU B O 1
ATOM 3358 N N . THR B 1 84 ? 1.034 -35.844 -4.871 1 98 84 THR B N 1
ATOM 3359 C CA . THR B 1 84 ? 1.598 -35.625 -6.199 1 98 84 THR B CA 1
ATOM 3360 C C . THR B 1 84 ? 2.402 -36.844 -6.648 1 98 84 THR B C 1
ATOM 3362 O O . THR B 1 84 ? 2.24 -37.312 -7.773 1 98 84 THR B O 1
ATOM 3365 N N . PRO B 1 85 ? 3.262 -37.406 -5.762 1 97.44 85 PRO B N 1
ATOM 3366 C CA . PRO B 1 85 ? 4.008 -38.594 -6.199 1 97.44 85 PRO B CA 1
ATOM 3367 C C . PRO B 1 85 ? 3.094 -39.75 -6.641 1 97.44 85 PRO B C 1
ATOM 3369 O O . PRO B 1 85 ? 3.396 -40.438 -7.613 1 97.44 85 PRO B O 1
ATOM 3372 N N . LYS B 1 86 ? 2.014 -39.875 -5.957 1 97.75 86 LYS B N 1
ATOM 3373 C CA . LYS B 1 86 ? 1.06 -40.938 -6.293 1 97.75 86 LYS B CA 1
ATOM 3374 C C . LYS B 1 86 ? 0.38 -40.656 -7.633 1 97.75 86 LYS B C 1
ATOM 3376 O O . LYS B 1 86 ? 0.178 -41.562 -8.43 1 97.75 86 LYS B O 1
ATOM 3381 N N . LEU B 1 87 ? 0.014 -39.469 -7.898 1 98.38 87 LEU B N 1
ATOM 3382 C CA . LEU B 1 87 ? -0.641 -39.062 -9.141 1 98.38 87 LEU B CA 1
ATOM 3383 C C . LEU B 1 87 ? 0.299 -39.25 -10.328 1 98.38 87 LEU B C 1
ATOM 3385 O O . LEU B 1 87 ? -0.099 -39.75 -11.367 1 98.38 87 LEU B O 1
ATOM 3389 N N . LEU B 1 88 ? 1.538 -38.844 -10.156 1 98.06 88 LEU B N 1
ATOM 3390 C CA . LEU B 1 88 ? 2.533 -38.938 -11.219 1 98.06 88 LEU B CA 1
ATOM 3391 C C . LEU B 1 88 ? 2.824 -40.406 -11.547 1 98.06 88 LEU B C 1
ATOM 3393 O O . LEU B 1 88 ? 3.023 -40.75 -12.711 1 98.06 88 LEU B O 1
ATOM 3397 N N . ALA B 1 89 ? 2.818 -41.219 -10.539 1 97.19 89 ALA B N 1
ATOM 3398 C CA . ALA B 1 89 ? 3.164 -42.625 -10.688 1 97.19 89 ALA B CA 1
ATOM 3399 C C . ALA B 1 89 ? 2.182 -43.344 -11.609 1 97.19 89 ALA B C 1
ATOM 3401 O O . ALA B 1 89 ? 2.539 -44.312 -12.273 1 97.19 89 ALA B O 1
ATOM 3402 N N . VAL B 1 90 ? 0.993 -42.875 -11.656 1 97.5 90 VAL B N 1
ATOM 3403 C CA . VAL B 1 90 ? -0.01 -43.531 -12.477 1 97.5 90 VAL B CA 1
ATOM 3404 C C . VAL B 1 90 ? -0.121 -42.844 -13.828 1 97.5 90 VAL B C 1
ATOM 3406 O O . VAL B 1 90 ? -1.061 -43.094 -14.586 1 97.5 90 VAL B O 1
ATOM 3409 N N . GLY B 1 91 ? 0.7 -41.906 -14.148 1 96.81 91 GLY B N 1
ATOM 3410 C CA . GLY B 1 91 ? 0.821 -41.312 -15.484 1 96.81 91 GLY B CA 1
ATOM 3411 C C . GLY B 1 91 ? 0.083 -40 -15.633 1 96.81 91 GLY B C 1
ATOM 3412 O O . GLY B 1 91 ? 0.02 -39.438 -16.734 1 96.81 91 GLY B O 1
ATOM 3413 N N . LEU B 1 92 ? -0.453 -39.469 -14.578 1 98 92 LEU B N 1
ATOM 3414 C CA . LEU B 1 92 ? -1.175 -38.188 -14.641 1 98 92 LEU B CA 1
ATOM 3415 C C . LEU B 1 92 ? -0.206 -37.031 -14.656 1 98 92 LEU B C 1
ATOM 3417 O O . LEU B 1 92 ? 0.868 -37.094 -14.055 1 98 92 LEU B O 1
ATOM 3421 N N . LYS B 1 93 ? -0.538 -35.969 -15.375 1 98.5 93 LYS B N 1
ATOM 3422 C CA . LYS B 1 93 ? 0.144 -34.688 -15.242 1 98.5 93 LYS B CA 1
ATOM 3423 C C . LYS B 1 93 ? -0.479 -33.844 -14.133 1 98.5 93 LYS B C 1
ATOM 3425 O O . LYS B 1 93 ? -1.689 -33.906 -13.914 1 98.5 93 LYS B O 1
ATOM 3430 N N . VAL B 1 94 ? 0.39 -33.094 -13.453 1 98.81 94 VAL B N 1
ATOM 3431 C CA . VAL B 1 94 ? -0.087 -32.375 -12.266 1 98.81 94 VAL B CA 1
ATOM 3432 C C . VAL B 1 94 ? 0.24 -30.891 -12.375 1 98.81 94 VAL B C 1
ATOM 3434 O O . VAL B 1 94 ? 1.366 -30.516 -12.719 1 98.81 94 VAL B O 1
ATOM 3437 N N . ILE B 1 95 ? -0.701 -30.078 -12.164 1 98.81 95 ILE B N 1
ATOM 3438 C CA . ILE B 1 95 ? -0.53 -28.641 -11.945 1 98.81 95 ILE B CA 1
ATOM 3439 C C . ILE B 1 95 ? -0.848 -28.312 -10.492 1 98.81 95 ILE B C 1
ATOM 3441 O O . ILE B 1 95 ? -2.012 -28.312 -10.086 1 98.81 95 ILE B O 1
ATOM 3445 N N . ASP B 1 96 ? 0.125 -27.953 -9.734 1 98.75 96 ASP B N 1
ATOM 3446 C CA . ASP B 1 96 ? -0.016 -27.766 -8.297 1 98.75 96 ASP B CA 1
ATOM 3447 C C . ASP B 1 96 ? -0.104 -26.281 -7.949 1 98.75 96 ASP B C 1
ATOM 3449 O O . ASP B 1 96 ? 0.797 -25.5 -8.281 1 98.75 96 ASP B O 1
ATOM 3453 N N . LEU B 1 97 ? -1.167 -25.906 -7.246 1 97.81 97 LEU B N 1
ATOM 3454 C CA . LEU B 1 97 ? -1.364 -24.516 -6.859 1 97.81 97 LEU B CA 1
ATOM 3455 C C . LEU B 1 97 ? -1.009 -24.297 -5.391 1 97.81 97 LEU B C 1
ATOM 3457 O O . LEU B 1 97 ? -1.118 -23.188 -4.875 1 97.81 97 LEU B O 1
ATOM 3461 N N . SER B 1 98 ? -0.511 -25.266 -4.594 1 94.94 98 SER B N 1
ATOM 3462 C CA . SER B 1 98 ? -0.377 -25.219 -3.143 1 94.94 98 SER B CA 1
ATOM 3463 C C . SER B 1 98 ? 0.932 -24.547 -2.73 1 94.94 98 SER B C 1
ATOM 3465 O O . SER B 1 98 ? 1.057 -24.047 -1.609 1 94.94 98 SER B O 1
ATOM 3467 N N . GLY B 1 99 ? 1.886 -24.547 -3.346 1 95.12 99 GLY B N 1
ATOM 3468 C CA . GLY B 1 99 ? 3.203 -24.016 -3.031 1 95.12 99 GLY B CA 1
ATOM 3469 C C . GLY B 1 99 ? 4.199 -25.078 -2.637 1 95.12 99 GLY B C 1
ATOM 3470 O O . GLY B 1 99 ? 5.379 -24.797 -2.432 1 95.12 99 GLY B O 1
ATOM 3471 N N . ASP B 1 100 ? 3.838 -26.328 -2.652 1 97.25 100 ASP B N 1
ATOM 3472 C CA . ASP B 1 100 ? 4.648 -27.422 -2.105 1 97.25 100 ASP B CA 1
ATOM 3473 C C . ASP B 1 100 ? 5.852 -27.719 -2.996 1 97.25 100 ASP B C 1
ATOM 3475 O O . ASP B 1 100 ? 6.836 -28.297 -2.545 1 97.25 100 ASP B O 1
ATOM 3479 N N . PHE B 1 101 ? 5.77 -27.281 -4.211 1 98 101 PHE B N 1
ATOM 3480 C CA . PHE B 1 101 ? 6.816 -27.672 -5.145 1 98 101 PHE B CA 1
ATOM 3481 C C . PHE B 1 101 ? 7.5 -26.453 -5.75 1 98 101 PHE B C 1
ATOM 3483 O O . PHE B 1 101 ? 8.227 -26.578 -6.742 1 98 101 PHE B O 1
ATOM 3490 N N . ARG B 1 102 ? 7.297 -25.281 -5.199 1 97.62 102 ARG B N 1
ATOM 3491 C CA . ARG B 1 102 ? 7.805 -24.047 -5.785 1 97.62 102 ARG B CA 1
ATOM 3492 C C . ARG B 1 102 ? 9.273 -23.844 -5.441 1 97.62 102 ARG B C 1
ATOM 3494 O O . ARG B 1 102 ? 10.008 -23.188 -6.184 1 97.62 102 ARG B O 1
ATOM 3501 N N . MET B 1 103 ? 9.688 -24.453 -4.352 1 96.12 103 MET B N 1
ATOM 3502 C CA . MET B 1 103 ? 11.086 -24.344 -3.936 1 96.12 103 MET B CA 1
ATOM 3503 C C . MET B 1 103 ? 11.852 -25.625 -4.234 1 96.12 103 MET B C 1
ATOM 3505 O O . MET B 1 103 ? 11.422 -26.719 -3.842 1 96.12 103 MET B O 1
ATOM 3509 N N . LYS B 1 104 ? 13.039 -25.484 -4.844 1 96.31 104 LYS B N 1
ATOM 3510 C CA . LYS B 1 104 ? 13.852 -26.656 -5.184 1 96.31 104 LYS B CA 1
ATOM 3511 C C . LYS B 1 104 ? 14.617 -27.172 -3.967 1 96.31 104 LYS B C 1
ATOM 3513 O O . LYS B 1 104 ? 14.852 -28.375 -3.834 1 96.31 104 LYS B O 1
ATOM 3518 N N . ASP B 1 105 ? 15.031 -26.25 -3.1 1 96.44 105 ASP B N 1
ATOM 3519 C CA . ASP B 1 105 ? 15.766 -26.609 -1.889 1 96.44 105 ASP B CA 1
ATOM 3520 C C . ASP B 1 105 ? 14.805 -26.953 -0.752 1 96.44 105 ASP B C 1
ATOM 3522 O O . ASP B 1 105 ? 14.125 -26.078 -0.215 1 96.44 105 ASP B O 1
ATOM 3526 N N . PRO B 1 106 ? 14.805 -28.219 -0.336 1 96.69 106 PRO B N 1
ATOM 3527 C CA . PRO B 1 106 ? 13.859 -28.609 0.711 1 96.69 106 PRO B CA 1
ATOM 3528 C C . PRO B 1 106 ? 14.109 -27.906 2.035 1 96.69 106 PRO B C 1
ATOM 3530 O O . PRO B 1 106 ? 13.172 -27.641 2.787 1 96.69 106 PRO B O 1
ATOM 3533 N N . PHE B 1 107 ? 15.336 -27.516 2.307 1 96.56 107 PHE B N 1
ATOM 3534 C CA . PHE B 1 107 ? 15.656 -26.844 3.564 1 96.56 107 PHE B CA 1
ATOM 3535 C C . PHE B 1 107 ? 15.055 -25.453 3.604 1 96.56 107 PHE B C 1
ATOM 3537 O O . PHE B 1 107 ? 14.547 -25.016 4.641 1 96.56 107 PHE B O 1
ATOM 3544 N N . ILE B 1 108 ? 15.133 -24.812 2.475 1 96.31 108 ILE B N 1
ATOM 3545 C CA . ILE B 1 108 ? 14.547 -23.484 2.385 1 96.31 108 ILE B CA 1
ATOM 3546 C C . ILE B 1 108 ? 13.031 -23.562 2.559 1 96.31 108 ILE B C 1
ATOM 3548 O O . ILE B 1 108 ? 12.438 -22.766 3.283 1 96.31 108 ILE B O 1
ATOM 3552 N N . TYR B 1 109 ? 12.406 -24.562 1.921 1 96.38 109 TYR B N 1
ATOM 3553 C CA . TYR B 1 109 ? 10.969 -24.766 2.076 1 96.38 109 TYR B CA 1
ATOM 3554 C C . TYR B 1 109 ? 10.609 -24.984 3.541 1 96.38 109 TYR B C 1
ATOM 3556 O O . TYR B 1 109 ? 9.695 -24.328 4.059 1 96.38 109 TYR B O 1
ATOM 3564 N N . GLU B 1 110 ? 11.305 -25.812 4.199 1 97.12 110 GLU B N 1
ATOM 3565 C CA . GLU B 1 110 ? 11 -26.156 5.586 1 97.12 110 GLU B CA 1
ATOM 3566 C C . GLU B 1 110 ? 11.188 -24.953 6.508 1 97.12 110 GLU B C 1
ATOM 3568 O O . GLU B 1 110 ? 10.422 -24.766 7.453 1 97.12 110 GLU B O 1
ATOM 3573 N N . GLN B 1 111 ? 12.125 -24.141 6.207 1 95.44 111 GLN B N 1
ATOM 3574 C CA . GLN B 1 111 ? 12.398 -22.938 6.996 1 95.44 111 GLN B CA 1
ATOM 3575 C C . GLN B 1 111 ? 11.273 -21.922 6.863 1 95.44 111 GLN B C 1
ATOM 3577 O O . GLN B 1 111 ? 10.883 -21.281 7.844 1 95.44 111 GLN B O 1
ATOM 3582 N N . TRP B 1 112 ? 10.711 -21.781 5.742 1 95.19 112 TRP B N 1
ATOM 3583 C CA . TRP B 1 112 ? 9.789 -20.688 5.48 1 95.19 112 TRP B CA 1
ATOM 3584 C C . TRP B 1 112 ? 8.344 -21.141 5.637 1 95.19 112 TRP B C 1
ATOM 3586 O O . TRP B 1 112 ? 7.477 -20.359 6.027 1 95.19 112 TRP B O 1
ATOM 3596 N N . TYR B 1 113 ? 8.055 -22.406 5.32 1 94.19 113 TYR B N 1
ATOM 3597 C CA . TYR B 1 113 ? 6.695 -22.938 5.406 1 94.19 113 TYR B CA 1
ATOM 3598 C C . TYR B 1 113 ? 6.465 -23.625 6.746 1 94.19 113 TYR B C 1
ATOM 3600 O O . TYR B 1 113 ? 5.32 -23.891 7.121 1 94.19 113 TYR B O 1
ATOM 3608 N N . LYS B 1 114 ? 7.578 -23.969 7.473 1 93.56 114 LYS B N 1
ATOM 3609 C CA . LYS B 1 114 ? 7.508 -24.609 8.781 1 93.56 114 LYS B CA 1
ATOM 3610 C C . LYS B 1 114 ? 6.773 -25.938 8.695 1 93.56 114 LYS B C 1
ATOM 3612 O O . LYS B 1 114 ? 5.922 -26.234 9.539 1 93.56 114 LYS B O 1
ATOM 3617 N N . ARG B 1 115 ? 7.02 -26.672 7.605 1 93.69 115 ARG B N 1
ATOM 3618 C CA . ARG B 1 115 ? 6.496 -28.016 7.367 1 93.69 115 ARG B CA 1
ATOM 3619 C C . ARG B 1 115 ? 7.48 -28.844 6.562 1 93.69 115 ARG B C 1
ATOM 3621 O O . ARG B 1 115 ? 8.406 -28.312 5.949 1 93.69 115 ARG B O 1
ATOM 3628 N N . ALA B 1 116 ? 7.219 -30.156 6.609 1 95.19 116 ALA B N 1
ATOM 3629 C CA . ALA B 1 116 ? 8.109 -31.062 5.883 1 95.19 116 ALA B CA 1
ATOM 3630 C C . ALA B 1 116 ? 8.023 -30.828 4.379 1 95.19 116 ALA B C 1
ATOM 3632 O O . ALA B 1 116 ? 6.934 -30.625 3.838 1 95.19 116 ALA B O 1
ATOM 3633 N N . ALA B 1 117 ? 9.156 -30.828 3.738 1 96.31 117 ALA B N 1
ATOM 3634 C CA . ALA B 1 117 ? 9.227 -30.641 2.293 1 96.31 117 ALA B CA 1
ATOM 3635 C C . ALA B 1 117 ? 8.867 -31.922 1.549 1 96.31 117 ALA B C 1
ATOM 3637 O O . ALA B 1 117 ? 8.914 -33.031 2.123 1 96.31 117 ALA B O 1
ATOM 3638 N N . ALA B 1 118 ? 8.477 -31.781 0.3 1 96.44 118 ALA B N 1
ATOM 3639 C CA . ALA B 1 118 ? 8.312 -32.906 -0.592 1 96.44 118 ALA B CA 1
ATOM 3640 C C . ALA B 1 118 ? 9.633 -33.625 -0.826 1 96.44 118 ALA B C 1
ATOM 3642 O O . ALA B 1 118 ? 10.703 -33.094 -0.525 1 96.44 118 ALA B O 1
ATOM 3643 N N . LYS B 1 119 ? 9.547 -34.844 -1.339 1 95.31 119 LYS B N 1
ATOM 3644 C CA . LYS B 1 119 ? 10.75 -35.625 -1.628 1 95.31 119 LYS B CA 1
ATOM 3645 C C . LYS B 1 119 ? 11.586 -34.969 -2.719 1 95.31 119 LYS B C 1
ATOM 3647 O O . LYS B 1 119 ? 11.039 -34.438 -3.691 1 95.31 119 LYS B O 1
ATOM 3652 N N . GLU B 1 120 ? 12.844 -35.031 -2.555 1 95.25 120 GLU B N 1
ATOM 3653 C CA . GLU B 1 120 ? 13.797 -34.344 -3.434 1 95.25 120 GLU B CA 1
ATOM 3654 C C . GLU B 1 120 ? 13.602 -34.781 -4.887 1 95.25 120 GLU B C 1
ATOM 3656 O O . GLU B 1 120 ? 13.695 -33.969 -5.797 1 95.25 120 GLU B O 1
ATOM 3661 N N . GLY B 1 121 ? 13.422 -36.031 -5.086 1 95.06 121 GLY B N 1
ATOM 3662 C CA . GLY B 1 121 ? 13.219 -36.531 -6.438 1 95.06 121 GLY B CA 1
ATOM 3663 C C . GLY B 1 121 ? 12.055 -35.875 -7.145 1 95.06 121 GLY B C 1
ATOM 3664 O O . GLY B 1 121 ? 12.148 -35.531 -8.328 1 95.06 121 GLY B O 1
ATOM 3665 N N . VAL B 1 122 ? 10.945 -35.625 -6.484 1 96.75 122 VAL B N 1
ATOM 3666 C CA . VAL B 1 122 ? 9.766 -35 -7.062 1 96.75 122 VAL B CA 1
ATOM 3667 C C . VAL B 1 122 ? 10.008 -33.5 -7.23 1 96.75 122 VAL B C 1
ATOM 3669 O O . VAL B 1 122 ? 9.594 -32.906 -8.227 1 96.75 122 VAL B O 1
ATOM 3672 N N . LEU B 1 123 ? 10.719 -32.938 -6.25 1 96.88 123 LEU B N 1
ATOM 3673 C CA . LEU B 1 123 ? 11.055 -31.516 -6.332 1 96.88 123 LEU B CA 1
ATOM 3674 C C . LEU B 1 123 ? 11.859 -31.219 -7.59 1 96.88 123 LEU B C 1
ATOM 3676 O O . LEU B 1 123 ? 11.648 -30.203 -8.25 1 96.88 123 LEU B O 1
ATOM 3680 N N . ARG B 1 124 ? 12.742 -32.031 -7.934 1 95.5 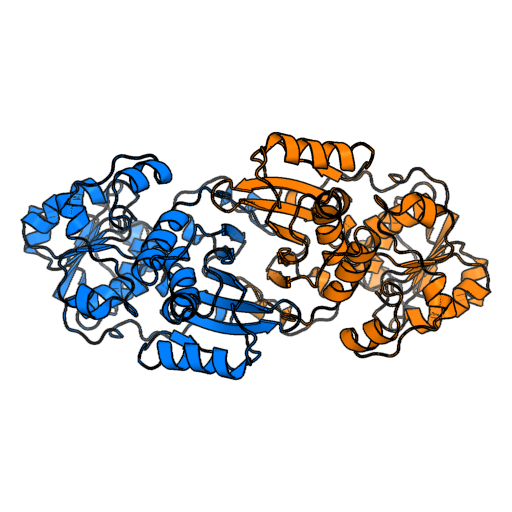124 ARG B N 1
ATOM 3681 C CA . ARG B 1 124 ? 13.602 -31.859 -9.102 1 95.5 124 ARG B CA 1
ATOM 3682 C C . ARG B 1 124 ? 12.797 -31.938 -10.391 1 95.5 124 ARG B C 1
ATOM 3684 O O . ARG B 1 124 ? 13.133 -31.297 -11.391 1 95.5 124 ARG B O 1
ATOM 3691 N N . GLU B 1 125 ? 11.719 -32.656 -10.32 1 95.88 125 GLU B N 1
ATOM 3692 C CA . GLU B 1 125 ? 10.883 -32.844 -11.5 1 95.88 125 GLU B CA 1
ATOM 3693 C C . GLU B 1 125 ? 9.961 -31.641 -11.719 1 95.88 125 GLU B C 1
ATOM 3695 O O . GLU B 1 125 ? 9.523 -31.391 -12.844 1 95.88 125 GLU B O 1
ATOM 3700 N N . ALA B 1 126 ? 9.711 -30.953 -10.719 1 98.25 126 ALA B N 1
ATOM 3701 C CA . ALA B 1 126 ? 8.758 -29.844 -10.773 1 98.25 126 ALA B CA 1
ATOM 3702 C C . ALA B 1 126 ? 9.305 -28.672 -11.594 1 98.25 126 ALA B C 1
ATOM 3704 O O . ALA B 1 126 ? 10.461 -28.281 -11.422 1 98.25 126 ALA B O 1
ATOM 3705 N N . VAL B 1 127 ? 8.5 -28.234 -12.523 1 98.56 127 VAL B N 1
ATOM 3706 C CA . VAL B 1 127 ? 8.844 -27.031 -13.281 1 98.56 127 VAL B CA 1
ATOM 3707 C C . VAL B 1 127 ? 8.055 -25.844 -12.742 1 98.56 127 VAL B C 1
ATOM 3709 O O . VAL B 1 127 ? 6.84 -25.922 -12.555 1 98.56 127 VAL B O 1
ATOM 3712 N N . TYR B 1 128 ? 8.758 -24.797 -12.43 1 98.62 128 TYR B N 1
ATOM 3713 C CA . TYR B 1 128 ? 8.109 -23.562 -12 1 98.62 128 TYR B CA 1
ATOM 3714 C C . TYR B 1 128 ? 7.277 -22.953 -13.133 1 98.62 128 TYR B C 1
ATOM 3716 O O . TYR B 1 128 ? 7.797 -22.688 -14.219 1 98.62 128 TYR B O 1
ATOM 3724 N N . GLY B 1 129 ? 5.988 -22.703 -12.875 1 98.69 129 GLY B N 1
ATOM 3725 C CA . GLY B 1 129 ? 5.027 -22.469 -13.938 1 98.69 129 GLY B CA 1
ATOM 3726 C C . GLY B 1 129 ? 4.812 -21 -14.227 1 98.69 129 GLY B C 1
ATOM 3727 O O . GLY B 1 129 ? 3.674 -20.547 -14.375 1 98.69 129 GLY B O 1
ATOM 3728 N N . LEU B 1 130 ? 5.879 -20.188 -14.234 1 98.69 130 LEU B N 1
ATOM 3729 C CA . LEU B 1 130 ? 5.754 -18.828 -14.75 1 98.69 130 LEU B CA 1
ATOM 3730 C C . LEU B 1 130 ? 5.773 -18.828 -16.281 1 98.69 130 LEU B C 1
ATOM 3732 O O . LEU B 1 130 ? 6.836 -18.719 -16.891 1 98.69 130 LEU B O 1
ATOM 3736 N N . SER B 1 131 ? 4.598 -18.797 -16.875 1 98.44 131 SER B N 1
ATOM 3737 C CA . SER B 1 131 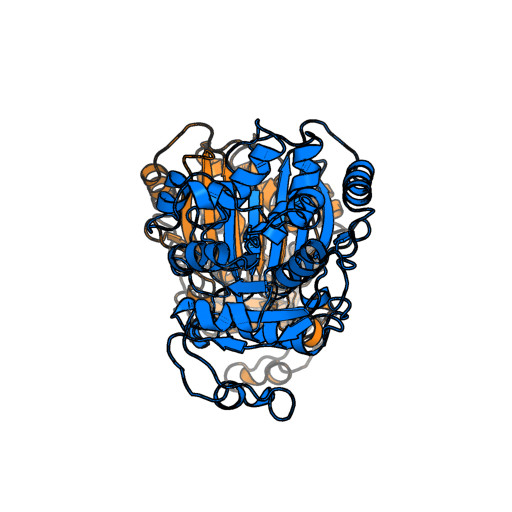? 4.359 -19.141 -18.266 1 98.44 131 SER B CA 1
ATOM 3738 C C . SER B 1 131 ? 5.207 -18.297 -19.203 1 98.44 131 SER B C 1
ATOM 3740 O O . SER B 1 131 ? 5.844 -18.812 -20.125 1 98.44 131 SER B O 1
ATOM 3742 N N . GLU B 1 132 ? 5.277 -17 -18.969 1 98.19 132 GLU B N 1
ATOM 3743 C CA . GLU B 1 132 ? 5.949 -16.062 -19.875 1 98.19 132 GLU B CA 1
ATOM 3744 C C . GLU B 1 132 ? 7.453 -16.328 -19.922 1 98.19 132 GLU B C 1
ATOM 3746 O O . GLU B 1 132 ? 8.109 -16.031 -20.922 1 98.19 132 GLU B O 1
ATOM 3751 N N . TRP B 1 133 ? 7.973 -16.969 -18.875 1 97.81 133 TRP B N 1
ATOM 3752 C CA . TRP B 1 133 ? 9.422 -17.047 -18.766 1 97.81 133 TRP B CA 1
ATOM 3753 C C . TRP B 1 133 ? 9.891 -18.5 -18.812 1 97.81 133 TRP B C 1
ATOM 3755 O O . TRP B 1 133 ? 11.078 -18.766 -19 1 97.81 133 TRP B O 1
ATOM 3765 N N . LYS B 1 134 ? 8.961 -19.484 -18.641 1 97.81 134 LYS B N 1
ATOM 3766 C CA . LYS B 1 134 ? 9.344 -20.891 -18.562 1 97.81 134 LYS B CA 1
ATOM 3767 C C . LYS B 1 134 ? 8.57 -21.734 -19.562 1 97.81 134 LYS B C 1
ATOM 3769 O O . LYS B 1 134 ? 8.375 -22.938 -19.359 1 97.81 134 LYS B O 1
ATOM 3774 N N . ARG B 1 135 ? 8.164 -21.188 -20.656 1 97.38 135 ARG B N 1
ATOM 3775 C CA . ARG B 1 135 ? 7.242 -21.828 -21.578 1 97.38 135 ARG B CA 1
ATOM 3776 C C . ARG B 1 135 ? 7.805 -23.141 -22.094 1 97.38 135 ARG B C 1
ATOM 3778 O O . ARG B 1 135 ? 7.113 -24.172 -22.094 1 97.38 135 ARG B O 1
ATOM 3785 N N . SER B 1 136 ? 9.023 -23.156 -22.516 1 97.56 136 SER B N 1
ATOM 3786 C CA . SER B 1 136 ? 9.625 -24.359 -23.109 1 97.56 136 SER B CA 1
ATOM 3787 C C . SER B 1 136 ? 9.727 -25.484 -22.094 1 97.56 136 SER B C 1
ATOM 3789 O O . SER B 1 136 ? 9.492 -26.656 -22.422 1 97.56 136 SER B O 1
ATOM 3791 N N . GLU B 1 137 ? 10.062 -25.141 -20.891 1 98.12 137 GLU B N 1
ATOM 3792 C CA . GLU B 1 137 ? 10.156 -26.141 -19.828 1 98.12 137 GLU B CA 1
ATOM 3793 C C . GLU B 1 137 ? 8.773 -26.672 -19.453 1 98.12 137 GLU B C 1
ATOM 3795 O O . GLU B 1 137 ? 8.609 -27.875 -19.219 1 98.12 137 GLU B O 1
ATOM 3800 N N . ILE B 1 138 ? 7.828 -25.781 -19.422 1 98.56 138 ILE B N 1
ATOM 3801 C CA . ILE B 1 138 ? 6.465 -26.141 -19.047 1 98.56 138 ILE B CA 1
ATOM 3802 C C . ILE B 1 138 ? 5.891 -27.125 -20.062 1 98.56 138 ILE B C 1
ATOM 3804 O O . ILE B 1 138 ? 5.227 -28.109 -19.688 1 98.56 138 ILE B O 1
ATOM 3808 N N . GLN B 1 139 ? 6.184 -26.938 -21.281 1 97.94 139 GLN B N 1
ATOM 3809 C CA . GLN B 1 139 ? 5.648 -27.766 -22.375 1 97.94 139 GLN B CA 1
ATOM 3810 C C . GLN B 1 139 ? 6.035 -29.219 -22.203 1 97.94 139 GLN B C 1
ATOM 3812 O O . GLN B 1 139 ? 5.281 -30.125 -22.594 1 97.94 139 GLN B O 1
ATOM 3817 N N . LYS B 1 140 ? 7.109 -29.5 -21.531 1 97.69 140 LYS B N 1
ATOM 3818 C CA . LYS B 1 140 ? 7.637 -30.859 -21.438 1 97.69 140 LYS B CA 1
ATOM 3819 C C . LYS B 1 140 ? 7.406 -31.438 -20.047 1 97.69 140 LYS B C 1
ATOM 3821 O O . LYS B 1 140 ? 7.754 -32.594 -19.781 1 97.69 140 LYS B O 1
ATOM 3826 N N . ALA B 1 141 ? 6.801 -30.703 -19.25 1 98 141 ALA B N 1
ATOM 3827 C CA . ALA B 1 141 ? 6.754 -31.078 -17.828 1 98 141 ALA B CA 1
ATOM 3828 C C . ALA B 1 141 ? 5.543 -31.969 -17.531 1 98 141 ALA B C 1
ATOM 3830 O O . ALA B 1 141 ? 4.508 -31.844 -18.188 1 98 141 ALA B O 1
ATOM 3831 N N . ASN B 1 142 ? 5.715 -32.844 -16.531 1 98.44 142 ASN B N 1
ATOM 3832 C CA . ASN B 1 142 ? 4.602 -33.625 -15.992 1 98.44 142 ASN B CA 1
ATOM 3833 C C . ASN B 1 142 ? 4.086 -33.031 -14.688 1 98.44 142 ASN B C 1
ATOM 3835 O O . ASN B 1 142 ? 2.982 -33.344 -14.25 1 98.44 142 ASN B O 1
ATOM 3839 N N . LEU B 1 143 ? 4.934 -32.219 -14.07 1 98.81 143 LEU B N 1
ATOM 3840 C CA . LEU B 1 143 ? 4.602 -31.531 -12.812 1 98.81 143 LEU B CA 1
ATOM 3841 C C . LEU B 1 143 ? 4.926 -30.047 -12.883 1 98.81 143 LEU B C 1
ATOM 3843 O O . LEU B 1 143 ? 6.09 -29.672 -13.039 1 98.81 143 LEU B O 1
ATOM 3847 N N . ILE B 1 144 ? 3.895 -29.25 -12.805 1 98.81 144 ILE B N 1
ATOM 3848 C CA . ILE B 1 144 ? 4.051 -27.797 -12.812 1 98.81 144 ILE B CA 1
ATOM 3849 C C . ILE B 1 144 ? 3.76 -27.25 -11.422 1 98.81 144 ILE B C 1
ATOM 3851 O O . ILE B 1 144 ? 2.717 -27.547 -10.836 1 98.81 144 ILE B O 1
ATOM 3855 N N . ALA B 1 145 ? 4.723 -26.531 -10.859 1 98.69 145 ALA B N 1
ATOM 3856 C CA . ALA B 1 145 ? 4.496 -25.734 -9.656 1 98.69 145 ALA B CA 1
ATOM 3857 C C . ALA B 1 145 ? 3.994 -24.344 -10.008 1 98.69 145 ALA B C 1
ATOM 3859 O O . ALA B 1 145 ? 4.785 -23.453 -10.359 1 98.69 145 ALA B O 1
ATOM 3860 N N . ASN B 1 146 ? 2.703 -24.172 -9.906 1 98.62 146 ASN B N 1
ATOM 3861 C CA . ASN B 1 146 ? 2.104 -22.891 -10.211 1 98.62 146 ASN B CA 1
ATOM 3862 C C . ASN B 1 146 ? 2.572 -21.797 -9.234 1 98.62 146 ASN B C 1
ATOM 3864 O O . ASN B 1 146 ? 2.525 -22 -8.023 1 98.62 146 ASN B O 1
ATOM 3868 N N . PRO B 1 147 ? 3.051 -20.672 -9.758 1 98.44 147 PRO B N 1
ATOM 3869 C CA . PRO B 1 147 ? 3.58 -19.625 -8.883 1 98.44 147 PRO B CA 1
ATOM 3870 C C . PRO B 1 147 ? 2.525 -19.062 -7.93 1 98.44 147 PRO B C 1
ATOM 3872 O O . PRO B 1 147 ? 1.328 -19.141 -8.211 1 98.44 147 PRO B O 1
ATOM 3875 N N . GLY B 1 148 ? 3.002 -18.547 -6.832 1 97.75 148 GLY B N 1
ATOM 3876 C CA . GLY B 1 148 ? 2.125 -17.797 -5.957 1 97.75 148 GLY B CA 1
ATOM 3877 C C . GLY B 1 148 ? 1.669 -16.469 -6.562 1 97.75 148 GLY B C 1
ATOM 3878 O O . GLY B 1 148 ? 2.357 -15.906 -7.414 1 97.75 148 GLY B O 1
ATOM 3879 N N . CYS B 1 149 ? 0.544 -16.031 -6.074 1 98.12 149 CYS B N 1
ATOM 3880 C CA . CYS B 1 149 ? -0.068 -14.859 -6.684 1 98.12 149 CYS B CA 1
ATOM 3881 C C . CYS B 1 149 ? 0.827 -13.633 -6.527 1 98.12 149 CYS B C 1
ATOM 3883 O O . CYS B 1 149 ? 1.084 -12.922 -7.496 1 98.12 149 CYS B O 1
ATOM 3885 N N . PHE B 1 150 ? 1.394 -13.328 -5.336 1 98.5 150 PHE B N 1
ATOM 3886 C CA . PHE B 1 150 ? 2.328 -12.219 -5.145 1 98.5 150 PHE B CA 1
ATOM 3887 C C . PHE B 1 150 ? 3.584 -12.422 -5.984 1 98.5 150 PHE B C 1
ATOM 3889 O O . PHE B 1 150 ? 4.078 -11.484 -6.609 1 98.5 150 PHE B O 1
ATOM 3896 N N . ALA B 1 151 ? 4.094 -13.641 -5.934 1 98.69 151 ALA B N 1
ATOM 3897 C CA . ALA B 1 151 ? 5.312 -13.961 -6.672 1 98.69 151 ALA B CA 1
ATOM 3898 C C . ALA B 1 151 ? 5.133 -13.711 -8.164 1 98.69 151 ALA B C 1
ATOM 3900 O O . ALA B 1 151 ? 6.031 -13.18 -8.82 1 98.69 151 ALA B O 1
ATOM 3901 N N . THR B 1 152 ? 3.965 -14.078 -8.688 1 98.81 152 THR B N 1
ATOM 3902 C CA . THR B 1 152 ? 3.682 -13.844 -10.102 1 98.81 152 THR B CA 1
ATOM 3903 C C . THR B 1 152 ? 3.762 -12.359 -10.43 1 98.81 152 THR B C 1
ATOM 3905 O O . THR B 1 152 ? 4.5 -11.961 -11.336 1 98.81 152 THR B O 1
ATOM 3908 N N . ALA B 1 153 ? 3.059 -11.562 -9.664 1 98.81 153 ALA B N 1
ATOM 3909 C CA . ALA B 1 153 ? 3.041 -10.117 -9.906 1 98.81 153 ALA B CA 1
ATOM 3910 C C . ALA B 1 153 ? 4.438 -9.523 -9.773 1 98.81 153 ALA B C 1
ATOM 3912 O O . ALA B 1 153 ? 4.852 -8.703 -10.602 1 98.81 153 ALA B O 1
ATOM 3913 N N . ALA B 1 154 ? 5.18 -9.938 -8.789 1 98.81 154 ALA B N 1
ATOM 3914 C CA . ALA B 1 154 ? 6.512 -9.414 -8.5 1 98.81 154 ALA B CA 1
ATOM 3915 C C . ALA B 1 154 ? 7.516 -9.836 -9.57 1 98.81 154 ALA B C 1
ATOM 3917 O O . ALA B 1 154 ? 8.266 -9.008 -10.086 1 98.81 154 ALA B O 1
ATOM 3918 N N . LEU B 1 155 ? 7.535 -11.109 -9.891 1 98.88 155 LEU B N 1
ATOM 3919 C CA . LEU B 1 155 ? 8.523 -11.648 -10.82 1 98.88 155 LEU B CA 1
ATOM 3920 C C . LEU B 1 155 ? 8.312 -11.078 -12.219 1 98.88 155 LEU B C 1
ATOM 3922 O O . LEU B 1 155 ? 9.281 -10.75 -12.914 1 98.88 155 LEU B O 1
ATOM 3926 N N . LEU B 1 156 ? 7.027 -11.008 -12.641 1 98.81 156 LEU B N 1
ATOM 3927 C CA . LEU B 1 156 ? 6.773 -10.406 -13.945 1 98.81 156 LEU B CA 1
ATOM 3928 C C . LEU B 1 156 ? 7.285 -8.969 -13.992 1 98.81 156 LEU B C 1
ATOM 3930 O O . LEU B 1 156 ? 7.758 -8.508 -15.031 1 98.81 156 LEU B O 1
ATOM 3934 N N . ALA B 1 157 ? 7.223 -8.281 -12.891 1 98.81 157 ALA B N 1
ATOM 3935 C CA . ALA B 1 157 ? 7.664 -6.895 -12.82 1 98.81 157 ALA B CA 1
ATOM 3936 C C . ALA B 1 157 ? 9.188 -6.801 -12.805 1 98.81 157 ALA B C 1
ATOM 3938 O O . ALA B 1 157 ? 9.766 -5.898 -13.414 1 98.81 157 ALA B O 1
ATOM 3939 N N . ILE B 1 158 ? 9.906 -7.699 -12.18 1 98.69 158 ILE B N 1
ATOM 3940 C CA . ILE B 1 158 ? 11.305 -7.469 -11.844 1 98.69 158 ILE B CA 1
ATOM 3941 C C . ILE B 1 158 ? 12.203 -8.18 -12.852 1 98.69 158 ILE B C 1
ATOM 3943 O O . ILE B 1 158 ? 13.344 -7.766 -13.07 1 98.69 158 ILE B O 1
ATOM 3947 N N . LEU B 1 159 ? 11.766 -9.234 -13.477 1 98.12 159 LEU B N 1
ATOM 3948 C CA . LEU B 1 159 ? 12.641 -10.125 -14.227 1 98.12 159 LEU B CA 1
ATOM 3949 C C . LEU B 1 159 ? 13.281 -9.398 -15.406 1 98.12 159 LEU B C 1
ATOM 3951 O O . LEU B 1 159 ? 14.461 -9.594 -15.703 1 98.12 159 LEU B O 1
ATOM 3955 N N . PRO B 1 160 ? 12.539 -8.461 -16.141 1 98.44 160 PRO B N 1
ATOM 3956 C CA . PRO B 1 160 ? 13.219 -7.707 -17.188 1 98.44 160 PRO B CA 1
ATOM 3957 C C . PRO B 1 160 ? 14.422 -6.922 -16.672 1 98.44 160 PRO B C 1
ATOM 3959 O O . PRO B 1 160 ? 15.453 -6.859 -17.344 1 98.44 160 PRO B O 1
ATOM 3962 N N . LEU B 1 161 ? 14.305 -6.379 -15.492 1 98.5 161 LEU B N 1
ATOM 3963 C CA . LEU B 1 161 ? 15.383 -5.59 -14.906 1 98.5 161 LEU B CA 1
ATOM 3964 C C . LEU B 1 161 ? 16.562 -6.48 -14.531 1 98.5 161 LEU B C 1
ATOM 3966 O O . LEU B 1 161 ? 17.719 -6.152 -14.828 1 98.5 161 LEU B O 1
ATOM 3970 N N . VAL B 1 162 ? 16.266 -7.59 -13.891 1 98.06 162 VAL B N 1
ATOM 3971 C CA . VAL B 1 162 ? 17.297 -8.5 -13.391 1 98.06 162 VAL B CA 1
ATOM 3972 C C . VAL B 1 162 ? 18.031 -9.141 -14.57 1 98.06 162 VAL B C 1
ATOM 3974 O O . VAL B 1 162 ? 19.266 -9.211 -14.578 1 98.06 162 VAL B O 1
ATOM 3977 N N . ARG B 1 163 ? 17.266 -9.57 -15.539 1 96.94 163 ARG B N 1
ATOM 3978 C CA . ARG B 1 163 ? 17.859 -10.227 -16.703 1 96.94 163 ARG B CA 1
ATOM 3979 C C . ARG B 1 163 ? 18.75 -9.273 -17.484 1 96.94 163 ARG B C 1
ATOM 3981 O O . ARG B 1 163 ? 19.812 -9.672 -17.984 1 96.94 163 ARG B O 1
ATOM 3988 N N . SER B 1 164 ? 18.406 -7.965 -17.562 1 96.75 164 SER B N 1
ATOM 3989 C CA . SER B 1 164 ? 19.156 -6.977 -18.328 1 96.75 164 SER B CA 1
ATOM 3990 C C . SER B 1 164 ? 20.391 -6.516 -17.547 1 96.75 164 SER B C 1
ATOM 3992 O O . SER B 1 164 ? 21.297 -5.918 -18.125 1 96.75 164 SER B O 1
ATOM 3994 N N . GLY B 1 165 ? 20.359 -6.715 -16.25 1 96.88 165 GLY B N 1
ATOM 3995 C CA . GLY B 1 165 ? 21.5 -6.359 -15.422 1 96.88 165 GLY B CA 1
ATOM 3996 C C . GLY B 1 165 ? 21.625 -4.871 -15.172 1 96.88 165 GLY B C 1
ATOM 3997 O O . GLY B 1 165 ? 22.688 -4.375 -14.812 1 96.88 165 GLY B O 1
ATOM 3998 N N . ILE B 1 166 ? 20.547 -4.137 -15.273 1 97.38 166 ILE B N 1
ATOM 3999 C CA . ILE B 1 166 ? 20.656 -2.682 -15.258 1 97.38 166 ILE B CA 1
ATOM 4000 C C . ILE B 1 166 ? 20.516 -2.166 -13.828 1 97.38 166 ILE B C 1
ATOM 4002 O O . ILE B 1 166 ? 20.844 -1.008 -13.547 1 97.38 166 ILE B O 1
ATOM 4006 N N . ILE B 1 167 ? 20.047 -3.043 -12.883 1 98.31 167 ILE B N 1
ATOM 4007 C CA . ILE B 1 167 ? 19.797 -2.553 -11.531 1 98.31 167 ILE B CA 1
ATOM 4008 C C . ILE B 1 167 ? 20.859 -3.104 -10.586 1 98.31 167 ILE B C 1
ATOM 4010 O O . ILE B 1 167 ? 21.484 -4.129 -10.867 1 98.31 167 ILE B O 1
ATOM 4014 N N . GLU B 1 168 ? 21.031 -2.354 -9.438 1 98.06 168 GLU B N 1
ATOM 4015 C CA . GLU B 1 168 ? 21.875 -2.848 -8.344 1 98.06 168 GLU B CA 1
ATOM 4016 C C . GLU B 1 168 ? 21.266 -4.078 -7.688 1 98.06 168 GLU B C 1
ATOM 4018 O O . GLU B 1 168 ? 20.078 -4.062 -7.312 1 98.06 168 GLU B O 1
ATOM 4023 N N . GLU B 1 169 ? 22.016 -5.133 -7.453 1 97 169 GLU B N 1
ATOM 4024 C CA . GLU B 1 169 ? 21.547 -6.461 -7.078 1 97 169 GLU B CA 1
ATOM 4025 C C . GLU B 1 169 ? 20.953 -6.461 -5.672 1 97 169 GLU B C 1
ATOM 4027 O O . GLU B 1 169 ? 20.172 -7.348 -5.32 1 97 169 GLU B O 1
ATOM 4032 N N . ASP B 1 170 ? 21.328 -5.492 -4.84 1 97.12 170 ASP B N 1
ATOM 4033 C CA . ASP B 1 170 ? 20.844 -5.473 -3.461 1 97.12 170 ASP B CA 1
ATOM 4034 C C . ASP B 1 170 ? 19.844 -4.336 -3.242 1 97.12 170 ASP B C 1
ATOM 4036 O O . ASP B 1 170 ? 19.594 -3.932 -2.104 1 97.12 170 ASP B O 1
ATOM 4040 N N . SER B 1 171 ? 19.25 -3.812 -4.324 1 97.94 171 SER B N 1
ATOM 4041 C CA . SER B 1 171 ? 18.453 -2.594 -4.191 1 97.94 171 SER B CA 1
ATOM 4042 C C . SER B 1 171 ? 16.969 -2.889 -4.285 1 97.94 171 SER B C 1
ATOM 4044 O O . SER B 1 171 ? 16.141 -1.988 -4.133 1 97.94 171 SER B O 1
ATOM 4046 N N . ILE B 1 172 ? 16.547 -4.148 -4.457 1 98.62 172 ILE B N 1
ATOM 4047 C CA . ILE B 1 172 ? 15.172 -4.488 -4.816 1 98.62 172 ILE B CA 1
ATOM 4048 C C . ILE B 1 172 ? 14.289 -4.43 -3.572 1 98.62 172 ILE B C 1
ATOM 4050 O O . ILE B 1 172 ? 14.562 -5.105 -2.576 1 98.62 172 ILE B O 1
ATOM 4054 N N . ILE B 1 173 ? 13.281 -3.604 -3.582 1 98.81 173 ILE B N 1
ATOM 4055 C CA . ILE B 1 173 ? 12.234 -3.508 -2.574 1 98.81 173 ILE B CA 1
ATOM 4056 C C . ILE B 1 173 ? 10.867 -3.678 -3.232 1 98.81 173 ILE B C 1
ATOM 4058 O O . ILE B 1 173 ? 10.562 -3.012 -4.223 1 98.81 173 ILE B O 1
ATOM 4062 N N . ILE B 1 174 ? 10.07 -4.594 -2.705 1 98.75 174 ILE B N 1
ATOM 4063 C CA . ILE B 1 174 ? 8.742 -4.863 -3.229 1 98.75 174 ILE B CA 1
ATOM 4064 C C . ILE B 1 174 ? 7.699 -4.605 -2.141 1 98.75 174 ILE B C 1
ATOM 4066 O O . ILE B 1 174 ? 7.691 -5.277 -1.105 1 98.75 174 ILE B O 1
ATOM 4070 N N . ASP B 1 175 ? 6.879 -3.594 -2.305 1 98.81 175 ASP B N 1
ATOM 4071 C CA . ASP B 1 175 ? 5.73 -3.303 -1.452 1 98.81 175 ASP B CA 1
ATOM 4072 C C . ASP B 1 175 ? 4.43 -3.754 -2.111 1 98.81 175 ASP B C 1
ATOM 4074 O O . ASP B 1 175 ? 3.971 -3.139 -3.076 1 98.81 175 ASP B O 1
ATOM 4078 N N . ALA B 1 176 ? 3.83 -4.832 -1.574 1 98.62 176 ALA B N 1
ATOM 4079 C CA . ALA B 1 176 ? 2.721 -5.484 -2.262 1 98.62 176 ALA B CA 1
ATOM 4080 C C . ALA B 1 176 ? 1.42 -5.324 -1.479 1 98.62 176 ALA B C 1
ATOM 4082 O O . ALA B 1 176 ? 1.42 -5.383 -0.247 1 98.62 176 ALA B O 1
ATOM 4083 N N . LYS B 1 177 ? 0.287 -5.086 -2.178 1 98.31 177 LYS B N 1
ATOM 4084 C CA . LYS B 1 177 ? -1.073 -4.992 -1.655 1 98.31 177 LYS B CA 1
ATOM 4085 C C . LYS B 1 177 ? -1.981 -6.039 -2.297 1 98.31 177 LYS B C 1
ATOM 4087 O O . LYS B 1 177 ? -1.948 -6.234 -3.512 1 98.31 177 LYS B O 1
ATOM 4092 N N . SER B 1 178 ? -2.736 -6.719 -1.531 1 97.06 178 SER B N 1
ATOM 4093 C CA . SER B 1 178 ? -3.604 -7.75 -2.094 1 97.06 178 SER B CA 1
ATOM 4094 C C . SER B 1 178 ? -5.02 -7.648 -1.532 1 97.06 178 SER B C 1
ATOM 4096 O O . SER B 1 178 ? -5.215 -7.156 -0.418 1 97.06 178 SER B O 1
ATOM 4098 N N . GLY B 1 179 ? -5.953 -8.172 -2.283 1 95.12 179 GLY B N 1
ATOM 4099 C CA . GLY B 1 179 ? -7.305 -8.398 -1.801 1 95.12 179 GLY B CA 1
ATOM 4100 C C . GLY B 1 179 ? -7.406 -9.578 -0.85 1 95.12 179 GLY B C 1
ATOM 4101 O O . GLY B 1 179 ? -6.488 -10.398 -0.766 1 95.12 179 GLY B O 1
ATOM 4102 N N . VAL B 1 180 ? -8.555 -9.711 -0.242 1 95.12 180 VAL B N 1
ATOM 4103 C CA . VAL B 1 180 ? -8.766 -10.594 0.904 1 95.12 180 VAL B CA 1
ATOM 4104 C C . VAL B 1 180 ? -8.938 -12.031 0.426 1 95.12 180 VAL B C 1
ATOM 4106 O O . VAL B 1 180 ? -8.68 -12.977 1.176 1 95.12 180 VAL B O 1
ATOM 4109 N N . SER B 1 181 ? -9.297 -12.219 -0.81 1 94.19 181 SER B N 1
ATOM 4110 C CA . SER B 1 181 ? -9.484 -13.578 -1.326 1 94.19 181 SER B CA 1
ATOM 4111 C C . SER B 1 181 ? -8.172 -14.352 -1.329 1 94.19 181 SER B C 1
ATOM 4113 O O . SER B 1 181 ? -8.172 -15.586 -1.338 1 94.19 181 SER B O 1
ATOM 4115 N N . GLY B 1 182 ? -7.066 -13.602 -1.286 1 91.88 182 GLY B N 1
ATOM 4116 C CA . GLY B 1 182 ? -5.766 -14.25 -1.233 1 91.88 182 GLY B CA 1
ATOM 4117 C C . GLY B 1 182 ? -5.516 -14.984 0.068 1 91.88 182 GLY B C 1
ATOM 4118 O O . GLY B 1 182 ? -4.621 -15.828 0.148 1 91.88 182 GLY B O 1
ATOM 4119 N N . ALA B 1 183 ? -6.312 -14.688 1.038 1 90.75 183 ALA B N 1
ATOM 4120 C CA . ALA B 1 183 ? -6.156 -15.305 2.35 1 90.75 183 ALA B CA 1
ATOM 4121 C C . ALA B 1 183 ? -6.844 -16.672 2.396 1 90.75 183 ALA B C 1
ATOM 4123 O O . ALA B 1 183 ? -6.664 -17.422 3.352 1 90.75 183 ALA B O 1
ATOM 4124 N N . GLY B 1 184 ? -7.559 -16.969 1.37 1 89.06 184 GLY B N 1
ATOM 4125 C CA . GLY B 1 184 ? -8.266 -18.234 1.33 1 89.06 184 GLY B CA 1
ATOM 4126 C C . GLY B 1 184 ? -9.648 -18.172 1.946 1 89.06 184 GLY B C 1
ATOM 4127 O O . GLY B 1 184 ? -10.078 -17.125 2.416 1 89.06 184 GLY B O 1
ATOM 4128 N N . LYS B 1 185 ? -10.273 -19.266 2.014 1 90.44 185 LYS B N 1
ATOM 4129 C CA . LYS B 1 185 ? -11.68 -19.359 2.369 1 90.44 185 LYS B CA 1
ATOM 4130 C C . LYS B 1 185 ? -11.867 -19.438 3.881 1 90.44 185 LYS B C 1
ATOM 4132 O O . LYS B 1 185 ? -12.93 -19.094 4.402 1 90.44 185 LYS B O 1
ATOM 4137 N N . THR B 1 186 ? -10.844 -19.938 4.57 1 90.31 186 THR B N 1
ATOM 4138 C CA . THR B 1 186 ? -10.961 -20.094 6.016 1 90.31 186 THR B CA 1
ATOM 4139 C C . THR B 1 186 ? -10.969 -18.719 6.703 1 90.31 186 THR B C 1
ATOM 4141 O O . THR B 1 186 ? -10.008 -17.953 6.586 1 90.31 186 THR B O 1
ATOM 4144 N N . PRO B 1 187 ? -12.047 -18.469 7.441 1 91.94 187 PRO B N 1
ATOM 4145 C CA . PRO B 1 187 ? -12.094 -17.172 8.125 1 91.94 187 PRO B CA 1
ATOM 4146 C C . PRO B 1 187 ? -11.031 -17.031 9.211 1 91.94 187 PRO B C 1
ATOM 4148 O O . PRO B 1 187 ? -10.742 -18 9.922 1 91.94 187 PRO B O 1
ATOM 4151 N N . THR B 1 188 ? -10.453 -15.922 9.32 1 92.94 188 THR B N 1
ATOM 4152 C CA . THR B 1 188 ? -9.523 -15.547 10.383 1 92.94 188 THR B CA 1
ATOM 4153 C C . THR B 1 188 ? -9.875 -14.18 10.953 1 92.94 188 THR B C 1
ATOM 4155 O O . THR B 1 188 ? -10.703 -13.461 10.391 1 92.94 188 THR B O 1
ATOM 4158 N N . THR B 1 189 ? -9.266 -13.812 12.086 1 91.5 189 THR B N 1
ATOM 4159 C CA . THR B 1 189 ? -9.477 -12.492 12.664 1 91.5 189 THR B CA 1
ATOM 4160 C C . THR B 1 189 ? -9.094 -11.398 11.672 1 91.5 189 THR B C 1
ATOM 4162 O O . THR B 1 189 ? -9.789 -10.383 11.555 1 91.5 189 THR B O 1
ATOM 4165 N N . MET B 1 190 ? -8.117 -11.617 10.914 1 89.88 190 MET B N 1
ATOM 4166 C CA . MET B 1 190 ? -7.594 -10.625 9.977 1 89.88 190 MET B CA 1
ATOM 4167 C C . MET B 1 190 ? -8.578 -10.383 8.836 1 89.88 190 MET B C 1
ATOM 4169 O O . MET B 1 190 ? -8.656 -9.281 8.297 1 89.88 190 MET B O 1
ATOM 4173 N N . THR B 1 191 ? -9.32 -11.406 8.508 1 91.81 191 THR B N 1
ATOM 4174 C CA . THR B 1 191 ? -10.211 -11.305 7.355 1 91.81 191 THR B CA 1
ATOM 4175 C C . THR B 1 191 ? -11.648 -11.039 7.809 1 91.81 191 THR B C 1
ATOM 4177 O O . THR B 1 191 ? -12.562 -10.969 6.984 1 91.81 191 THR B O 1
ATOM 4180 N N . HIS B 1 192 ? -11.836 -10.969 9.156 1 93.06 192 HIS B N 1
ATOM 4181 C CA . HIS B 1 192 ? -13.156 -10.68 9.695 1 93.06 192 HIS B CA 1
ATOM 4182 C C . HIS B 1 192 ? -13.617 -9.273 9.305 1 93.06 192 HIS B C 1
ATOM 4184 O O . HIS B 1 192 ? -12.898 -8.297 9.523 1 93.06 192 HIS B O 1
ATOM 4190 N N . PHE B 1 193 ? -14.812 -9.227 8.812 1 89.62 193 PHE B N 1
ATOM 4191 C CA . PHE B 1 193 ? -15.289 -8.016 8.156 1 89.62 193 PHE B CA 1
ATOM 4192 C C . PHE B 1 193 ? -15.172 -6.816 9.086 1 89.62 193 PHE B C 1
ATOM 4194 O O . PHE B 1 193 ? -14.617 -5.781 8.711 1 89.62 193 PHE B O 1
ATOM 4201 N N . PRO B 1 194 ? -15.57 -6.848 10.305 1 86 194 PRO B N 1
ATOM 4202 C CA . PRO B 1 194 ? -15.469 -5.668 11.164 1 86 194 PRO B CA 1
ATOM 4203 C C . PRO B 1 194 ? -14.023 -5.266 11.438 1 86 194 PRO B C 1
ATOM 4205 O O . PRO B 1 194 ? -13.75 -4.105 11.758 1 86 194 PRO B O 1
ATOM 4208 N N . GLU B 1 195 ? -13.062 -6.203 11.297 1 90.12 195 GLU B N 1
ATOM 4209 C CA . GLU B 1 195 ? -11.656 -5.926 11.555 1 90.1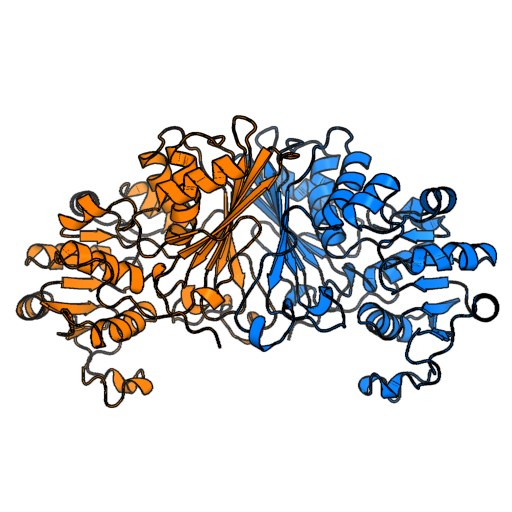2 195 GLU B CA 1
ATOM 4210 C C . GLU B 1 195 ? -10.977 -5.305 10.336 1 90.12 195 GLU B C 1
ATOM 4212 O O . GLU B 1 195 ? -10.094 -4.461 10.477 1 90.12 195 GLU B O 1
ATOM 4217 N N . LEU B 1 196 ? -11.477 -5.715 9.188 1 92.56 196 LEU B N 1
ATOM 4218 C CA . LEU B 1 196 ? -10.758 -5.305 7.977 1 92.56 196 LEU B CA 1
ATOM 4219 C C . LEU B 1 196 ? -11.484 -4.16 7.281 1 92.56 196 LEU B C 1
ATOM 4221 O O . LEU B 1 196 ? -10.867 -3.393 6.535 1 92.56 196 LEU B O 1
ATOM 4225 N N . TYR B 1 197 ? -12.734 -4.047 7.559 1 89.5 197 TYR B N 1
ATOM 4226 C CA . TYR B 1 197 ? -13.484 -2.959 6.945 1 89.5 197 TYR B CA 1
ATOM 4227 C C . TYR B 1 197 ? -12.891 -1.606 7.309 1 89.5 197 TYR B C 1
ATOM 4229 O O . TYR B 1 197 ? -12.609 -1.342 8.484 1 89.5 197 TYR B O 1
ATOM 4237 N N . ASP B 1 198 ? -12.727 -0.75 6.199 1 93.25 198 ASP B N 1
ATOM 4238 C CA . ASP B 1 198 ? -12.188 0.593 6.387 1 93.25 198 ASP B CA 1
ATOM 4239 C C . ASP B 1 198 ? -10.852 0.55 7.125 1 93.25 198 ASP B C 1
ATOM 4241 O O . ASP B 1 198 ? -10.625 1.33 8.047 1 93.25 198 ASP B O 1
ATOM 4245 N N . ASN B 1 199 ? -10.023 -0.476 6.82 1 95 199 ASN B N 1
ATOM 4246 C CA . ASN B 1 199 ? -8.719 -0.712 7.434 1 95 199 ASN B CA 1
ATOM 4247 C C . ASN B 1 199 ? -7.742 -1.335 6.445 1 95 199 ASN B C 1
ATOM 4249 O O . ASN B 1 199 ? -8.086 -1.577 5.285 1 95 199 ASN B O 1
ATOM 4253 N N . LEU B 1 200 ? -6.484 -1.431 6.762 1 95.81 200 LEU B N 1
ATOM 4254 C CA . LEU B 1 200 ? -5.465 -2.242 6.109 1 95.81 200 LEU B CA 1
ATOM 4255 C C . LEU B 1 200 ? -4.41 -2.705 7.113 1 95.81 200 LEU B C 1
ATOM 4257 O O . LEU B 1 200 ? -4.258 -2.105 8.18 1 95.81 200 LEU B O 1
ATOM 4261 N N . ARG B 1 201 ? -3.744 -3.809 6.781 1 96.31 201 ARG B N 1
ATOM 4262 C CA . ARG B 1 201 ? -2.764 -4.375 7.699 1 96.31 201 ARG B CA 1
ATOM 4263 C C . ARG B 1 201 ? -1.556 -4.922 6.941 1 96.31 201 ARG B C 1
ATOM 4265 O O . ARG B 1 201 ? -1.706 -5.555 5.898 1 96.31 201 ARG B O 1
ATOM 4272 N N . ILE B 1 202 ? -0.38 -4.52 7.414 1 98 202 ILE B N 1
ATOM 4273 C CA . ILE B 1 202 ? 0.822 -5.234 7 1 98 202 ILE B CA 1
ATOM 4274 C C . ILE B 1 202 ? 0.926 -6.555 7.762 1 98 202 ILE B C 1
ATOM 4276 O O . ILE B 1 202 ? 0.534 -6.633 8.93 1 98 202 ILE B O 1
ATOM 4280 N N . TYR B 1 203 ? 1.354 -7.578 7.09 1 96.06 203 TYR B N 1
ATOM 4281 C CA . TYR B 1 203 ? 1.423 -8.875 7.754 1 96.06 203 TYR B CA 1
ATOM 4282 C C . TYR B 1 203 ? 2.611 -9.68 7.25 1 96.06 203 TYR B C 1
ATOM 4284 O O . TYR B 1 203 ? 3.117 -9.438 6.156 1 96.06 203 TYR B O 1
ATOM 4292 N N . LYS B 1 204 ? 3.082 -10.633 8.109 1 95.81 204 LYS B N 1
ATOM 4293 C CA . LYS B 1 204 ? 4.191 -11.531 7.812 1 95.81 204 LYS B CA 1
ATOM 4294 C C . LYS B 1 204 ? 5.434 -10.75 7.387 1 95.81 204 LYS B C 1
ATOM 4296 O O . LYS B 1 204 ? 6.035 -11.047 6.352 1 95.81 204 LYS B O 1
ATOM 4301 N N . VAL B 1 205 ? 5.719 -9.727 8.18 1 97 205 VAL B N 1
ATOM 4302 C CA . VAL B 1 205 ? 6.828 -8.828 7.871 1 97 205 VAL B CA 1
ATOM 4303 C C . VAL B 1 205 ? 8.141 -9.609 7.895 1 97 205 VAL B C 1
ATOM 4305 O O . VAL B 1 205 ? 8.523 -10.164 8.93 1 97 205 VAL B O 1
ATOM 4308 N N . ASN B 1 206 ? 8.828 -9.68 6.75 1 95.75 206 ASN B N 1
ATOM 4309 C CA . ASN B 1 206 ? 10.102 -10.359 6.531 1 95.75 206 ASN B CA 1
ATOM 4310 C C . ASN B 1 206 ? 9.953 -11.875 6.668 1 95.75 206 ASN B C 1
ATOM 4312 O O . ASN B 1 206 ? 10.945 -12.594 6.766 1 95.75 206 ASN B O 1
ATOM 4316 N N . GLU B 1 207 ? 8.688 -12.383 6.633 1 95.12 207 GLU B N 1
ATOM 4317 C CA . GLU B 1 207 ? 8.484 -13.797 6.91 1 95.12 207 GLU B CA 1
ATOM 4318 C C . GLU B 1 207 ? 7.586 -14.445 5.863 1 95.12 207 GLU B C 1
ATOM 4320 O O . GLU B 1 207 ? 7.242 -15.625 5.973 1 95.12 207 GLU B O 1
ATOM 4325 N N . HIS B 1 208 ? 7.242 -13.688 4.961 1 96.44 208 HIS B N 1
ATOM 4326 C CA . HIS B 1 208 ? 6.297 -14.211 3.979 1 96.44 208 HIS B CA 1
ATOM 4327 C C . HIS B 1 208 ? 6.938 -15.297 3.121 1 96.44 208 HIS B C 1
ATOM 4329 O O . HIS B 1 208 ? 8.055 -15.125 2.619 1 96.44 208 HIS B O 1
ATOM 4335 N N . GLN B 1 209 ? 6.211 -16.312 2.76 1 95.5 209 GLN B N 1
ATOM 4336 C CA . GLN B 1 209 ? 6.711 -17.516 2.094 1 95.5 209 GLN B CA 1
ATOM 4337 C C . GLN B 1 209 ? 7.082 -17.219 0.643 1 95.5 209 GLN B C 1
ATOM 4339 O O . GLN B 1 209 ? 7.836 -17.984 0.025 1 95.5 209 GLN B O 1
ATOM 4344 N N . HIS B 1 210 ? 6.566 -16.141 0.081 1 97.31 210 HIS B N 1
ATOM 4345 C CA . HIS B 1 210 ? 6.879 -15.812 -1.305 1 97.31 210 HIS B CA 1
ATOM 4346 C C . HIS B 1 210 ? 8.266 -15.188 -1.421 1 97.31 210 HIS B C 1
ATOM 4348 O O . HIS B 1 210 ? 8.805 -15.062 -2.523 1 97.31 210 HIS B O 1
ATOM 4354 N N . ILE B 1 211 ? 8.945 -14.836 -0.314 1 98.06 211 ILE B N 1
ATOM 4355 C CA . ILE B 1 211 ? 10.266 -14.227 -0.336 1 98.06 211 ILE B CA 1
ATOM 4356 C C . ILE B 1 211 ? 11.273 -15.203 -0.942 1 98.06 211 ILE B C 1
ATOM 4358 O O . ILE B 1 211 ? 11.859 -14.93 -1.989 1 98.06 211 ILE B O 1
ATOM 4362 N N . PRO B 1 212 ? 11.398 -16.406 -0.374 1 97.69 212 PRO B N 1
ATOM 4363 C CA . PRO B 1 212 ? 12.375 -17.328 -0.959 1 97.69 212 PRO B CA 1
ATOM 4364 C C . PRO B 1 212 ? 11.984 -17.781 -2.365 1 97.69 212 PRO B C 1
ATOM 4366 O O . PRO B 1 212 ? 12.859 -18.062 -3.189 1 97.69 212 PRO B O 1
ATOM 4369 N N . GLU B 1 213 ? 10.695 -17.859 -2.641 1 98.12 213 GLU B N 1
ATOM 4370 C CA . GLU B 1 213 ? 10.219 -18.203 -3.977 1 98.12 213 GLU B CA 1
ATOM 4371 C C . GLU B 1 213 ? 10.711 -17.203 -5.016 1 98.12 213 GLU B C 1
ATOM 4373 O O . GLU B 1 213 ? 11.281 -17.594 -6.039 1 98.12 213 GLU B O 1
ATOM 4378 N N . ILE B 1 214 ? 10.547 -15.898 -4.723 1 98.62 214 ILE B N 1
ATOM 4379 C CA . ILE B 1 214 ? 10.984 -14.828 -5.613 1 98.62 214 ILE B CA 1
ATOM 4380 C C . ILE B 1 214 ? 12.5 -14.844 -5.727 1 98.62 214 ILE B C 1
ATOM 4382 O O . ILE B 1 214 ? 13.047 -14.789 -6.832 1 98.62 214 ILE B O 1
ATOM 4386 N N . GLU B 1 215 ? 13.156 -15 -4.645 1 98.31 215 GLU B N 1
ATOM 4387 C CA . GLU B 1 215 ? 14.617 -14.953 -4.621 1 98.31 215 GLU B CA 1
ATOM 4388 C C . GLU B 1 215 ? 15.211 -16.109 -5.422 1 98.31 215 GLU B C 1
ATOM 4390 O O . GLU B 1 215 ? 16.203 -15.922 -6.133 1 98.31 215 GLU B O 1
ATOM 4395 N N . GLN B 1 216 ? 14.633 -17.281 -5.309 1 97.81 216 GLN B N 1
ATOM 4396 C CA . GLN B 1 216 ? 15.086 -18.438 -6.086 1 97.81 216 GLN B CA 1
ATOM 4397 C C . GLN B 1 216 ? 15.031 -18.141 -7.582 1 97.81 216 GLN B C 1
ATOM 4399 O O . GLN B 1 216 ? 15.984 -18.438 -8.312 1 97.81 216 GLN B O 1
ATOM 4404 N N . MET B 1 217 ? 13.922 -17.578 -8.039 1 97.38 217 MET B N 1
ATOM 4405 C CA . MET B 1 217 ? 13.75 -17.297 -9.469 1 97.38 217 MET B CA 1
ATOM 4406 C C . MET B 1 217 ? 14.695 -16.188 -9.922 1 97.38 217 MET B C 1
ATOM 4408 O O . MET B 1 217 ? 15.266 -16.266 -11.016 1 97.38 217 MET B O 1
ATOM 4412 N N . LEU B 1 218 ? 14.859 -15.172 -9.086 1 98.06 218 LEU B N 1
ATOM 4413 C CA . LEU B 1 218 ? 15.789 -14.102 -9.438 1 98.06 218 LEU B CA 1
ATOM 4414 C C . LEU B 1 218 ? 17.203 -14.656 -9.617 1 98.06 218 LEU B C 1
ATOM 4416 O O . LEU B 1 218 ? 17.891 -14.297 -10.57 1 98.06 218 LEU B O 1
ATOM 4420 N N . ALA B 1 219 ? 17.609 -15.523 -8.727 1 96.94 219 ALA B N 1
ATOM 4421 C CA . ALA B 1 219 ? 18.938 -16.094 -8.773 1 96.94 219 ALA B CA 1
ATOM 4422 C C . ALA B 1 219 ? 19.141 -16.922 -10.039 1 96.94 219 ALA B C 1
ATOM 4424 O O . ALA B 1 219 ? 20.266 -17.016 -10.562 1 96.94 219 ALA B O 1
ATOM 4425 N N . GLU B 1 220 ? 18.062 -17.562 -10.516 1 95.44 220 GLU B N 1
ATOM 4426 C CA . GLU B 1 220 ? 18.125 -18.328 -11.75 1 95.44 220 GLU B CA 1
ATOM 4427 C C . GLU B 1 220 ? 18.484 -17.453 -12.938 1 95.44 220 GLU B C 1
ATOM 4429 O O . GLU B 1 220 ? 19.156 -17.891 -13.867 1 95.44 220 GLU B O 1
ATOM 4434 N N . TRP B 1 221 ? 18.078 -16.219 -12.922 1 94.19 221 TRP B N 1
ATOM 4435 C CA . TRP B 1 221 ? 18.266 -15.352 -14.078 1 94.19 221 TRP B CA 1
ATOM 4436 C C . TRP B 1 221 ? 19.516 -14.484 -13.891 1 94.19 221 TRP B C 1
ATOM 4438 O O . TRP B 1 221 ? 20.078 -13.992 -14.875 1 94.19 221 TRP B O 1
ATOM 4448 N N . ASN B 1 222 ? 19.828 -14.188 -12.664 1 96.19 222 ASN B N 1
ATOM 4449 C CA . ASN B 1 222 ? 21.047 -13.469 -12.305 1 96.19 222 ASN B CA 1
ATOM 4450 C C . ASN B 1 222 ? 21.594 -13.953 -10.969 1 96.19 222 ASN B C 1
ATOM 4452 O O . ASN B 1 222 ? 21.109 -13.547 -9.906 1 96.19 222 ASN B O 1
ATOM 4456 N N . ARG B 1 223 ? 22.656 -14.641 -11.031 1 95.44 223 ARG B N 1
ATOM 4457 C CA . ARG B 1 223 ? 23.219 -15.312 -9.859 1 95.44 223 ARG B CA 1
ATOM 4458 C C . ARG B 1 223 ? 23.75 -14.297 -8.852 1 95.44 223 ARG B C 1
ATOM 4460 O O . ARG B 1 223 ? 23.984 -14.633 -7.691 1 95.44 223 ARG B O 1
ATOM 4467 N N . GLU B 1 224 ? 23.875 -13.109 -9.281 1 96 224 GLU B N 1
ATOM 4468 C CA . GLU B 1 224 ? 24.453 -12.102 -8.398 1 96 224 GLU B CA 1
ATOM 4469 C C . GLU B 1 224 ? 23.375 -11.422 -7.555 1 96 224 GLU B C 1
ATOM 4471 O O . GLU B 1 224 ? 23.688 -10.617 -6.676 1 96 224 GLU B O 1
ATOM 4476 N N . THR B 1 225 ? 22.109 -11.75 -7.848 1 96.06 225 THR B N 1
ATOM 4477 C CA . THR B 1 225 ? 21.047 -11.102 -7.098 1 96.06 225 THR B CA 1
ATOM 4478 C C . THR B 1 225 ? 21.203 -11.359 -5.598 1 96.06 225 THR B C 1
ATOM 4480 O O . THR B 1 225 ? 21.734 -12.391 -5.191 1 96.06 225 THR B O 1
ATOM 4483 N N . LYS B 1 226 ? 20.828 -10.398 -4.773 1 97.38 226 LYS B N 1
ATOM 4484 C CA . LYS B 1 226 ? 20.875 -10.469 -3.316 1 97.38 226 LYS B CA 1
ATOM 4485 C C . LYS B 1 226 ? 19.469 -10.562 -2.734 1 97.38 226 LYS B C 1
ATOM 4487 O O . LYS B 1 226 ? 18.469 -10.414 -3.457 1 97.38 226 LYS B O 1
ATOM 4492 N N . PRO B 1 227 ? 19.391 -10.891 -1.442 1 97.62 227 PRO B N 1
ATOM 4493 C CA . PRO B 1 227 ? 18.062 -10.961 -0.815 1 97.62 227 PRO B CA 1
ATOM 4494 C C . PRO B 1 227 ? 17.25 -9.688 -1.03 1 97.62 227 PRO B C 1
ATOM 4496 O O . PRO B 1 227 ? 17.797 -8.586 -1.021 1 97.62 227 PRO B O 1
ATOM 4499 N N . ILE B 1 228 ? 15.992 -9.883 -1.183 1 98.5 228 ILE B N 1
ATOM 4500 C CA . ILE B 1 228 ? 15.109 -8.758 -1.466 1 98.5 228 ILE B CA 1
ATOM 4501 C C . ILE B 1 228 ? 14.32 -8.391 -0.212 1 98.5 228 ILE B C 1
ATOM 4503 O O . ILE B 1 228 ? 14.258 -9.172 0.738 1 98.5 228 ILE B O 1
ATOM 4507 N N . THR B 1 229 ? 13.797 -7.164 -0.154 1 98.69 229 THR B N 1
ATOM 4508 C CA . THR B 1 229 ? 12.758 -6.777 0.791 1 98.69 229 THR B CA 1
ATOM 4509 C C . THR B 1 229 ? 11.375 -6.934 0.166 1 98.69 229 THR B C 1
ATOM 4511 O O . THR B 1 229 ? 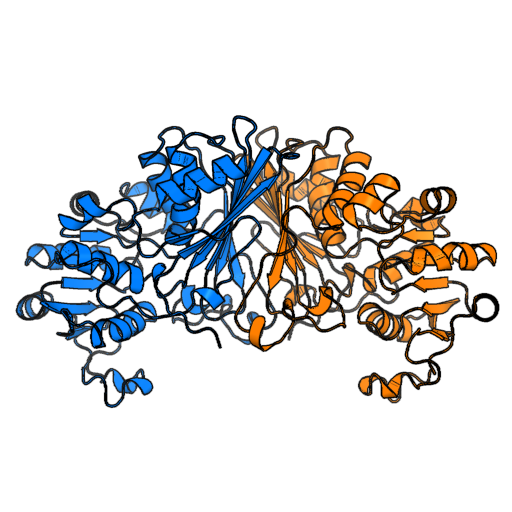11.109 -6.398 -0.912 1 98.69 229 THR B O 1
ATOM 4514 N N . PHE B 1 230 ? 10.57 -7.719 0.818 1 98.5 230 PHE B N 1
ATOM 4515 C CA . PHE B 1 230 ? 9.219 -7.988 0.341 1 98.5 230 PHE B CA 1
ATOM 4516 C C . PHE B 1 230 ? 8.203 -7.793 1.458 1 98.5 230 PHE B C 1
ATOM 4518 O O . PHE B 1 230 ? 8.211 -8.531 2.447 1 98.5 230 PHE B O 1
ATOM 4525 N N . SER B 1 231 ? 7.332 -6.723 1.322 1 98.44 231 SER B N 1
ATOM 4526 C CA . SER B 1 231 ? 6.289 -6.445 2.305 1 98.44 231 SER B CA 1
ATOM 4527 C C . SER B 1 231 ? 4.902 -6.73 1.735 1 98.44 231 SER B C 1
ATOM 4529 O O . SER B 1 231 ? 4.617 -6.379 0.588 1 98.44 231 SER B O 1
ATOM 4531 N N . THR B 1 232 ? 4.055 -7.363 2.535 1 98 232 THR B N 1
ATOM 4532 C CA . THR B 1 232 ? 2.705 -7.707 2.102 1 98 232 THR B CA 1
ATOM 4533 C C . THR B 1 232 ? 1.666 -6.961 2.932 1 98 232 THR B C 1
ATOM 4535 O O . THR B 1 232 ? 1.751 -6.93 4.16 1 98 232 THR B O 1
ATOM 4538 N N . HIS B 1 233 ? 0.715 -6.328 2.285 1 98.12 233 HIS B N 1
ATOM 4539 C CA . HIS B 1 233 ? -0.388 -5.613 2.916 1 98.12 233 HIS B CA 1
ATOM 4540 C C . HIS B 1 233 ? -1.733 -6.199 2.5 1 98.12 233 HIS B C 1
ATOM 4542 O O . HIS B 1 233 ? -1.952 -6.488 1.321 1 98.12 233 HIS B O 1
ATOM 4548 N N . LEU B 1 234 ? -2.574 -6.422 3.482 1 97.06 234 LEU B N 1
ATOM 4549 C CA . LEU B 1 234 ? -3.965 -6.773 3.223 1 97.06 234 LEU B CA 1
ATOM 4550 C C . LEU B 1 234 ? -4.844 -5.527 3.203 1 97.06 234 LEU B C 1
ATOM 4552 O O . LEU B 1 234 ? -4.867 -4.762 4.168 1 97.06 234 LEU B O 1
ATOM 4556 N N . ILE B 1 235 ? -5.5 -5.32 2.094 1 95.94 235 ILE B N 1
ATOM 4557 C CA . ILE B 1 235 ? -6.352 -4.145 1.971 1 95.94 235 ILE B CA 1
ATOM 4558 C C . ILE B 1 235 ? -7.809 -4.574 1.809 1 95.94 235 ILE B C 1
ATOM 4560 O O . ILE B 1 235 ? -8.086 -5.734 1.484 1 95.94 235 ILE B O 1
ATOM 4564 N N . PRO B 1 236 ? -8.781 -3.672 2.01 1 95 236 PRO B N 1
ATOM 4565 C CA . PRO B 1 236 ? -10.188 -4.07 2.037 1 95 236 PRO B CA 1
ATOM 4566 C C . PRO B 1 236 ? -10.82 -4.113 0.647 1 95 236 PRO B C 1
ATOM 4568 O O . PRO B 1 236 ? -11.836 -3.457 0.405 1 95 236 PRO B O 1
ATOM 4571 N N . ILE B 1 237 ? -10.266 -4.926 -0.227 1 94.75 237 ILE B N 1
ATOM 4572 C CA . ILE B 1 237 ? -10.859 -5.285 -1.512 1 94.75 237 ILE B CA 1
ATOM 4573 C C . ILE B 1 237 ? -10.953 -6.805 -1.627 1 94.75 237 ILE B C 1
ATOM 4575 O O . ILE B 1 237 ? -10.305 -7.535 -0.872 1 94.75 237 ILE B O 1
ATOM 4579 N N . SER B 1 238 ? -11.797 -7.246 -2.518 1 93.94 238 SER B N 1
ATOM 4580 C CA . SER B 1 238 ? -12.031 -8.688 -2.598 1 93.94 238 SER B CA 1
ATOM 4581 C C . SER B 1 238 ? -10.953 -9.375 -3.414 1 93.94 238 SER B C 1
ATOM 4583 O O . SER B 1 238 ? -10.359 -10.367 -2.967 1 93.94 238 SER B O 1
ATOM 4585 N N . ARG B 1 239 ? -10.672 -8.812 -4.645 1 96 239 ARG B N 1
ATOM 4586 C CA . ARG B 1 239 ? -9.703 -9.391 -5.57 1 96 239 ARG B CA 1
ATOM 4587 C C . ARG B 1 239 ? -8.711 -8.336 -6.055 1 96 239 ARG B C 1
ATOM 4589 O O . ARG B 1 239 ? -9.039 -7.152 -6.117 1 96 239 ARG B O 1
ATOM 4596 N N . GLY B 1 240 ? -7.523 -8.828 -6.395 1 97.5 240 GLY B N 1
ATOM 4597 C CA . GLY B 1 240 ? -6.531 -7.949 -6.992 1 97.5 240 GLY B CA 1
ATOM 4598 C C . GLY B 1 240 ? -5.238 -7.879 -6.203 1 97.5 240 GLY B C 1
ATOM 4599 O O . GLY B 1 240 ? -5.254 -7.977 -4.973 1 97.5 240 GLY B O 1
ATOM 4600 N N . ILE B 1 241 ? -4.195 -7.734 -6.887 1 98.62 241 ILE B N 1
ATOM 4601 C CA . ILE B 1 241 ? -2.871 -7.469 -6.336 1 98.62 241 ILE B CA 1
ATOM 4602 C C . ILE B 1 241 ? -2.246 -6.27 -7.047 1 98.62 241 ILE B C 1
ATOM 4604 O O . ILE B 1 241 ? -2.357 -6.141 -8.273 1 98.62 241 ILE B O 1
ATOM 4608 N N . MET B 1 242 ? -1.686 -5.363 -6.285 1 98.81 242 MET B N 1
ATOM 4609 C CA . MET B 1 242 ? -0.761 -4.367 -6.816 1 98.81 242 MET B CA 1
ATOM 4610 C C . MET B 1 242 ? 0.608 -4.488 -6.152 1 98.81 242 MET B C 1
ATOM 4612 O O . MET B 1 242 ? 0.715 -4.434 -4.926 1 98.81 242 MET B O 1
ATOM 4616 N N . VAL B 1 243 ? 1.56 -4.641 -7.008 1 98.69 243 VAL B N 1
ATOM 4617 C CA . VAL B 1 243 ? 2.953 -4.586 -6.578 1 98.69 243 VAL B CA 1
ATOM 4618 C C . VAL B 1 243 ? 3.572 -3.254 -6.996 1 98.69 243 VAL B C 1
ATOM 4620 O O . VAL B 1 243 ? 3.445 -2.838 -8.148 1 98.69 243 VAL B O 1
ATOM 4623 N N . THR B 1 244 ? 4.109 -2.561 -6.016 1 98.88 244 THR B N 1
ATOM 4624 C CA . THR B 1 244 ? 4.984 -1.428 -6.293 1 98.88 244 THR B CA 1
ATOM 4625 C C . THR B 1 244 ? 6.441 -1.789 -6.008 1 98.88 244 THR B C 1
ATOM 4627 O O . THR B 1 244 ? 6.824 -1.981 -4.852 1 98.88 244 THR B O 1
ATOM 4630 N N . LEU B 1 245 ? 7.18 -1.868 -7.082 1 98.81 245 LEU B N 1
ATOM 4631 C CA . LEU B 1 245 ? 8.555 -2.34 -7.012 1 98.81 245 LEU B CA 1
ATOM 4632 C C . LEU B 1 245 ? 9.539 -1.184 -7.191 1 98.81 245 LEU B C 1
ATOM 4634 O O . LEU B 1 245 ? 9.344 -0.326 -8.055 1 98.81 245 LEU B O 1
ATOM 4638 N N . TYR B 1 246 ? 10.547 -1.164 -6.332 1 98.81 246 TYR B N 1
ATOM 4639 C CA . TYR B 1 246 ? 11.609 -0.167 -6.402 1 98.81 246 TYR B CA 1
ATOM 4640 C C . TYR B 1 246 ? 12.969 -0.83 -6.602 1 98.81 246 TYR B C 1
ATOM 4642 O O . TYR B 1 246 ? 13.266 -1.845 -5.969 1 98.81 246 TYR B O 1
ATOM 4650 N N . ALA B 1 247 ? 13.766 -0.267 -7.438 1 98.69 247 ALA B N 1
ATOM 4651 C CA . ALA B 1 247 ? 15.141 -0.716 -7.641 1 98.69 247 ALA B CA 1
ATOM 4652 C C . ALA B 1 247 ? 16.031 0.428 -8.133 1 98.69 247 ALA B C 1
ATOM 4654 O O . ALA B 1 247 ? 15.578 1.273 -8.914 1 98.69 247 ALA B O 1
ATOM 4655 N N . LYS B 1 248 ? 17.25 0.431 -7.738 1 98.44 248 LYS B N 1
ATOM 4656 C CA . LYS B 1 248 ? 18.219 1.459 -8.141 1 98.44 248 LYS B CA 1
ATOM 4657 C C . LYS B 1 248 ? 19 1.025 -9.375 1 98.44 248 LYS B C 1
ATOM 4659 O O . LYS B 1 248 ? 19.5 -0.1 -9.438 1 98.44 248 LYS B O 1
ATOM 4664 N N . VAL B 1 249 ? 19.125 1.896 -10.359 1 98.44 249 VAL B N 1
ATOM 4665 C CA . VAL B 1 249 ? 19.875 1.562 -11.562 1 98.44 249 VAL B CA 1
ATOM 4666 C C . VAL B 1 249 ? 21.375 1.711 -11.289 1 98.44 249 VAL B C 1
ATOM 4668 O O . VAL B 1 249 ? 21.781 2.514 -10.445 1 98.44 249 VAL B O 1
ATOM 4671 N N . LYS B 1 250 ? 22.172 0.993 -12.039 1 98 250 LYS B N 1
ATOM 4672 C CA . LYS B 1 250 ? 23.625 1.076 -11.93 1 98 250 LYS B CA 1
ATOM 4673 C C . LYS B 1 250 ? 24.156 2.336 -12.609 1 98 250 LYS B C 1
ATOM 4675 O O . LYS B 1 250 ? 25.172 2.891 -12.188 1 98 250 LYS B O 1
ATOM 4680 N N . ARG B 1 251 ? 23.484 2.682 -13.742 1 96.81 251 ARG B N 1
ATOM 4681 C CA . ARG B 1 251 ? 23.844 3.859 -14.523 1 96.81 251 ARG B CA 1
ATOM 4682 C C . ARG B 1 251 ? 22.594 4.652 -14.922 1 96.81 251 ARG B C 1
ATOM 4684 O O . ARG B 1 251 ? 21.562 4.07 -15.242 1 96.81 251 ARG B O 1
ATOM 4691 N N . GLU B 1 252 ? 22.781 5.941 -14.875 1 96.44 252 GLU B N 1
ATOM 4692 C CA . GLU B 1 252 ? 21.672 6.805 -15.266 1 96.44 252 GLU B CA 1
ATOM 4693 C C . GLU B 1 252 ? 21.141 6.41 -16.641 1 96.44 252 GLU B C 1
ATOM 4695 O O . GLU B 1 252 ? 21.906 6.012 -17.531 1 96.44 252 GLU B O 1
ATOM 4700 N N . MET B 1 253 ? 19.844 6.57 -16.719 1 95.94 253 MET B N 1
ATOM 4701 C CA . MET B 1 253 ? 19.219 6.207 -17.984 1 95.94 253 MET B CA 1
ATOM 4702 C C . MET B 1 253 ? 18.031 7.125 -18.281 1 95.94 253 MET B C 1
ATOM 4704 O O . MET B 1 253 ? 17.734 8.039 -17.516 1 95.94 253 MET B O 1
ATOM 4708 N N . GLU B 1 254 ? 17.484 6.895 -19.469 1 96.81 254 GLU B N 1
ATOM 4709 C CA . GLU B 1 254 ? 16.266 7.594 -19.859 1 96.81 254 GLU B CA 1
ATOM 4710 C C . GLU B 1 254 ? 15.047 6.699 -19.719 1 96.81 254 GLU B C 1
ATOM 4712 O O . GLU B 1 254 ? 15.117 5.492 -19.969 1 96.81 254 GLU B O 1
ATOM 4717 N N . ILE B 1 255 ? 13.961 7.305 -19.406 1 97.44 255 ILE B N 1
ATOM 4718 C CA . ILE B 1 255 ? 12.727 6.566 -19.172 1 97.44 255 ILE B CA 1
ATOM 4719 C C . ILE B 1 255 ? 12.344 5.789 -20.422 1 97.44 255 ILE B C 1
ATOM 4721 O O . ILE B 1 255 ? 11.789 4.688 -20.344 1 97.44 255 ILE B O 1
ATOM 4725 N N . GLU B 1 256 ? 12.68 6.312 -21.594 1 97.25 256 GLU B N 1
ATOM 4726 C CA . GLU B 1 256 ? 12.352 5.652 -22.844 1 97.25 256 GLU B CA 1
ATOM 4727 C C . GLU B 1 256 ? 13.07 4.312 -22.984 1 97.25 256 GLU B C 1
ATOM 4729 O O . GLU B 1 256 ? 12.523 3.361 -23.531 1 97.25 256 GLU B O 1
ATOM 4734 N N . GLN B 1 257 ? 14.281 4.273 -22.484 1 97.44 257 GLN B N 1
ATOM 4735 C CA . GLN B 1 257 ? 15.039 3.029 -22.516 1 97.44 257 GLN B CA 1
ATOM 4736 C C . GLN B 1 257 ? 14.383 1.966 -21.641 1 97.44 257 GLN B C 1
ATOM 4738 O O . GLN B 1 257 ? 14.328 0.793 -22.016 1 97.44 257 GLN B O 1
ATOM 4743 N N . LEU B 1 258 ? 13.938 2.408 -20.531 1 97.75 258 LEU B N 1
ATOM 4744 C CA . LEU B 1 258 ? 13.258 1.504 -19.609 1 97.75 258 LEU B CA 1
ATOM 4745 C C . LEU B 1 258 ? 11.945 1.007 -20.203 1 97.75 258 LEU B C 1
ATOM 4747 O O . LEU B 1 258 ? 11.625 -0.181 -20.109 1 97.75 258 LEU B O 1
ATOM 4751 N N . GLN B 1 259 ? 11.195 1.901 -20.797 1 97.88 259 GLN B N 1
ATOM 4752 C CA . GLN B 1 259 ? 9.953 1.55 -21.469 1 97.88 259 GLN B CA 1
ATOM 4753 C C . GLN B 1 259 ? 10.195 0.499 -22.547 1 97.88 259 GLN B C 1
ATOM 4755 O O . GLN B 1 259 ? 9.461 -0.492 -22.625 1 97.88 259 GLN B O 1
ATOM 4760 N N . GLN B 1 260 ? 11.164 0.697 -23.312 1 98.12 260 GLN B N 1
ATOM 4761 C CA . GLN B 1 260 ? 11.508 -0.215 -24.406 1 98.12 260 GLN B CA 1
ATOM 4762 C C . GLN B 1 260 ? 11.914 -1.584 -23.859 1 98.12 260 GLN B C 1
ATOM 4764 O O . GLN B 1 260 ? 11.562 -2.613 -24.438 1 98.12 260 GLN B O 1
ATOM 4769 N N . LEU B 1 261 ? 12.648 -1.566 -22.797 1 98.38 261 LEU B N 1
ATOM 4770 C CA . LEU B 1 261 ? 13.078 -2.814 -22.172 1 98.38 261 LEU B CA 1
ATOM 4771 C C . LEU B 1 261 ? 11.875 -3.705 -21.859 1 98.38 261 LEU B C 1
ATOM 4773 O O . LEU B 1 261 ? 11.891 -4.902 -22.156 1 98.38 261 LEU B O 1
ATOM 4777 N N . TYR B 1 262 ? 10.852 -3.152 -21.328 1 98.69 262 TYR B N 1
ATOM 4778 C CA . TYR B 1 262 ? 9.688 -3.926 -20.922 1 98.69 262 TYR B CA 1
ATOM 4779 C C . TYR B 1 262 ? 8.852 -4.324 -22.141 1 98.69 262 TYR B C 1
ATOM 4781 O O . TYR B 1 262 ? 8.352 -5.449 -22.219 1 98.69 262 TYR B O 1
ATOM 4789 N N . GLU B 1 263 ? 8.727 -3.416 -23.031 1 98.31 263 GLU B N 1
ATOM 4790 C CA . GLU B 1 263 ? 7.977 -3.734 -24.25 1 98.31 263 GLU B CA 1
ATOM 4791 C C . GLU B 1 263 ? 8.625 -4.887 -25.016 1 98.31 263 GLU B C 1
ATOM 4793 O O . GLU B 1 263 ? 7.938 -5.789 -25.484 1 98.31 263 GLU B O 1
ATOM 4798 N N . GLU B 1 264 ? 9.867 -4.875 -25.062 1 98.31 264 GLU B N 1
ATOM 4799 C CA . GLU B 1 264 ? 10.594 -5.926 -25.766 1 98.31 264 GLU B CA 1
ATOM 4800 C C . GLU B 1 264 ? 10.547 -7.246 -25 1 98.31 264 GLU B C 1
ATOM 4802 O O . GLU B 1 264 ? 10.367 -8.312 -25.594 1 98.31 264 GLU B O 1
ATOM 4807 N N . ALA B 1 265 ? 10.664 -7.176 -23.719 1 98.06 265 ALA B N 1
ATOM 4808 C CA . ALA B 1 265 ? 10.672 -8.375 -22.891 1 98.06 265 ALA B CA 1
ATOM 4809 C C . ALA B 1 265 ? 9.359 -9.141 -23.016 1 98.06 265 ALA B C 1
ATOM 4811 O O . ALA B 1 265 ? 9.336 -10.367 -22.938 1 98.06 265 ALA B O 1
ATOM 4812 N N . TYR B 1 266 ? 8.266 -8.383 -23.25 1 98.5 266 TYR B N 1
ATOM 4813 C CA . TYR B 1 266 ? 6.961 -9.039 -23.188 1 98.5 266 TYR B CA 1
ATOM 4814 C C . TYR B 1 266 ? 6.23 -8.914 -24.531 1 98.5 266 TYR B C 1
ATOM 4816 O O . TYR B 1 266 ? 5.004 -9.047 -24.578 1 98.5 266 TYR B O 1
ATOM 4824 N N . GLU B 1 267 ? 6.961 -8.68 -25.531 1 97.38 267 GLU B N 1
ATOM 4825 C CA . GLU B 1 267 ? 6.395 -8.5 -26.875 1 97.38 267 GLU B CA 1
ATOM 4826 C C . GLU B 1 267 ? 5.578 -9.719 -27.297 1 97.38 267 GLU B C 1
ATOM 4828 O O . GLU B 1 267 ? 4.535 -9.578 -27.938 1 97.38 267 GLU B O 1
ATOM 4833 N N . GLN B 1 268 ? 5.953 -10.906 -26.891 1 96.12 268 GLN B N 1
ATOM 4834 C CA . GLN B 1 268 ? 5.297 -12.133 -27.328 1 96.12 268 GLN B CA 1
ATOM 4835 C C . GLN B 1 268 ? 4.422 -12.719 -26.234 1 96.12 268 GLN B C 1
ATOM 4837 O O . GLN B 1 268 ? 3.982 -13.867 -26.328 1 96.12 268 GLN B O 1
ATOM 4842 N N . SER B 1 269 ? 4.242 -12.016 -25.172 1 97.62 269 SER B N 1
ATOM 4843 C CA . SER B 1 269 ? 3.424 -12.477 -24.047 1 97.62 269 SER B CA 1
ATOM 4844 C C . SER B 1 269 ? 1.992 -11.969 -24.156 1 97.62 269 SER B C 1
ATOM 4846 O O . SER B 1 269 ? 1.729 -10.789 -23.938 1 97.62 269 SER B O 1
ATOM 4848 N N . ALA B 1 270 ? 1.111 -12.812 -24.391 1 96.5 270 ALA B N 1
ATOM 4849 C CA . ALA B 1 270 ? -0.261 -12.461 -24.75 1 96.5 270 ALA B CA 1
ATOM 4850 C C . ALA B 1 270 ? -0.969 -11.773 -23.578 1 96.5 270 ALA B C 1
ATOM 4852 O O . ALA B 1 270 ? -1.886 -10.977 -23.797 1 96.5 270 ALA B O 1
ATOM 4853 N N . PHE B 1 271 ? -0.53 -12 -22.344 1 98.5 271 PHE B N 1
ATOM 4854 C CA . PHE B 1 271 ? -1.331 -11.547 -21.219 1 98.5 271 PHE B CA 1
ATOM 4855 C C . PHE B 1 271 ? -0.63 -10.414 -20.469 1 98.5 271 PHE B C 1
ATOM 4857 O O . PHE B 1 271 ? -1.049 -10.031 -19.375 1 98.5 271 PHE B O 1
ATOM 4864 N N . ILE B 1 272 ? 0.488 -9.953 -20.984 1 98.69 272 ILE B N 1
ATOM 4865 C CA . ILE B 1 272 ? 1.197 -8.844 -20.359 1 98.69 272 ILE B CA 1
ATOM 4866 C C . ILE B 1 272 ? 0.954 -7.559 -21.156 1 98.69 272 ILE B C 1
ATOM 4868 O O . ILE B 1 272 ? 1.164 -7.52 -22.359 1 98.69 272 ILE B O 1
ATOM 4872 N N . ARG B 1 273 ? 0.445 -6.508 -20.516 1 98.31 273 ARG B N 1
ATOM 4873 C CA . ARG B 1 273 ? 0.222 -5.215 -21.156 1 98.31 273 ARG B CA 1
ATOM 4874 C C . ARG B 1 273 ? 1.041 -4.121 -20.469 1 98.31 273 ARG B C 1
ATOM 4876 O O . ARG B 1 273 ? 0.898 -3.885 -19.266 1 98.31 273 ARG B O 1
ATOM 4883 N N . ILE B 1 274 ? 1.888 -3.551 -21.203 1 98.62 274 ILE B N 1
ATOM 4884 C CA . ILE B 1 274 ? 2.686 -2.428 -20.734 1 98.62 274 ILE B CA 1
ATOM 4885 C C . ILE B 1 274 ? 1.96 -1.117 -21.031 1 98.62 274 ILE B C 1
ATOM 4887 O O . ILE B 1 274 ? 1.66 -0.812 -22.188 1 98.62 274 ILE B O 1
ATOM 4891 N N . ARG B 1 275 ? 1.665 -0.331 -19.984 1 98.44 275 ARG B N 1
ATOM 4892 C CA . ARG B 1 275 ? 0.974 0.946 -20.125 1 98.44 275 ARG B CA 1
ATOM 4893 C C . ARG B 1 275 ? 1.893 1.995 -20.75 1 98.44 275 ARG B C 1
ATOM 4895 O O . ARG B 1 275 ? 3.117 1.872 -20.688 1 98.44 275 ARG B O 1
ATOM 4902 N N . MET B 1 276 ? 1.25 3.027 -21.312 1 96.88 276 MET B N 1
ATOM 4903 C CA . MET B 1 276 ? 2.016 4.156 -21.828 1 96.88 276 MET B CA 1
ATOM 4904 C C . MET B 1 276 ? 2.748 4.883 -20.719 1 96.88 276 MET B C 1
ATOM 4906 O O . MET B 1 276 ? 2.354 4.793 -19.547 1 96.88 276 MET B O 1
ATOM 4910 N N . GLN B 1 277 ? 3.799 5.539 -21.156 1 95.69 277 GLN B N 1
ATOM 4911 C CA . GLN B 1 277 ? 4.566 6.309 -20.188 1 95.69 277 GLN B CA 1
ATOM 4912 C C . GLN B 1 277 ? 3.666 7.25 -19.391 1 95.69 277 GLN B C 1
ATOM 4914 O O . GLN B 1 277 ? 2.84 7.961 -19.969 1 95.69 277 GLN B O 1
ATOM 4919 N N . GLY B 1 278 ? 3.793 7.164 -18.062 1 93.81 278 GLY B N 1
ATOM 4920 C CA . GLY B 1 278 ? 3.033 8.062 -17.203 1 93.81 278 GLY B CA 1
ATOM 4921 C C . GLY B 1 278 ? 1.707 7.477 -16.75 1 93.81 278 GLY B C 1
ATOM 4922 O O . GLY B 1 278 ? 1.03 8.047 -15.898 1 93.81 278 GLY B O 1
ATOM 4923 N N . GLU B 1 279 ? 1.346 6.34 -17.297 1 96.94 279 GLU B N 1
ATOM 4924 C CA . GLU B 1 279 ? 0.09 5.691 -16.938 1 96.94 279 GLU B CA 1
ATOM 4925 C C . GLU B 1 279 ? 0.331 4.5 -16.016 1 96.94 279 GLU B C 1
ATOM 4927 O O . GLU B 1 279 ? 1.264 3.723 -16.219 1 96.94 279 GLU B O 1
ATOM 4932 N N . PHE B 1 280 ? -0.526 4.441 -15.047 1 98.19 280 PHE B N 1
ATOM 4933 C CA . PHE B 1 280 ? -0.397 3.355 -14.086 1 98.19 280 PHE B CA 1
ATOM 4934 C C . PHE B 1 280 ? -1.716 2.605 -13.938 1 98.19 280 PHE B C 1
ATOM 4936 O O . PHE B 1 280 ? -2.781 3.221 -13.859 1 98.19 280 PHE B O 1
ATOM 4943 N N . PRO B 1 281 ? -1.602 1.27 -13.898 1 98.06 281 PRO B N 1
ATOM 4944 C CA . PRO B 1 281 ? -2.816 0.452 -13.836 1 98.06 281 PRO B CA 1
ATOM 4945 C C . PRO B 1 281 ? -3.348 0.291 -12.414 1 98.06 281 PRO B C 1
ATOM 4947 O O . PRO B 1 281 ? -2.641 0.593 -11.453 1 98.06 281 PRO B O 1
ATOM 4950 N N . SER B 1 282 ? -4.594 -0.141 -12.328 1 97.31 282 SER B N 1
ATOM 4951 C CA . SER B 1 282 ? -5.25 -0.513 -11.078 1 97.31 282 SER B CA 1
ATOM 4952 C C . SER B 1 282 ? -5.852 -1.912 -11.164 1 97.31 282 SER B C 1
ATOM 4954 O O . SER B 1 282 ? -6.141 -2.402 -12.258 1 97.31 282 SER B O 1
ATOM 4956 N N . PRO B 1 283 ? -6.004 -2.564 -10.023 1 96.88 283 PRO B N 1
ATOM 4957 C CA . PRO B 1 283 ? -6.52 -3.936 -10.016 1 96.88 283 PRO B CA 1
ATOM 4958 C C . PRO B 1 283 ? -7.867 -4.062 -10.711 1 96.88 283 PRO B C 1
ATOM 4960 O O . PRO B 1 283 ? -8.133 -5.074 -11.367 1 96.88 283 PRO B O 1
ATOM 4963 N N . LYS B 1 284 ? -8.672 -3.066 -10.664 1 95.06 284 LYS B N 1
ATOM 4964 C CA . LYS B 1 284 ? -9.992 -3.102 -11.289 1 95.06 284 LYS B CA 1
ATOM 4965 C C . LYS B 1 284 ? -9.875 -3.334 -12.797 1 95.06 284 LYS B C 1
ATOM 4967 O O . LYS B 1 284 ? -10.766 -3.932 -13.398 1 95.06 284 LYS B O 1
ATOM 4972 N N . GLU B 1 285 ? -8.82 -2.93 -13.359 1 96.44 285 GLU B N 1
ATOM 4973 C CA . GLU B 1 285 ? -8.633 -2.957 -14.805 1 96.44 285 GLU B CA 1
ATOM 4974 C C . GLU B 1 285 ? -8.219 -4.348 -15.281 1 96.44 285 GLU B C 1
ATOM 4976 O O . GLU B 1 285 ? -8.156 -4.605 -16.484 1 96.44 285 GLU B O 1
ATOM 4981 N N . VAL B 1 286 ? -7.984 -5.262 -14.336 1 97.69 286 VAL B N 1
ATOM 4982 C CA . VAL B 1 286 ? -7.574 -6.605 -14.734 1 97.69 286 VAL B CA 1
ATOM 4983 C C . VAL B 1 286 ? -8.445 -7.641 -14.023 1 97.69 286 VAL B C 1
ATOM 4985 O O . VAL B 1 286 ? -8.273 -8.844 -14.219 1 97.69 286 VAL B O 1
ATOM 4988 N N . ARG B 1 287 ? -9.375 -7.227 -13.219 1 96.31 287 ARG B N 1
ATOM 4989 C CA . ARG B 1 287 ? -10.203 -8.117 -12.414 1 96.31 287 ARG B CA 1
ATOM 4990 C C . ARG B 1 287 ? -10.945 -9.117 -13.289 1 96.31 287 ARG B C 1
ATOM 4992 O O . ARG B 1 287 ? -11.57 -8.742 -14.281 1 96.31 287 ARG B O 1
ATOM 4999 N N . GLY B 1 288 ? -10.828 -10.344 -12.945 1 95.62 288 GLY B N 1
ATOM 5000 C CA . GLY B 1 288 ? -11.547 -11.391 -13.656 1 95.62 288 GLY B CA 1
ATOM 5001 C C . GLY B 1 288 ? -10.844 -11.836 -14.93 1 95.62 288 GLY B C 1
ATOM 5002 O O . GLY B 1 288 ? -11.328 -12.727 -15.633 1 95.62 288 GLY B O 1
ATOM 5003 N N . SER B 1 289 ? -9.672 -11.25 -15.219 1 97.19 289 SER B N 1
ATOM 5004 C CA . SER B 1 289 ? -8.938 -11.586 -16.438 1 97.19 289 SER B CA 1
ATOM 5005 C C . SER B 1 289 ? -7.582 -12.203 -16.109 1 97.19 289 SER B C 1
ATOM 5007 O O . SER B 1 289 ? -7.188 -12.273 -14.938 1 97.19 289 SER B O 1
ATOM 5009 N N . ASN B 1 290 ? -6.961 -12.688 -17.125 1 98.25 290 ASN B N 1
ATOM 5010 C CA . ASN B 1 290 ? -5.641 -13.289 -16.953 1 98.25 290 ASN B CA 1
ATOM 5011 C C . ASN B 1 290 ? -4.527 -12.289 -17.266 1 98.25 290 ASN B C 1
ATOM 5013 O O . ASN B 1 290 ? -3.373 -12.68 -17.453 1 98.25 290 ASN B O 1
ATOM 5017 N N . TYR B 1 291 ? -4.828 -10.984 -17.328 1 98.44 291 TYR B N 1
ATOM 5018 C CA . TYR B 1 291 ? -3.854 -9.969 -17.719 1 98.44 291 TYR B CA 1
ATOM 5019 C C . TYR B 1 291 ? -3.027 -9.523 -16.516 1 98.44 291 TYR B C 1
ATOM 5021 O O . TYR B 1 291 ? -3.514 -9.531 -15.383 1 98.44 291 TYR B O 1
ATOM 5029 N N . CYS B 1 292 ? -1.85 -9.234 -16.766 1 98.81 292 CYS B N 1
ATOM 5030 C CA . CYS B 1 292 ? -0.984 -8.422 -15.922 1 98.81 292 CYS B CA 1
ATOM 5031 C C . CYS B 1 292 ? -0.682 -7.078 -16.578 1 98.81 292 CYS B C 1
ATOM 5033 O O . CYS B 1 292 ? -0.071 -7.031 -17.656 1 98.81 292 CYS B O 1
ATOM 5035 N N . ASP B 1 293 ? -1.095 -6.016 -15.984 1 98.81 293 ASP B N 1
ATOM 5036 C CA . ASP B 1 293 ? -0.786 -4.676 -16.484 1 98.81 293 ASP B CA 1
ATOM 5037 C C . ASP B 1 293 ? 0.352 -4.043 -15.68 1 98.81 293 ASP B C 1
ATOM 5039 O O . ASP B 1 293 ? 0.434 -4.219 -14.461 1 98.81 293 ASP B O 1
ATOM 5043 N N . MET B 1 294 ? 1.213 -3.332 -16.422 1 98.75 294 MET B N 1
ATOM 5044 C CA . MET B 1 294 ? 2.357 -2.736 -15.75 1 98.75 294 MET B CA 1
ATOM 5045 C C . MET B 1 294 ? 2.537 -1.278 -16.156 1 98.75 294 MET B C 1
ATOM 5047 O O . MET B 1 294 ? 2.342 -0.927 -17.328 1 98.75 294 MET B O 1
ATOM 5051 N N . GLY B 1 295 ? 2.791 -0.434 -15.172 1 98.75 295 GLY B N 1
ATOM 5052 C CA . GLY B 1 295 ? 3.277 0.92 -15.383 1 98.75 295 GLY B CA 1
ATOM 5053 C C . GLY B 1 295 ? 4.707 1.12 -14.914 1 98.75 295 GLY B C 1
ATOM 5054 O O . GLY B 1 295 ? 5.145 0.493 -13.945 1 98.75 295 GLY B O 1
ATOM 5055 N N . ILE B 1 296 ? 5.379 2.059 -15.625 1 98.31 296 ILE B N 1
ATOM 5056 C CA . ILE B 1 296 ? 6.816 2.205 -15.422 1 98.31 296 ILE B CA 1
ATOM 5057 C C . ILE B 1 296 ? 7.152 3.674 -15.164 1 98.31 296 ILE B C 1
ATOM 5059 O O . ILE B 1 296 ? 6.617 4.562 -15.828 1 98.31 296 ILE B O 1
ATOM 5063 N N . ALA B 1 297 ? 7.988 3.906 -14.133 1 98.5 297 ALA B N 1
ATOM 5064 C CA . ALA B 1 297 ? 8.492 5.246 -13.844 1 98.5 297 ALA B CA 1
ATOM 5065 C C . ALA B 1 297 ? 9.977 5.215 -13.516 1 98.5 297 ALA B C 1
ATOM 5067 O O . ALA B 1 297 ? 10.523 4.164 -13.156 1 98.5 297 ALA B O 1
ATOM 5068 N N . TYR B 1 298 ? 10.625 6.301 -13.773 1 98.38 298 TYR B N 1
ATOM 5069 C CA . TYR B 1 298 ? 12.031 6.504 -13.453 1 98.38 298 TYR B CA 1
ATOM 5070 C C . TYR B 1 298 ? 12.258 7.883 -12.836 1 98.38 298 TYR B C 1
ATOM 5072 O O . TYR B 1 298 ? 11.812 8.891 -13.391 1 98.38 298 TYR B O 1
ATOM 5080 N N . ASP B 1 299 ? 12.805 7.938 -11.633 1 98 299 ASP B N 1
ATOM 5081 C CA . ASP B 1 299 ? 13.156 9.195 -10.977 1 98 299 ASP B CA 1
ATOM 5082 C C . ASP B 1 299 ? 14.648 9.484 -11.117 1 98 299 ASP B C 1
ATOM 5084 O O . ASP B 1 299 ? 15.469 8.867 -10.43 1 98 299 ASP B O 1
ATOM 5088 N N . GLU B 1 300 ? 15.016 10.43 -11.883 1 96.56 300 GLU B N 1
ATOM 5089 C CA . GLU B 1 300 ? 16.406 10.773 -12.141 1 96.56 300 GLU B CA 1
ATOM 5090 C C . GLU B 1 300 ? 17.094 11.273 -10.867 1 96.56 300 GLU B C 1
ATOM 5092 O O . GLU B 1 300 ? 18.312 11.086 -10.703 1 96.56 300 GLU B O 1
ATOM 5097 N N . ARG B 1 301 ? 16.312 11.883 -10 1 96.25 301 ARG B N 1
ATOM 5098 C CA . ARG B 1 301 ? 16.891 12.453 -8.781 1 96.25 301 ARG B CA 1
ATOM 5099 C C . ARG B 1 301 ? 17.453 11.359 -7.883 1 96.25 301 ARG B C 1
ATOM 5101 O O . ARG B 1 301 ? 18.484 11.555 -7.246 1 96.25 301 ARG B O 1
ATOM 5108 N N . THR B 1 302 ? 16.766 10.172 -7.801 1 97.25 302 THR B N 1
ATOM 5109 C CA . THR B 1 302 ? 17.141 9.102 -6.887 1 97.25 302 THR B CA 1
ATOM 5110 C C . THR B 1 302 ? 17.859 7.977 -7.637 1 97.25 302 THR B C 1
ATOM 5112 O O . THR B 1 302 ? 18.484 7.117 -7.02 1 97.25 302 THR B O 1
ATOM 5115 N N . GLY B 1 303 ? 17.766 7.957 -8.969 1 97.81 303 GLY B N 1
ATOM 5116 C CA . GLY B 1 303 ? 18.234 6.828 -9.75 1 97.81 303 GLY B CA 1
ATOM 5117 C C . GLY B 1 303 ? 17.406 5.57 -9.547 1 97.81 303 GLY B C 1
ATOM 5118 O O . GLY B 1 303 ? 17.922 4.457 -9.703 1 97.81 303 GLY B O 1
ATOM 5119 N N . ARG B 1 304 ? 16.172 5.715 -9.219 1 98.44 304 ARG B N 1
ATOM 5120 C CA . ARG B 1 304 ? 15.352 4.547 -8.914 1 98.44 304 ARG B CA 1
ATOM 5121 C C . ARG B 1 304 ? 14.242 4.367 -9.945 1 98.44 304 ARG B C 1
ATOM 5123 O O . ARG B 1 304 ? 13.625 5.344 -10.375 1 98.44 304 ARG B O 1
ATOM 5130 N N . VAL B 1 305 ? 14.07 3.133 -10.352 1 98.56 305 VAL B N 1
ATOM 5131 C CA . VAL B 1 305 ? 12.922 2.754 -11.172 1 98.56 305 VAL B CA 1
ATOM 5132 C C . VAL B 1 305 ? 11.773 2.299 -10.273 1 98.56 305 VAL B C 1
ATOM 5134 O O . VAL B 1 305 ? 12.008 1.72 -9.203 1 98.56 305 VAL B O 1
ATOM 5137 N N . THR B 1 306 ? 10.586 2.682 -10.648 1 98.75 306 THR B N 1
ATOM 5138 C CA . THR B 1 306 ? 9.359 2.191 -10.039 1 98.75 306 THR B CA 1
ATOM 5139 C C . THR B 1 306 ? 8.508 1.432 -11.055 1 98.75 306 THR B C 1
ATOM 5141 O O . THR B 1 306 ? 8.148 1.978 -12.102 1 98.75 306 THR B O 1
ATOM 5144 N N . ILE B 1 307 ? 8.273 0.125 -10.766 1 98.88 307 ILE B N 1
ATOM 5145 C CA . ILE B 1 307 ? 7.371 -0.667 -11.602 1 98.88 307 ILE B CA 1
ATOM 5146 C C . ILE B 1 307 ? 6.105 -1 -10.812 1 98.88 307 ILE B C 1
ATOM 5148 O O . ILE B 1 307 ? 6.176 -1.549 -9.711 1 98.88 307 ILE B O 1
ATOM 5152 N N . VAL B 1 308 ? 4.992 -0.635 -11.391 1 98.88 308 VAL B N 1
ATOM 5153 C CA . VAL B 1 308 ? 3.701 -1.007 -10.82 1 98.88 308 VAL B CA 1
ATOM 5154 C C . VAL B 1 308 ? 3.09 -2.146 -11.633 1 98.88 308 VAL B C 1
ATOM 5156 O O . VAL B 1 308 ? 2.873 -2.01 -12.844 1 98.88 308 VAL B O 1
ATOM 5159 N N . SER B 1 309 ? 2.865 -3.24 -10.984 1 98.88 309 SER B N 1
ATOM 5160 C CA . SER B 1 309 ? 2.279 -4.414 -11.617 1 98.88 309 SER B CA 1
ATOM 5161 C C . SER B 1 309 ? 0.973 -4.816 -10.938 1 98.88 309 SER B C 1
ATOM 5163 O O . SER B 1 309 ? 0.904 -4.891 -9.711 1 98.88 309 SER B O 1
ATOM 5165 N N . VAL B 1 310 ? -0.078 -5.059 -11.773 1 98.81 310 VAL B N 1
ATOM 5166 C CA . VAL B 1 310 ? -1.357 -5.453 -11.195 1 98.81 310 VAL B CA 1
ATOM 5167 C C . VAL B 1 310 ? -1.848 -6.738 -11.859 1 98.81 310 VAL B C 1
ATOM 5169 O O . VAL B 1 310 ? -1.683 -6.922 -13.07 1 98.81 310 VAL B O 1
ATOM 5172 N N . ILE B 1 311 ? -2.395 -7.605 -11.016 1 98.75 311 ILE B N 1
ATOM 5173 C CA . ILE B 1 311 ? -3.037 -8.82 -11.5 1 98.75 311 ILE B CA 1
ATOM 5174 C C . ILE B 1 311 ? -4.273 -9.125 -10.656 1 98.75 311 ILE B C 1
ATOM 5176 O O . ILE B 1 311 ? -4.469 -8.531 -9.594 1 98.75 311 ILE B O 1
ATOM 5180 N N . ASP B 1 312 ? -5.16 -9.922 -11.203 1 98.38 312 ASP B N 1
ATOM 5181 C CA . ASP B 1 312 ? -6.156 -10.609 -10.383 1 98.38 312 ASP B CA 1
ATOM 5182 C C . ASP B 1 312 ? -5.551 -11.828 -9.688 1 98.38 312 ASP B C 1
ATOM 5184 O O . ASP B 1 312 ? -5.109 -12.766 -10.344 1 98.38 312 ASP B O 1
ATOM 5188 N N . ASN B 1 313 ? -5.574 -11.805 -8.336 1 98.12 313 ASN B N 1
ATOM 5189 C CA . ASN B 1 313 ? -4.898 -12.836 -7.562 1 98.12 313 ASN B CA 1
ATOM 5190 C C . ASN B 1 313 ? -5.539 -14.203 -7.777 1 98.12 313 ASN B C 1
ATOM 5192 O O . ASN B 1 313 ? -4.883 -15.234 -7.598 1 98.12 313 ASN B O 1
ATOM 5196 N N . MET B 1 314 ? -6.758 -14.266 -8.234 1 97.19 314 MET B N 1
ATOM 5197 C CA . MET B 1 314 ? -7.457 -15.531 -8.438 1 97.19 314 MET B CA 1
ATOM 5198 C C . MET B 1 314 ? -7.32 -15.992 -9.883 1 97.19 314 MET B C 1
ATOM 5200 O O . MET B 1 314 ? -7.559 -17.172 -10.188 1 97.19 314 MET B O 1
ATOM 5204 N N . MET B 1 315 ? -7.012 -15.062 -10.758 1 97.75 315 MET B N 1
ATOM 5205 C CA . MET B 1 315 ? -6.844 -15.367 -12.18 1 97.75 315 MET B CA 1
ATOM 5206 C C . MET B 1 315 ? -5.371 -15.547 -12.523 1 97.75 315 MET B C 1
ATOM 5208 O O . MET B 1 315 ? -4.758 -16.547 -12.164 1 97.75 315 MET B O 1
ATOM 5212 N N . LYS B 1 316 ? -4.688 -14.5 -12.984 1 98.5 316 LYS B N 1
ATOM 5213 C CA . LYS B 1 316 ? -3.271 -14.594 -13.336 1 98.5 316 LYS B CA 1
ATOM 5214 C C . LYS B 1 316 ? -2.432 -15.008 -12.133 1 98.5 316 LYS B C 1
ATOM 5216 O O . LYS B 1 316 ? -1.373 -15.617 -12.289 1 98.5 316 LYS B O 1
ATOM 5221 N N . GLY B 1 317 ? -2.961 -14.844 -10.977 1 98.25 317 GLY B N 1
ATOM 5222 C CA . GLY B 1 317 ? -2.232 -15.172 -9.766 1 98.25 317 GLY B CA 1
ATOM 5223 C C . GLY B 1 317 ? -2.459 -16.594 -9.297 1 98.25 317 GLY B C 1
ATOM 5224 O O . GLY B 1 317 ? -1.786 -17.078 -8.375 1 98.25 317 GLY B O 1
ATOM 5225 N N . ALA B 1 318 ? -3.424 -17.297 -9.906 1 97.94 318 ALA B N 1
ATOM 5226 C CA . ALA B 1 318 ? -3.723 -18.641 -9.43 1 97.94 318 ALA B CA 1
ATOM 5227 C C . ALA B 1 318 ? -4.34 -19.5 -10.539 1 97.94 318 ALA B C 1
ATOM 5229 O O . ALA B 1 318 ? -3.623 -20.141 -11.305 1 97.94 318 ALA B O 1
ATOM 5230 N N . ALA B 1 319 ? -5.672 -19.469 -10.641 1 98.25 319 ALA B N 1
ATOM 5231 C CA . ALA B 1 319 ? -6.406 -20.375 -11.523 1 98.25 319 ALA B CA 1
ATOM 5232 C C . ALA B 1 319 ? -6.125 -20.047 -12.992 1 98.25 319 ALA B C 1
ATOM 5234 O O . ALA B 1 319 ? -5.957 -20.953 -13.812 1 98.25 319 ALA B O 1
ATOM 5235 N N . GLY B 1 320 ? -6.105 -18.766 -13.352 1 98.38 320 GLY B N 1
ATOM 5236 C CA . GLY B 1 320 ? -5.816 -18.359 -14.719 1 98.38 320 GLY B CA 1
ATOM 5237 C C . GLY B 1 320 ? -4.453 -18.828 -15.195 1 98.38 320 GLY B C 1
ATOM 5238 O O . GLY B 1 320 ? -4.332 -19.391 -16.297 1 98.38 320 GLY B O 1
ATOM 5239 N N . GLN B 1 321 ? -3.48 -18.641 -14.398 1 98.56 321 GLN B N 1
ATOM 5240 C CA . GLN B 1 321 ? -2.139 -19.094 -14.75 1 98.56 321 GLN B CA 1
ATOM 5241 C C . GLN B 1 321 ? -2.066 -20.609 -14.789 1 98.56 321 GLN B C 1
ATOM 5243 O O . GLN B 1 321 ? -1.35 -21.188 -15.617 1 98.56 321 GLN B O 1
ATOM 5248 N N . ALA B 1 322 ? -2.756 -21.266 -13.883 1 98.75 322 ALA B N 1
ATOM 5249 C CA . ALA B 1 322 ? -2.797 -22.719 -13.898 1 98.75 322 ALA B CA 1
ATOM 5250 C C . ALA B 1 322 ? -3.34 -23.234 -15.227 1 98.75 322 ALA B C 1
ATOM 5252 O O . ALA B 1 322 ? -2.781 -24.172 -15.812 1 98.75 322 ALA B O 1
ATOM 5253 N N . ILE B 1 323 ? -4.395 -22.625 -15.719 1 98.75 323 ILE B N 1
ATOM 5254 C CA . ILE B 1 323 ? -4.984 -23.016 -17 1 98.75 323 ILE B CA 1
ATOM 5255 C C . ILE B 1 323 ? -4.027 -22.672 -18.141 1 98.75 323 ILE B C 1
ATOM 5257 O O . ILE B 1 323 ? -3.885 -23.438 -19.094 1 98.75 323 ILE B O 1
ATOM 5261 N N . GLN B 1 324 ? -3.41 -21.516 -18.016 1 98.75 324 GLN B N 1
ATOM 5262 C CA . GLN B 1 324 ? -2.398 -21.156 -19 1 98.75 324 GLN B CA 1
ATOM 5263 C C . GLN B 1 324 ? -1.306 -22.219 -19.094 1 98.75 324 GLN B C 1
ATOM 5265 O O . GLN B 1 324 ? -0.915 -22.625 -20.188 1 98.75 324 GLN B O 1
ATOM 5270 N N . ASN B 1 325 ? -0.841 -22.656 -18 1 98.81 325 ASN B N 1
ATOM 5271 C CA . ASN B 1 325 ? 0.162 -23.719 -17.938 1 98.81 325 ASN B CA 1
ATOM 5272 C C . ASN B 1 325 ? -0.379 -25.031 -18.484 1 98.81 325 ASN B C 1
ATOM 5274 O O . ASN B 1 325 ? 0.32 -25.75 -19.203 1 98.81 325 ASN B O 1
ATOM 5278 N N . ALA B 1 326 ? -1.588 -25.344 -18.156 1 98.81 326 ALA B N 1
ATOM 5279 C CA . ALA B 1 326 ? -2.215 -26.562 -18.672 1 98.81 326 ALA B CA 1
ATOM 5280 C C . ALA B 1 326 ? -2.309 -26.531 -20.188 1 98.81 326 ALA B C 1
ATOM 5282 O O . ALA B 1 326 ? -2.08 -27.531 -20.859 1 98.81 326 ALA B O 1
ATOM 5283 N N . ASN B 1 327 ? -2.703 -25.328 -20.719 1 98.75 327 ASN B N 1
ATOM 5284 C CA . ASN B 1 327 ? -2.744 -25.172 -22.156 1 98.75 327 ASN B CA 1
ATOM 5285 C C . ASN B 1 327 ? -1.392 -25.484 -22.797 1 98.75 327 ASN B C 1
ATOM 5287 O O . ASN B 1 327 ? -1.319 -26.234 -23.781 1 98.75 327 ASN B O 1
ATOM 5291 N N . ILE B 1 328 ? -0.373 -24.953 -22.188 1 98.56 328 ILE B N 1
ATOM 5292 C CA . ILE B 1 328 ? 0.971 -25.156 -22.719 1 98.56 328 ILE B CA 1
ATOM 5293 C C . ILE B 1 328 ? 1.341 -26.641 -22.656 1 98.56 328 ILE B C 1
ATOM 5295 O O . ILE B 1 328 ? 1.829 -27.203 -23.625 1 98.56 328 ILE B O 1
ATOM 5299 N N . VAL B 1 329 ? 1.065 -27.281 -21.578 1 98.19 329 VAL B N 1
ATOM 5300 C CA . VAL B 1 329 ? 1.359 -28.688 -21.359 1 98.19 329 VAL B CA 1
ATOM 5301 C C . VAL B 1 329 ? 0.607 -29.531 -22.391 1 98.19 329 VAL B C 1
ATOM 5303 O O . VAL B 1 329 ? 1.139 -30.531 -22.891 1 98.19 329 VAL B O 1
ATOM 5306 N N . ALA B 1 330 ? -0.59 -29.156 -22.734 1 98 330 ALA B N 1
ATOM 5307 C CA . ALA B 1 330 ? -1.468 -29.938 -23.609 1 98 330 ALA B CA 1
ATOM 5308 C C . ALA B 1 330 ? -1.204 -29.609 -25.078 1 98 330 ALA B C 1
ATOM 5310 O O . ALA B 1 330 ? -1.852 -30.156 -25.969 1 98 330 ALA B O 1
ATOM 5311 N N . GLY B 1 331 ? -0.29 -28.641 -25.328 1 97.69 331 GLY B N 1
ATOM 5312 C CA . GLY B 1 331 ? 0.027 -28.266 -26.703 1 97.69 331 GLY B CA 1
ATOM 5313 C C . GLY B 1 331 ? -1.024 -27.359 -27.328 1 97.69 331 GLY B C 1
ATOM 5314 O O . GLY B 1 331 ? -1.146 -27.312 -28.547 1 97.69 331 GLY B O 1
ATOM 5315 N N . LEU B 1 332 ? -1.814 -26.75 -26.5 1 98.06 332 LEU B N 1
ATOM 5316 C CA . LEU B 1 332 ? -2.824 -25.797 -26.953 1 98.06 332 LEU B CA 1
ATOM 5317 C C . LEU B 1 332 ? -2.266 -24.375 -26.984 1 98.06 332 LEU B C 1
ATOM 5319 O O . LEU B 1 332 ? -1.201 -24.109 -26.422 1 98.06 332 LEU B O 1
ATOM 5323 N N . GLU B 1 333 ? -3.006 -23.5 -27.75 1 97.38 333 GLU B N 1
ATOM 5324 C CA . GLU B 1 333 ? -2.686 -22.078 -27.625 1 97.38 333 GLU B CA 1
ATOM 5325 C C . GLU B 1 333 ? -2.809 -21.625 -26.172 1 97.38 333 GLU B C 1
ATOM 5327 O O . GLU B 1 333 ? -3.789 -21.938 -25.5 1 97.38 333 GLU B O 1
ATOM 5332 N N . GLU B 1 334 ? -1.85 -20.922 -25.688 1 96.69 334 GLU B N 1
ATOM 5333 C CA . GLU B 1 334 ? -1.776 -20.625 -24.266 1 96.69 334 GLU B CA 1
ATOM 5334 C C . GLU B 1 334 ? -2.939 -19.75 -23.828 1 96.69 334 GLU B C 1
ATOM 5336 O O . GLU B 1 334 ? -3.258 -19.672 -22.641 1 96.69 334 GLU B O 1
ATOM 5341 N N . THR B 1 335 ? -3.613 -19.062 -24.75 1 97.62 335 THR B N 1
ATOM 5342 C CA . THR B 1 335 ? -4.684 -18.125 -24.391 1 97.62 335 THR B CA 1
ATOM 5343 C C . THR B 1 335 ? -6.031 -18.844 -24.375 1 97.62 335 THR B C 1
ATOM 5345 O O . THR B 1 335 ? -7.047 -18.25 -24.016 1 97.62 335 THR B O 1
ATOM 5348 N N . THR B 1 336 ? -6.043 -20.109 -24.75 1 98.19 336 THR B N 1
ATOM 5349 C CA . THR B 1 336 ? -7.297 -20.828 -24.875 1 98.19 336 THR B CA 1
ATOM 5350 C C . THR B 1 336 ? -8.078 -20.828 -23.562 1 98.19 336 THR B C 1
ATOM 5352 O O . THR B 1 336 ? -7.543 -21.203 -22.531 1 98.19 336 THR B O 1
ATOM 5355 N N . GLY B 1 337 ? -9.305 -20.344 -23.656 1 97.12 337 GLY B N 1
ATOM 5356 C CA . GLY B 1 337 ? -10.203 -20.328 -22.516 1 97.12 337 GLY B CA 1
ATOM 5357 C C . GLY B 1 337 ? -9.93 -19.188 -21.562 1 97.12 337 GLY B C 1
ATOM 5358 O O . GLY B 1 337 ? -10.539 -19.109 -20.5 1 97.12 337 GLY B O 1
ATOM 5359 N N . LEU B 1 338 ? -8.977 -18.297 -21.828 1 97.69 338 LEU B N 1
ATOM 5360 C CA . LEU B 1 338 ? -8.555 -17.25 -20.891 1 97.69 338 LEU B CA 1
ATOM 5361 C C . LEU B 1 338 ? -8.734 -15.867 -21.516 1 97.69 338 LEU B C 1
ATOM 5363 O O . LEU B 1 338 ? -8.133 -14.891 -21.062 1 97.69 338 LEU B O 1
ATOM 5367 N N . GLN B 1 339 ? -9.523 -15.703 -22.469 1 92.5 339 GLN B N 1
ATOM 5368 C CA . GLN B 1 339 ? -9.625 -14.461 -23.219 1 92.5 339 GLN B CA 1
ATOM 5369 C C . GLN B 1 339 ? -10.719 -13.562 -22.656 1 92.5 339 GLN B C 1
ATOM 5371 O O . GLN B 1 339 ? -11.148 -12.609 -23.312 1 92.5 339 GLN B O 1
ATOM 5376 N N . HIS B 1 340 ? -11.109 -13.773 -21.484 1 88.81 340 HIS B N 1
ATOM 5377 C CA . HIS B 1 340 ? -12.148 -12.961 -20.875 1 88.81 340 HIS B CA 1
ATOM 5378 C C . HIS B 1 340 ? -11.664 -11.531 -20.641 1 88.81 340 HIS B C 1
ATOM 5380 O O . HIS B 1 340 ? -10.508 -11.32 -20.266 1 88.81 340 HIS B O 1
ATOM 5386 N N . MET B 1 341 ? -12.547 -10.602 -20.922 1 88.31 341 MET B N 1
ATOM 5387 C CA . MET B 1 341 ? -12.281 -9.203 -20.594 1 88.31 341 MET B CA 1
ATOM 5388 C C . MET B 1 341 ? -12.43 -8.977 -19.094 1 88.31 341 MET B C 1
ATOM 5390 O O . MET B 1 341 ? -13.219 -9.648 -18.422 1 88.31 341 MET B O 1
ATOM 5394 N N . PRO B 1 342 ? -11.656 -8.008 -18.578 1 89.88 342 PRO B N 1
ATOM 5395 C CA . PRO B 1 342 ? -11.82 -7.68 -17.172 1 89.88 342 PRO B CA 1
ATOM 5396 C C . PRO B 1 342 ? -13.242 -7.227 -16.828 1 89.88 342 PRO B C 1
ATOM 5398 O O . PRO B 1 342 ? -13.922 -6.633 -17.672 1 89.88 342 PRO B O 1
ATOM 5401 N N . LEU B 1 343 ? -13.719 -7.594 -15.672 1 86.69 343 LEU B N 1
ATOM 5402 C CA . LEU B 1 343 ? -14.945 -7.055 -15.109 1 86.69 343 LEU B CA 1
ATOM 5403 C C . LEU B 1 343 ? -14.688 -5.73 -14.398 1 86.69 343 LEU B C 1
ATOM 5405 O O . LEU B 1 343 ? -14.344 -5.707 -13.219 1 86.69 343 LEU B O 1
ATOM 5409 N N . TYR B 1 344 ? -15.039 -4.621 -15.023 1 82.62 344 TYR B N 1
ATOM 5410 C CA . TYR B 1 344 ? -14.641 -3.301 -14.547 1 82.62 344 TYR B CA 1
ATOM 5411 C C . TYR B 1 344 ? -15.633 -2.773 -13.516 1 82.62 344 TYR B C 1
ATOM 5413 O O . TYR B 1 344 ? -15.234 -2.213 -12.492 1 82.62 344 TYR B O 1
ATOM 5421 N N . LEU B 1 345 ? -17.016 -2.869 -13.781 1 73.44 345 LEU B N 1
ATOM 5422 C CA . LEU B 1 345 ? -18.016 -2.348 -12.875 1 73.44 345 LEU B CA 1
ATOM 5423 C C . LEU B 1 345 ? -18.812 -3.484 -12.227 1 73.44 345 LEU B C 1
ATOM 5425 O O . LEU B 1 345 ? -19.109 -4.488 -12.875 1 73.44 345 LEU B O 1
#

Solvent-accessible surface area (backbone atoms only — not comparable to full-atom values): 35355 Å² total; per-residue (Å²): 88,32,26,31,33,38,25,34,84,38,64,56,18,45,44,37,50,60,42,37,74,64,22,90,59,44,41,79,58,48,39,19,34,89,87,51,54,72,38,47,50,38,77,77,39,60,86,37,59,96,74,57,92,51,53,22,28,71,88,44,63,75,62,46,53,75,56,26,51,37,36,38,35,38,39,61,68,61,53,52,44,67,48,46,63,59,38,46,72,71,69,34,30,37,44,34,60,36,55,52,41,56,46,74,51,47,66,61,40,26,69,51,69,70,44,84,52,42,57,65,74,58,27,71,56,34,33,63,40,50,54,90,81,30,46,77,59,40,40,72,42,52,29,32,14,32,50,50,34,68,36,42,40,46,48,71,59,43,46,59,45,51,62,68,59,49,45,43,48,71,43,43,35,37,48,32,39,31,18,50,58,79,69,48,75,68,86,45,73,74,71,31,59,79,64,26,54,55,29,45,39,71,49,56,76,85,53,46,62,50,50,64,48,44,50,54,54,47,34,72,62,28,73,74,50,47,61,64,48,56,42,44,29,47,38,64,25,56,63,15,25,44,31,44,32,37,32,30,46,73,60,90,80,55,62,67,59,54,53,48,51,51,49,62,71,38,67,87,34,90,44,53,43,76,49,58,86,84,37,70,64,38,23,36,74,19,23,76,8,41,31,34,36,31,13,58,49,65,41,81,84,63,39,30,37,38,38,36,20,23,22,7,40,61,20,39,13,38,30,38,35,46,48,31,43,49,24,35,42,71,72,43,64,53,57,67,60,49,76,54,68,45,57,65,125,90,33,26,29,33,38,26,35,83,38,64,55,18,46,46,37,50,59,42,38,75,64,22,89,59,45,40,79,59,46,39,17,32,90,86,51,54,72,38,48,50,38,77,77,40,60,86,37,58,96,75,56,91,50,54,22,28,70,88,44,62,74,63,46,54,75,55,26,51,37,37,38,35,37,40,60,69,62,54,53,45,65,47,46,64,58,39,46,71,70,70,33,30,38,42,33,60,36,54,52,42,58,45,75,50,47,66,62,40,27,68,52,68,72,44,83,54,42,58,66,76,60,27,71,55,33,32,63,38,50,54,91,80,28,47,78,58,42,42,72,43,52,30,32,15,33,50,50,34,68,36,41,41,46,46,68,60,44,44,60,45,51,62,69,58,49,44,44,48,72,42,43,36,36,49,32,39,31,18,51,58,79,69,48,74,69,84,44,74,76,70,31,61,78,65,24,54,56,28,45,39,69,47,54,76,85,54,48,60,52,51,63,48,45,49,54,56,47,34,73,62,28,74,73,49,46,60,64,49,58,42,45,29,46,38,66,23,57,63,15,25,42,30,44,32,37,34,31,45,73,58,92,79,54,62,66,58,56,52,48,50,52,49,61,71,37,66,87,34,91,42,53,45,76,49,58,88,85,37,70,64,36,23,35,75,20,23,78,10,43,32,35,36,31,13,60,48,65,42,80,83,63,39,31,38,38,39,36,20,23,22,7,41,61,21,39,13,37,30,38,35,46,49,30,44,48,24,35,41,70,71,43,64,52,59,66,60,49,77,54,69,45,58,65,124

InterPro domains:
  IPR000534 Semialdehyde dehydrogenase, NAD-binding [PF01118] (2-141)
  IPR000534 Semialdehyde dehydrogenase, NAD-binding [SM00859] (2-141)
  IPR000706 N-acetyl-gamma-glutamyl-phosphate reductase, type 1 [MF_00150] (1-339)
  IPR000706 N-acetyl-gamma-glutamyl-phosphate reductase, type 1 [TIGR01850] (1-344)
  IPR023013 N-acetyl-gamma-glutamyl-phosphate reductase, active site [PS01224] (144-160)
  IPR036291 NAD(P)-binding domain superfamily [SSF51735] (2-177)
  IPR050085 N-acetyl-gamma-glutamyl-phosphate reductase [PTHR32338] (1-344)
  IPR058924 N-acetyl-gamma-glutamyl-phosphate reductase, dimerisation domain [PF22698] (149-313)